Protein 4YZE (pdb70)

B-factor: mean 60.11, std 20.63, range [22.67, 157.81]

Secondary structure (DSSP, 8-state):
-HHHHHHHHHHHHHHHHH-TTT--HHHHHHHHT--HHHHHHH-SSHHHHHHHHHHHHHHHHHHHHHHHHHHSSS-HHHHHHHHHHHHHHTTEETTEE---HHHHHHTTGGGS-HHHHHHHHHHHHHHHHHHHHHHHHHHHTTS-B-SS-HHHHHHHHHHHHHHHHHHHHHHT-SHHHHHHHHHHHHHSBPP--/-HHHHHHHHHHHHHHHH-STT--HHHHHHHHT--HHHHHHH-SSHHHHHHHHHHHHHHHHHHHHHHHHHTSSS-HHHHHHHHHHHHHHT----HHHHHHTTTTTS-HHHHHHHHHHHHHHHHHHHHHHHHHHHTTS-B-SS-HHHHHHHHHHHHHHHHHHHHHHT-SHHHHHHHHHHHHHSBPP--/-HHHHHHHHHHHHHHHH-TTT--HHHHHHHHT--HHHHHHH-SSHHHHHHHHHHHHHHHHHHHHHHHHHSSSSSHHHHHHHHHHHHHHH---PPTTHHHHHHHTTGGGS-HHHHHHHHHHHHHHHHHHHHHHHHHHHTTS-B-SS-HHHHHHHHHHHHHHHHHHHHHHT-SHHHHHHHHHHHHHSB---/--SHHHHHHHHHHHHHHHTTTT--HHHHHHHTT--TTSHHHH-SSHHHHHHHHHHHHHHHHHHHHHHHHT--HHHHHHHHHHHHHHTTEETTEE---HHHHHHTTTTTS-HHHHHHHHHHHHHHHHHHHHHHHHHHHTTS-B-SS-HHHHHHHHHHHHHHHHHHHHHHT-SHHHHHHHHHHHHHTB--

Sequence (756 aa):
HDTREHLLATGEQLSLQRGFTGMGLSELLKTAEVPKGSFYHYFRSKEAFGVAMLERHYAAYHQRLTELLQSGEGNYRDRILAYYQQTLNQFSQHGTISGCLTVKLSAEVSDLSEDMRSAMDKGARGVIALLSQALENGRENHSLTFSGEPLQQAQVLYALWLGANLQAKISRSFEPLENALAHVKNIIATPAVDTREHLLATGEQLSLQRGFTGMGLSELLKTAEVPKGSFYHYFRSKEAFGVAMLERHYAAYHQRLTELLQSGEGNYRDRILAYYQQTLNQFSGCLTVKLSAEVSDLSEDMRSAMDKGARGVIALLSQALENGRENHSLTFSGEPLQQAQVLYALWLGANLQAKISRSFEPLENALAHVKNIIATPAVDTREHLLATGEQLSLQRGFTGMGLSELLKTAEVPKGSFYHYFRSKEAFGVAMLERHYAAYHQRLTELLQSGEGNYRDRILAYYQQTLNQFSGTISGCLTVKLSAEVSDLSEDMRSAMDKGARGVIALLSQALENGRENHSLTFSGEPLQQAQVLYALWLGANLQAKISRSFEPLENALAHVKNIIATPAHDTREHLLATGEQLSLQRGFTGMGLSELLKTAEVPKGSFYHYFRSKEAFGVAMLERHYAAYHQRLTELLQSNYRDRILAYYQQTLNQFSQHGTISGCLTVKLSAEVSDLSEDMRSAMDKGARGVIALLSQALENGRENHSLTFSGEPLQQAQVLYALWLGANLQAKISRSFEPLENALAHVKNIIATP

CATH classification: 1.10.357.10

Structure (mmCIF, N/CA/C/O backbone):
data_4YZE
#
_entry.id   4YZE
#
_cell.length_a   67.438
_cell.length_b   67.443
_cell.length_c   213.864
_cell.angle_alpha   90.00
_cell.angle_beta   90.00
_cell.angle_gamma   90.00
#
_symmetry.space_group_name_H-M   'P 21 21 21'
#
loop_
_entity.id
_entity.type
_entity.pdbx_description
1 polymer 'HTH-type transcriptional repressor NemR'
2 water water
#
loop_
_atom_site.group_PDB
_atom_site.id
_atom_site.type_symbol
_atom_site.label_atom_id
_atom_site.label_alt_id
_atom_site.label_comp_id
_atom_site.label_asym_id
_atom_site.label_entity_id
_atom_site.label_seq_id
_atom_site.pdbx_PDB_ins_code
_atom_site.Cartn_x
_atom_site.Cartn_y
_atom_site.Cartn_z
_atom_site.occupancy
_atom_site.B_iso_or_equiv
_atom_site.auth_seq_id
_atom_site.auth_comp_id
_atom_site.auth_asym_id
_atom_site.auth_atom_id
_atom_site.pdbx_PDB_model_num
ATOM 1 N N . HIS A 1 9 ? 31.661 90.684 66.264 1.00 93.66 7 HIS A N 1
ATOM 2 C CA . HIS A 1 9 ? 31.550 90.492 64.818 1.00 96.39 7 HIS A CA 1
ATOM 3 C C . HIS A 1 9 ? 31.112 89.062 64.519 1.00 95.11 7 HIS A C 1
ATOM 4 O O . HIS A 1 9 ? 30.063 88.839 63.912 1.00 88.64 7 HIS A O 1
ATOM 6 N N . ASP A 1 10 ? 31.925 88.100 64.953 1.00 100.30 8 ASP A N 1
ATOM 7 C CA . ASP A 1 10 ? 31.555 86.687 64.915 1.00 98.14 8 ASP A CA 1
ATOM 8 C C . ASP A 1 10 ? 30.540 86.412 66.028 1.00 85.74 8 ASP A C 1
ATOM 9 O O . ASP A 1 10 ? 29.661 85.558 65.894 1.00 79.21 8 ASP A O 1
ATOM 14 N N . THR A 1 11 ? 30.676 87.151 67.127 1.00 78.33 9 THR A N 1
ATOM 15 C CA . THR A 1 11 ? 29.738 87.087 68.244 1.00 74.30 9 THR A CA 1
ATOM 16 C C . THR A 1 11 ? 28.365 87.590 67.810 1.00 71.48 9 THR A C 1
ATOM 17 O O . THR A 1 11 ? 27.336 86.952 68.063 1.00 71.48 9 THR A O 1
ATOM 21 N N . ARG A 1 12 ? 28.366 88.747 67.159 1.00 68.41 10 ARG A N 1
ATOM 22 C CA . ARG A 1 12 ? 27.149 89.341 66.624 1.00 67.83 10 ARG A CA 1
ATOM 23 C C . ARG A 1 12 ? 26.361 88.363 65.746 1.00 58.56 10 ARG A C 1
ATOM 24 O O . ARG A 1 12 ? 25.160 88.182 65.953 1.00 49.44 10 ARG A O 1
ATOM 32 N N . GLU A 1 13 ? 27.029 87.732 64.782 1.00 61.57 11 GLU A N 1
ATOM 33 C CA . GLU A 1 13 ? 26.363 86.748 63.925 1.00 65.86 11 GLU A CA 1
ATOM 34 C C . GLU A 1 13 ? 25.873 85.558 64.747 1.00 61.89 11 GLU A C 1
ATOM 35 O O . GLU A 1 13 ? 24.801 85.006 64.487 1.00 58.17 11 GLU A O 1
ATOM 41 N N . HIS A 1 14 ? 26.660 85.170 65.744 1.00 60.38 12 HIS A N 1
ATOM 42 C CA . HIS A 1 14 ? 26.286 84.047 66.589 1.00 55.27 12 HIS A CA 1
ATOM 43 C C . HIS A 1 14 ? 24.962 84.300 67.302 1.00 53.67 12 HIS A C 1
ATOM 44 O O . HIS A 1 14 ? 24.093 83.430 67.301 1.00 55.83 12 HIS A O 1
ATOM 51 N N . LEU A 1 15 ? 24.811 85.481 67.903 1.00 52.20 13 LEU A N 1
ATOM 52 C CA . LEU A 1 15 ? 23.550 85.853 68.546 1.00 53.37 13 LEU A CA 1
ATOM 53 C C . LEU A 1 15 ? 22.384 85.845 67.541 1.00 51.85 13 LEU A C 1
ATOM 54 O O . LEU A 1 15 ? 21.313 85.292 67.809 1.00 47.30 13 LEU A O 1
ATOM 59 N N . LEU A 1 16 ? 22.597 86.456 66.382 1.00 47.93 14 LEU A N 1
ATOM 60 C CA . LEU A 1 16 ? 21.543 86.538 65.377 1.00 49.51 14 LEU A CA 1
ATOM 61 C C . LEU A 1 16 ? 21.109 85.142 64.935 1.00 50.06 14 LEU A C 1
ATOM 62 O O . LEU A 1 16 ? 19.914 84.849 64.874 1.00 43.56 14 LEU A O 1
ATOM 67 N N . ALA A 1 17 ? 22.089 84.274 64.687 1.00 55.25 15 ALA A N 1
ATOM 68 C CA . ALA A 1 17 ? 21.826 82.906 64.231 1.00 59.97 15 ALA A CA 1
ATOM 69 C C . ALA A 1 17 ? 21.038 82.118 65.266 1.00 59.79 15 ALA A C 1
ATOM 70 O O . ALA A 1 17 ? 20.050 81.452 64.940 1.00 56.85 15 ALA A O 1
ATOM 72 N N . THR A 1 18 ? 21.494 82.192 66.513 1.00 54.97 16 THR A N 1
ATOM 73 C CA . THR A 1 18 ? 20.813 81.528 67.619 1.00 52.30 16 THR A CA 1
ATOM 74 C C . THR A 1 18 ? 19.379 82.037 67.725 1.00 52.00 16 THR A C 1
ATOM 75 O O . THR A 1 18 ? 18.445 81.244 67.850 1.00 53.68 16 THR A O 1
ATOM 79 N N . GLY A 1 19 ? 19.212 83.360 67.662 1.00 45.38 17 GLY A N 1
ATOM 80 C CA . GLY A 1 19 ? 17.896 83.969 67.738 1.00 48.12 17 GLY A CA 1
ATOM 81 C C . GLY A 1 19 ? 16.966 83.476 66.647 1.00 51.04 17 GLY A C 1
ATOM 82 O O . GLY A 1 19 ? 15.776 83.262 66.889 1.00 50.61 17 GLY A O 1
ATOM 83 N N . GLU A 1 20 ? 17.505 83.293 65.445 1.00 51.24 18 GLU A N 1
ATOM 84 C CA . GLU A 1 20 ? 16.685 82.809 64.338 1.00 58.06 18 GLU A CA 1
ATOM 85 C C . GLU A 1 20 ? 16.202 81.384 64.610 1.00 56.53 18 GLU A C 1
ATOM 86 O O . GLU A 1 20 ? 15.005 81.111 64.508 1.00 52.27 18 GLU A O 1
ATOM 92 N N . GLN A 1 21 ? 17.121 80.495 64.989 1.00 60.25 19 GLN A N 1
ATOM 93 C CA . GLN A 1 21 ? 16.764 79.112 65.307 1.00 60.12 19 GLN A CA 1
ATOM 94 C C . GLN A 1 21 ? 15.665 79.041 66.372 1.00 66.40 19 GLN A C 1
ATOM 95 O O . GLN A 1 21 ? 14.688 78.304 66.216 1.00 69.09 19 GLN A O 1
ATOM 97 N N . LEU A 1 22 ? 15.819 79.823 67.440 1.00 63.51 20 LEU A N 1
ATOM 98 C CA . LEU A 1 22 ? 14.854 79.826 68.543 1.00 55.89 20 LEU A CA 1
ATOM 99 C C . LEU A 1 22 ? 13.496 80.432 68.167 1.00 56.01 20 LEU A C 1
ATOM 100 O O . LEU A 1 22 ? 12.453 79.890 68.548 1.00 61.77 20 LEU A O 1
ATOM 105 N N . SER A 1 23 ? 13.514 81.562 67.452 1.00 50.20 21 SER A N 1
ATOM 106 C CA . SER A 1 23 ? 12.295 82.187 66.940 1.00 53.95 21 SER A CA 1
ATOM 107 C C . SER A 1 23 ? 11.529 81.195 66.078 1.00 59.08 21 SER A C 1
ATOM 108 O O . SER A 1 23 ? 10.303 81.091 66.165 1.00 55.63 21 SER A O 1
ATOM 111 N N . LEU A 1 24 ? 12.269 80.468 65.244 1.00 60.42 22 LEU A N 1
ATOM 112 C CA . LEU A 1 24 ? 11.670 79.537 64.298 1.00 65.74 22 LEU A CA 1
ATOM 113 C C . LEU A 1 24 ? 11.006 78.396 65.056 1.00 69.58 22 LEU A C 1
ATOM 114 O O . LEU A 1 24 ? 9.978 77.868 64.625 1.00 63.14 22 LEU A O 1
ATOM 119 N N . GLN A 1 25 ? 11.592 78.042 66.200 1.00 69.88 23 GLN A N 1
ATOM 120 C CA . GLN A 1 25 ? 11.115 76.933 67.008 1.00 75.16 23 GLN A CA 1
ATOM 121 C C . GLN A 1 25 ? 9.906 77.299 67.860 1.00 79.92 23 GLN A C 1
ATOM 122 O O . GLN A 1 25 ? 8.987 76.492 68.014 1.00 88.73 23 GLN A O 1
ATOM 128 N N . ARG A 1 26 ? 9.904 78.499 68.433 1.00 73.59 24 ARG A N 1
ATOM 129 C CA . ARG A 1 26 ? 8.874 78.831 69.416 1.00 75.84 24 ARG A CA 1
ATOM 130 C C . ARG A 1 26 ? 8.258 80.216 69.260 1.00 69.67 24 ARG A C 1
ATOM 131 O O . ARG A 1 26 ? 7.590 80.707 70.171 1.00 71.74 24 ARG A O 1
ATOM 139 N N . GLY A 1 27 ? 8.459 80.833 68.101 1.00 54.73 25 GLY A N 1
ATOM 140 C CA . GLY A 1 27 ? 7.971 82.184 67.881 1.00 58.85 25 GLY A CA 1
ATOM 141 C C . GLY A 1 27 ? 8.935 83.222 68.432 1.00 61.85 25 GLY A C 1
ATOM 142 O O . GLY A 1 27 ? 9.775 82.908 69.278 1.00 61.32 25 GLY A O 1
ATOM 143 N N . PHE A 1 28 ? 8.825 84.462 67.966 1.00 62.10 26 PHE A N 1
ATOM 144 C CA . PHE A 1 28 ? 9.726 85.504 68.442 1.00 62.84 26 PHE A CA 1
ATOM 145 C C . PHE A 1 28 ? 9.349 86.038 69.829 1.00 67.04 26 PHE A C 1
ATOM 146 O O . PHE A 1 28 ? 10.210 86.200 70.693 1.00 70.48 26 PHE A O 1
ATOM 154 N N . THR A 1 29 ? 8.067 86.326 70.032 1.00 71.98 27 THR A N 1
ATOM 155 C CA . THR A 1 29 ? 7.591 86.811 71.325 1.00 81.65 27 THR A CA 1
ATOM 156 C C . THR A 1 29 ? 7.774 85.735 72.377 1.00 78.92 27 THR A C 1
ATOM 157 O O . THR A 1 29 ? 7.950 86.032 73.564 1.00 77.99 27 THR A O 1
ATOM 161 N N . GLY A 1 30 ? 7.728 84.483 71.926 1.00 75.29 28 GLY A N 1
ATOM 162 C CA . GLY A 1 30 ? 7.936 83.340 72.794 1.00 72.82 28 GLY A CA 1
ATOM 163 C C . GLY A 1 30 ? 9.366 83.251 73.294 1.00 69.08 28 GLY A C 1
ATOM 164 O O . GLY A 1 30 ? 9.597 82.853 74.418 1.00 67.22 28 GLY A O 1
ATOM 165 N N . MET A 1 31 ? 10.328 83.620 72.455 1.00 65.80 29 MET A N 1
ATOM 166 C CA . MET A 1 31 ? 11.733 83.539 72.832 1.00 64.45 29 MET A CA 1
ATOM 167 C C . MET A 1 31 ? 12.130 84.585 73.865 1.00 66.99 29 MET A C 1
ATOM 168 O O . MET A 1 31 ? 12.153 85.771 73.560 1.00 68.47 29 MET A O 1
ATOM 173 N N . GLY A 1 32 ? 12.469 84.147 75.075 1.00 62.25 30 GLY A N 1
ATOM 174 C CA . GLY A 1 32 ? 12.932 85.065 76.097 1.00 61.78 30 GLY A CA 1
ATOM 175 C C . GLY A 1 32 ? 14.425 85.308 75.967 1.00 65.10 30 GLY A C 1
ATOM 176 O O . GLY A 1 32 ? 15.169 84.430 75.521 1.00 63.80 30 GLY A O 1
ATOM 177 N N . LEU A 1 33 ? 14.860 86.504 76.355 1.00 64.81 31 LEU A N 1
ATOM 178 C CA . LEU A 1 33 ? 16.275 86.871 76.345 1.00 67.57 31 LEU A CA 1
ATOM 179 C C . LEU A 1 33 ? 17.204 85.855 77.028 1.00 64.95 31 LEU A C 1
ATOM 180 O O . LEU A 1 33 ? 18.181 85.402 76.424 1.00 58.34 31 LEU A O 1
ATOM 185 N N . SER A 1 34 ? 16.918 85.501 78.282 1.00 63.58 32 SER A N 1
ATOM 186 C CA . SER A 1 34 ? 17.798 84.585 78.998 1.00 64.90 32 SER A CA 1
ATOM 187 C C . SER A 1 34 ? 17.923 83.244 78.276 1.00 63.24 32 SER A C 1
ATOM 188 O O . SER A 1 34 ? 18.993 82.638 78.267 1.00 65.09 32 SER A O 1
ATOM 191 N N . GLU A 1 35 ? 16.841 82.790 77.654 1.00 66.15 33 GLU A N 1
ATOM 192 C CA . GLU A 1 35 ? 16.905 81.574 76.854 1.00 68.12 33 GLU A CA 1
ATOM 193 C C . GLU A 1 35 ? 17.879 81.780 75.692 1.00 64.32 33 GLU A C 1
ATOM 194 O O . GLU A 1 35 ? 18.715 80.921 75.391 1.00 63.16 33 GLU A O 1
ATOM 200 N N . LEU A 1 36 ? 17.773 82.938 75.054 1.00 61.17 34 LEU A N 1
ATOM 201 C CA . LEU A 1 36 ? 18.650 83.283 73.946 1.00 53.61 34 LEU A CA 1
ATOM 202 C C . LEU A 1 36 ? 20.114 83.308 74.389 1.00 59.77 34 LEU A C 1
ATOM 203 O O . LEU A 1 36 ? 20.969 82.699 73.742 1.00 62.35 34 LEU A O 1
ATOM 208 N N . LEU A 1 37 ? 20.402 83.998 75.494 1.00 52.76 35 LEU A N 1
ATOM 209 C CA . LEU A 1 37 ? 21.788 84.173 75.913 1.00 53.56 35 LEU A CA 1
ATOM 210 C C . LEU A 1 37 ? 22.409 82.865 76.392 1.00 54.98 35 LEU A C 1
ATOM 211 O O . LEU A 1 37 ? 23.588 82.607 76.152 1.00 63.20 35 LEU A O 1
ATOM 216 N N . LYS A 1 38 ? 21.621 82.044 77.076 1.00 63.22 36 LYS A N 1
ATOM 217 C CA . LYS A 1 38 ? 22.133 80.781 77.597 1.00 60.21 36 LYS A CA 1
ATOM 218 C C . LYS A 1 38 ? 22.411 79.818 76.449 1.00 63.18 36 LYS A C 1
ATOM 219 O O . LYS A 1 38 ? 23.386 79.073 76.473 1.00 73.82 36 LYS A O 1
ATOM 221 N N . THR A 1 39 ? 21.548 79.850 75.440 1.00 62.37 37 THR A N 1
ATOM 222 C CA . THR A 1 39 ? 21.717 79.024 74.251 1.00 66.53 37 THR A CA 1
ATOM 223 C C . THR A 1 39 ? 22.920 79.486 73.413 1.00 66.69 37 THR A C 1
ATOM 224 O O . THR A 1 39 ? 23.666 78.665 72.868 1.00 66.74 37 THR A O 1
ATOM 228 N N . ALA A 1 40 ? 23.110 80.801 73.315 1.00 59.42 38 ALA A N 1
ATOM 229 C CA . ALA A 1 40 ? 24.231 81.341 72.552 1.00 59.09 38 ALA A CA 1
ATOM 230 C C . ALA A 1 40 ? 25.528 81.345 73.356 1.00 65.06 38 ALA A C 1
ATOM 231 O O . ALA A 1 40 ? 26.607 81.578 72.800 1.00 67.62 38 ALA A O 1
ATOM 233 N N . GLU A 1 41 ? 25.411 81.099 74.662 1.00 60.90 39 GLU A N 1
ATOM 234 C CA . GLU A 1 41 ? 26.540 81.185 75.582 1.00 64.17 39 GLU A CA 1
ATOM 235 C C . GLU A 1 41 ? 27.226 82.539 75.479 1.00 61.51 39 GLU A C 1
ATOM 236 O O . GLU A 1 41 ? 28.439 82.640 75.281 1.00 59.69 39 GLU A O 1
ATOM 242 N N . VAL A 1 42 ? 26.424 83.584 75.622 1.00 61.36 40 VAL A N 1
ATOM 243 C CA . VAL A 1 42 ? 26.911 84.942 75.492 1.00 63.56 40 VAL A CA 1
ATOM 244 C C . VAL A 1 42 ? 26.418 85.761 76.677 1.00 61.70 40 VAL A C 1
ATOM 245 O O . VAL A 1 42 ? 25.216 85.815 76.938 1.00 58.76 40 VAL A O 1
ATOM 249 N N . PRO A 1 43 ? 27.347 86.413 77.393 1.00 56.77 41 PRO A N 1
ATOM 250 C CA . PRO A 1 43 ? 26.972 87.200 78.576 1.00 62.61 41 PRO A CA 1
ATOM 251 C C . PRO A 1 43 ? 26.002 88.334 78.247 1.00 57.61 41 PRO A C 1
ATOM 252 O O . PRO A 1 43 ? 25.942 88.830 77.108 1.00 55.22 41 PRO A O 1
ATOM 256 N N . LYS A 1 44 ? 25.226 88.719 79.252 1.00 57.63 42 LYS A N 1
ATOM 257 C CA . LYS A 1 44 ? 24.159 89.695 79.082 1.00 57.39 42 LYS A CA 1
ATOM 258 C C . LYS A 1 44 ? 24.707 91.058 78.675 1.00 60.08 42 LYS A C 1
ATOM 259 O O . LYS A 1 44 ? 24.101 91.764 77.855 1.00 55.58 42 LYS A O 1
ATOM 265 N N . GLY A 1 45 ? 25.862 91.417 79.232 1.00 57.27 43 GLY A N 1
ATOM 266 C CA . GLY A 1 45 ? 26.468 92.702 78.927 1.00 58.16 43 GLY A CA 1
ATOM 267 C C . GLY A 1 45 ? 26.937 92.790 77.485 1.00 56.51 43 GLY A C 1
ATOM 268 O O . GLY A 1 45 ? 26.895 93.862 76.874 1.00 61.31 43 GLY A O 1
ATOM 269 N N . SER A 1 46 ? 27.386 91.658 76.943 1.00 61.89 44 SER A N 1
ATOM 270 C CA . SER A 1 46 ? 27.800 91.589 75.551 1.00 59.66 44 SER A CA 1
ATOM 271 C C . SER A 1 46 ? 26.616 91.785 74.620 1.00 62.08 44 SER A C 1
ATOM 272 O O . SER A 1 46 ? 26.725 92.485 73.605 1.00 68.33 44 SER A O 1
ATOM 275 N N . PHE A 1 47 ? 25.488 91.167 74.958 1.00 58.17 45 PHE A N 1
ATOM 276 C CA . PHE A 1 47 ? 24.283 91.331 74.160 1.00 61.03 45 PHE A CA 1
ATOM 277 C C . PHE A 1 47 ? 23.923 92.806 74.080 1.00 61.45 45 PHE A C 1
ATOM 278 O O . PHE A 1 47 ? 23.679 93.350 72.997 1.00 64.21 45 PHE A O 1
ATOM 286 N N . TYR A 1 48 ? 23.903 93.450 75.239 1.00 59.28 46 TYR A N 1
ATOM 287 C CA . TYR A 1 48 ? 23.508 94.843 75.328 1.00 63.05 46 TYR A CA 1
ATOM 288 C C . TYR A 1 48 ? 24.553 95.785 74.723 1.00 64.35 46 TYR A C 1
ATOM 289 O O . TYR A 1 48 ? 24.266 96.953 74.465 1.00 70.38 46 TYR A O 1
ATOM 298 N N . HIS A 1 49 ? 25.757 95.263 74.487 1.00 64.52 47 HIS A N 1
ATOM 299 C CA . HIS A 1 49 ? 26.785 95.983 73.734 1.00 69.14 47 HIS A CA 1
ATOM 300 C C . HIS A 1 49 ? 26.463 96.013 72.227 1.00 69.26 47 HIS A C 1
ATOM 301 O O . HIS A 1 49 ? 26.785 96.974 71.525 1.00 67.77 47 HIS A O 1
ATOM 308 N N . TYR A 1 50 ? 25.827 94.956 71.732 1.00 69.94 48 TYR A N 1
ATOM 309 C CA . TYR A 1 50 ? 25.523 94.860 70.307 1.00 68.92 48 TYR A CA 1
ATOM 310 C C . TYR A 1 50 ? 24.133 95.377 69.979 1.00 65.33 48 TYR A C 1
ATOM 311 O O . TYR A 1 50 ? 23.914 95.984 68.933 1.00 69.21 48 TYR A O 1
ATOM 320 N N . PHE A 1 51 ? 23.193 95.129 70.878 1.00 62.87 49 PHE A N 1
ATOM 321 C CA . PHE A 1 51 ? 21.803 95.431 70.600 1.00 61.30 49 PHE A CA 1
ATOM 322 C C . PHE A 1 51 ? 21.193 96.171 71.771 1.00 65.10 49 PHE A C 1
ATOM 323 O O . PHE A 1 51 ? 21.346 95.756 72.920 1.00 69.17 49 PHE A O 1
ATOM 331 N N . ARG A 1 52 ? 20.515 97.272 71.462 1.00 69.06 50 ARG A N 1
ATOM 332 C CA . ARG A 1 52 ? 19.840 98.098 72.459 1.00 75.18 50 ARG A CA 1
ATOM 333 C C . ARG A 1 52 ? 18.822 97.292 73.254 1.00 72.62 50 ARG A C 1
ATOM 334 O O . ARG A 1 52 ? 18.667 97.488 74.464 1.00 81.02 50 ARG A O 1
ATOM 342 N N . SER A 1 53 ? 18.149 96.368 72.575 1.00 59.35 51 SER A N 1
ATOM 343 C CA . SER A 1 53 ? 17.070 95.611 73.196 1.00 59.50 51 SER A CA 1
ATOM 344 C C . SER A 1 53 ? 16.698 94.373 72.396 1.00 60.61 51 SER A C 1
ATOM 345 O O . SER A 1 53 ? 17.253 94.116 71.321 1.00 62.44 51 SER A O 1
ATOM 348 N N . LYS A 1 54 ? 15.741 93.614 72.923 1.00 58.46 52 LYS A N 1
ATOM 349 C CA . LYS A 1 54 ? 15.256 92.433 72.237 1.00 57.29 52 LYS A CA 1
ATOM 350 C C . LYS A 1 54 ? 14.635 92.842 70.914 1.00 55.39 52 LYS A C 1
ATOM 351 O O . LYS A 1 54 ? 14.804 92.158 69.894 1.00 51.03 52 LYS A O 1
ATOM 357 N N . GLU A 1 55 ? 13.927 93.967 70.930 1.00 49.10 53 GLU A N 1
ATOM 358 C CA . GLU A 1 55 ? 13.259 94.459 69.733 1.00 52.48 53 GLU A CA 1
ATOM 359 C C . GLU A 1 55 ? 14.280 94.791 68.657 1.00 51.23 53 GLU A C 1
ATOM 360 O O . GLU A 1 55 ? 14.105 94.428 67.495 1.00 53.55 53 GLU A O 1
ATOM 366 N N . ALA A 1 56 ? 15.346 95.483 69.056 1.00 51.63 54 ALA A N 1
ATOM 367 C CA . ALA A 1 56 ? 16.393 95.884 68.117 1.00 57.66 54 ALA A CA 1
ATOM 368 C C . ALA A 1 56 ? 17.024 94.643 67.477 1.00 53.81 54 ALA A C 1
ATOM 369 O O . ALA A 1 56 ? 17.253 94.577 66.258 1.00 51.63 54 ALA A O 1
ATOM 371 N N . PHE A 1 57 ? 17.281 93.656 68.325 1.00 50.34 55 PHE A N 1
ATOM 372 C CA . PHE A 1 57 ? 17.827 92.386 67.911 1.00 45.10 55 PHE A CA 1
ATOM 373 C C . PHE A 1 57 ? 16.966 91.681 66.850 1.00 45.17 55 PHE A C 1
ATOM 374 O O . PHE A 1 57 ? 17.488 91.139 65.859 1.00 43.51 55 PHE A O 1
ATOM 382 N N . GLY A 1 58 ? 15.652 91.670 67.072 1.00 45.16 56 GLY A N 1
ATOM 383 C CA . GLY A 1 58 ? 14.725 91.081 66.122 1.00 46.86 56 GLY A CA 1
ATOM 384 C C . GLY A 1 58 ? 14.800 91.715 64.738 1.00 42.85 56 GLY A C 1
ATOM 385 O O . GLY A 1 58 ? 14.750 91.008 63.738 1.00 42.00 56 GLY A O 1
ATOM 386 N N . VAL A 1 59 ? 14.911 93.042 64.683 1.00 41.96 57 VAL A N 1
ATOM 387 C CA . VAL A 1 59 ? 15.023 93.739 63.403 1.00 42.94 57 VAL A CA 1
ATOM 388 C C . VAL A 1 59 ? 16.293 93.297 62.676 1.00 47.89 57 VAL A C 1
ATOM 389 O O . VAL A 1 59 ? 16.246 92.938 61.494 1.00 45.47 57 VAL A O 1
ATOM 393 N N . ALA A 1 60 ? 17.418 93.327 63.392 1.00 48.64 58 ALA A N 1
ATOM 394 C CA . ALA A 1 60 ? 18.689 92.863 62.859 1.00 42.40 58 ALA A CA 1
ATOM 395 C C . ALA A 1 60 ? 18.602 91.397 62.423 1.00 44.02 58 ALA A C 1
ATOM 396 O O . ALA A 1 60 ? 19.118 91.028 61.351 1.00 41.44 58 ALA A O 1
ATOM 398 N N . MET A 1 61 ? 17.951 90.572 63.245 1.00 41.12 59 MET A N 1
ATOM 399 C CA . MET A 1 61 ? 17.745 89.164 62.917 1.00 40.44 59 MET A CA 1
ATOM 400 C C . MET A 1 61 ? 16.997 89.016 61.596 1.00 43.28 59 MET A C 1
ATOM 401 O O . MET A 1 61 ? 17.437 88.292 60.698 1.00 42.91 59 MET A O 1
ATOM 406 N N . LEU A 1 62 ? 15.872 89.713 61.473 1.00 39.77 60 LEU A N 1
ATOM 407 C CA . LEU A 1 62 ? 15.055 89.586 60.273 1.00 37.53 60 LEU A CA 1
ATOM 408 C C . LEU A 1 62 ? 15.829 90.090 59.069 1.00 45.00 60 LEU A C 1
ATOM 409 O O . LEU A 1 62 ? 15.818 89.448 58.016 1.00 49.19 60 LEU A O 1
ATOM 414 N N . GLU A 1 63 ? 16.499 91.232 59.225 1.00 41.51 61 GLU A N 1
ATOM 415 C CA . GLU A 1 63 ? 17.229 91.838 58.110 1.00 47.56 61 GLU A CA 1
ATOM 416 C C . GLU A 1 63 ? 18.304 90.880 57.641 1.00 44.90 61 GLU A C 1
ATOM 417 O O . GLU A 1 63 ? 18.508 90.717 56.446 1.00 48.53 61 GLU A O 1
ATOM 423 N N . ARG A 1 64 ? 18.965 90.221 58.589 1.00 39.95 62 ARG A N 1
ATOM 424 C CA . ARG A 1 64 ? 19.957 89.218 58.254 1.00 43.44 62 ARG A CA 1
ATOM 425 C C . ARG A 1 64 ? 19.285 88.092 57.479 1.00 50.56 62 ARG A C 1
ATOM 426 O O . ARG A 1 64 ? 19.721 87.735 56.389 1.00 55.10 62 ARG A O 1
ATOM 434 N N . HIS A 1 65 ? 18.209 87.553 58.038 1.00 51.12 63 HIS A N 1
ATOM 435 C CA . HIS A 1 65 ? 17.488 86.457 57.411 1.00 46.77 63 HIS A CA 1
ATOM 436 C C . HIS A 1 65 ? 17.012 86.783 55.987 1.00 45.15 63 HIS A C 1
ATOM 437 O O . HIS A 1 65 ? 17.148 85.963 55.085 1.00 40.80 63 HIS A O 1
ATOM 444 N N . TYR A 1 66 ? 16.438 87.960 55.782 1.00 36.21 64 TYR A N 1
ATOM 445 C CA . TYR A 1 66 ? 15.908 88.268 54.461 1.00 43.81 64 TYR A CA 1
ATOM 446 C C . TYR A 1 66 ? 17.034 88.598 53.484 1.00 54.96 64 TYR A C 1
ATOM 447 O O . TYR A 1 66 ? 16.900 88.365 52.283 1.00 52.73 64 TYR A O 1
ATOM 456 N N . ALA A 1 67 ? 18.137 89.146 53.990 1.00 55.32 65 ALA A N 1
ATOM 457 C CA . ALA A 1 67 ? 19.272 89.488 53.126 1.00 52.89 65 ALA A CA 1
ATOM 458 C C . ALA A 1 67 ? 19.816 88.229 52.474 1.00 52.97 65 ALA A C 1
ATOM 459 O O . ALA A 1 67 ? 20.086 88.192 51.270 1.00 61.86 65 ALA A O 1
ATOM 461 N N . ALA A 1 68 ? 19.969 87.196 53.286 1.00 44.56 66 ALA A N 1
ATOM 462 C CA . ALA A 1 68 ? 20.499 85.925 52.821 1.00 49.71 66 ALA A CA 1
ATOM 463 C C . ALA A 1 68 ? 19.525 85.227 51.880 1.00 51.65 66 ALA A C 1
ATOM 464 O O . ALA A 1 68 ? 19.942 84.690 50.860 1.00 60.55 66 ALA A O 1
ATOM 466 N N . TYR A 1 69 ? 18.236 85.230 52.227 1.00 51.53 67 TYR A N 1
ATOM 467 C CA . TYR A 1 69 ? 17.198 84.594 51.409 1.00 50.79 67 TYR A CA 1
ATOM 468 C C . TYR A 1 69 ? 17.043 85.304 50.067 1.00 46.62 67 TYR A C 1
ATOM 469 O O . TYR A 1 69 ? 16.802 84.672 49.039 1.00 44.55 67 TYR A O 1
ATOM 478 N N . HIS A 1 70 ? 17.159 86.625 50.094 1.00 44.72 68 HIS A N 1
ATOM 479 C CA . HIS A 1 70 ? 17.046 87.420 48.878 1.00 51.88 68 HIS A CA 1
ATOM 480 C C . HIS A 1 70 ? 18.173 87.039 47.912 1.00 53.20 68 HIS A C 1
ATOM 481 O O . HIS A 1 70 ? 17.957 86.960 46.702 1.00 46.03 68 HIS A O 1
ATOM 488 N N . GLN A 1 71 ? 19.358 86.781 48.463 1.00 50.83 69 GLN A N 1
ATOM 489 C CA . GLN A 1 71 ? 20.531 86.448 47.661 1.00 57.10 69 GLN A CA 1
ATOM 490 C C . GLN A 1 71 ? 20.371 85.052 47.060 1.00 54.51 69 GLN A C 1
ATOM 491 O O . GLN A 1 71 ? 20.538 84.877 45.849 1.00 50.71 69 GLN A O 1
ATOM 497 N N . ARG A 1 72 ? 20.033 84.068 47.898 1.00 46.71 70 ARG A N 1
ATOM 498 C CA . ARG A 1 72 ? 19.750 82.724 47.390 1.00 51.89 70 ARG A CA 1
ATOM 499 C C . ARG A 1 72 ? 18.742 82.765 46.237 1.00 47.39 70 ARG A C 1
ATOM 500 O O . ARG A 1 72 ? 18.981 82.198 45.170 1.00 51.79 70 ARG A O 1
ATOM 508 N N . LEU A 1 73 ? 17.623 83.448 46.461 1.00 39.04 71 LEU A N 1
ATOM 509 C CA . LEU A 1 73 ? 16.565 83.572 45.465 1.00 41.55 71 LEU A CA 1
ATOM 510 C C . LEU A 1 73 ? 17.074 84.271 44.194 1.00 47.22 71 LEU A C 1
ATOM 511 O O . LEU A 1 73 ? 16.695 83.891 43.092 1.00 47.49 71 LEU A O 1
ATOM 516 N N . THR A 1 74 ? 17.925 85.286 44.355 1.00 44.28 72 THR A N 1
ATOM 517 C CA . THR A 1 74 ? 18.502 85.990 43.213 1.00 51.44 72 THR A CA 1
ATOM 518 C C . THR A 1 74 ? 19.329 85.036 42.354 1.00 54.93 72 THR A C 1
ATOM 519 O O . THR A 1 74 ? 19.188 85.013 41.133 1.00 51.03 72 THR A O 1
ATOM 523 N N . GLU A 1 75 ? 20.187 84.251 42.998 1.00 57.43 73 GLU A N 1
ATOM 524 C CA . GLU A 1 75 ? 21.015 83.289 42.287 1.00 65.37 73 GLU A CA 1
ATOM 525 C C . GLU A 1 75 ? 20.150 82.264 41.566 1.00 66.20 73 GLU A C 1
ATOM 526 O O . GLU A 1 75 ? 20.465 81.853 40.448 1.00 49.54 73 GLU A O 1
ATOM 532 N N . LEU A 1 76 ? 19.055 81.860 42.204 1.00 58.41 74 LEU A N 1
ATOM 533 C CA . LEU A 1 76 ? 18.152 80.877 41.612 1.00 59.06 74 LEU A CA 1
ATOM 534 C C . LEU A 1 76 ? 17.502 81.438 40.347 1.00 56.80 74 LEU A C 1
ATOM 535 O O . LEU A 1 76 ? 17.458 80.769 39.318 1.00 59.66 74 LEU A O 1
ATOM 540 N N . LEU A 1 77 ? 17.010 82.671 40.425 1.00 53.89 75 LEU A N 1
ATOM 541 C CA . LEU A 1 77 ? 16.228 83.244 39.334 1.00 55.52 75 LEU A CA 1
ATOM 542 C C . LEU A 1 77 ? 17.056 83.915 38.239 1.00 60.06 75 LEU A C 1
ATOM 543 O O . LEU A 1 77 ? 16.647 83.927 37.076 1.00 56.31 75 LEU A O 1
ATOM 548 N N . GLN A 1 78 ? 18.201 84.482 38.608 1.00 67.89 76 GLN A N 1
ATOM 549 C CA . GLN A 1 78 ? 18.990 85.276 37.667 1.00 75.17 76 GLN A CA 1
ATOM 550 C C . GLN A 1 78 ? 20.019 84.451 36.918 1.00 82.27 76 GLN A C 1
ATOM 551 O O . GLN A 1 78 ? 20.444 84.831 35.824 1.00 87.75 76 GLN A O 1
ATOM 557 N N . SER A 1 79 ? 20.427 83.326 37.498 1.00 78.44 77 SER A N 1
ATOM 558 C CA . SER A 1 79 ? 21.490 82.532 36.892 1.00 82.44 77 SER A CA 1
ATOM 559 C C . SER A 1 79 ? 21.390 81.038 37.184 1.00 83.06 77 SER A C 1
ATOM 560 O O . SER A 1 79 ? 22.388 80.320 37.100 1.00 85.81 77 SER A O 1
ATOM 563 N N . GLY A 1 80 ? 20.186 80.572 37.511 1.00 80.98 78 GLY A N 1
ATOM 564 C CA . GLY A 1 80 ? 19.955 79.154 37.736 1.00 81.98 78 GLY A CA 1
ATOM 565 C C . GLY A 1 80 ? 20.014 78.342 36.452 1.00 91.02 78 GLY A C 1
ATOM 566 O O . GLY A 1 80 ? 20.271 78.885 35.374 1.00 96.93 78 GLY A O 1
ATOM 567 N N . GLU A 1 81 ? 19.777 77.039 36.561 1.00 90.87 79 GLU A N 1
ATOM 568 C CA . GLU A 1 81 ? 19.817 76.159 35.392 1.00 91.79 79 GLU A CA 1
ATOM 569 C C . GLU A 1 81 ? 18.527 76.218 34.552 1.00 89.19 79 GLU A C 1
ATOM 570 O O . GLU A 1 81 ? 17.423 76.034 35.078 1.00 84.29 79 GLU A O 1
ATOM 572 N N . GLY A 1 82 ? 18.676 76.470 33.250 1.00 85.91 80 GLY A N 1
ATOM 573 C CA . GLY A 1 82 ? 17.545 76.510 32.335 1.00 79.73 80 GLY A CA 1
ATOM 574 C C . GLY A 1 82 ? 17.012 77.909 32.080 1.00 74.48 80 GLY A C 1
ATOM 575 O O . GLY A 1 82 ? 17.690 78.901 32.367 1.00 78.39 80 GLY A O 1
ATOM 576 N N . ASN A 1 83 ? 15.793 77.996 31.550 1.00 61.92 81 ASN A N 1
ATOM 577 C CA . ASN A 1 83 ? 15.193 79.297 31.260 1.00 53.21 81 ASN A CA 1
ATOM 578 C C . ASN A 1 83 ? 14.404 79.871 32.433 1.00 53.18 81 ASN A C 1
ATOM 579 O O . ASN A 1 83 ? 14.303 79.242 33.503 1.00 53.87 81 ASN A O 1
ATOM 584 N N . TYR A 1 84 ? 13.843 81.062 32.246 1.00 47.37 82 TYR A N 1
ATOM 585 C CA . TYR A 1 84 ? 13.127 81.706 33.346 1.00 51.61 82 TYR A CA 1
ATOM 586 C C . TYR A 1 84 ? 11.921 80.911 33.819 1.00 51.65 82 TYR A C 1
ATOM 587 O O . TYR A 1 84 ? 11.543 81.015 34.971 1.00 47.90 82 TYR A O 1
ATOM 596 N N . ARG A 1 85 ? 11.307 80.128 32.938 1.00 52.47 83 ARG A N 1
ATOM 597 C CA . ARG A 1 85 ? 10.189 79.322 33.387 1.00 45.21 83 ARG A CA 1
ATOM 598 C C . ARG A 1 85 ? 10.716 78.212 34.305 1.00 53.65 83 ARG A C 1
ATOM 599 O O . ARG A 1 85 ? 10.152 77.987 35.386 1.00 42.11 83 ARG A O 1
ATOM 607 N N . ASP A 1 86 ? 11.797 77.543 33.887 1.00 45.44 84 ASP A N 1
ATOM 608 C CA . ASP A 1 86 ? 12.415 76.495 34.699 1.00 47.91 84 ASP A CA 1
ATOM 609 C C . ASP A 1 86 ? 12.806 77.019 36.079 1.00 44.27 84 ASP A C 1
ATOM 610 O O . ASP A 1 86 ? 12.656 76.329 37.096 1.00 44.75 84 ASP A O 1
ATOM 615 N N . ARG A 1 87 ? 13.325 78.239 36.112 1.00 45.35 85 ARG A N 1
ATOM 616 C CA . ARG A 1 87 ? 13.799 78.809 37.365 1.00 52.23 85 ARG A CA 1
ATOM 617 C C . ARG A 1 87 ? 12.643 79.126 38.306 1.00 46.30 85 ARG A C 1
ATOM 618 O O . ARG A 1 87 ? 12.713 78.863 39.497 1.00 46.92 85 ARG A O 1
ATOM 626 N N . ILE A 1 88 ? 11.566 79.666 37.759 1.00 44.35 86 ILE A N 1
ATOM 627 C CA . ILE A 1 88 ? 10.379 79.899 38.561 1.00 48.29 86 ILE A CA 1
ATOM 628 C C . ILE A 1 88 ? 9.818 78.596 39.137 1.00 52.07 86 ILE A C 1
ATOM 629 O O . ILE A 1 88 ? 9.488 78.544 40.332 1.00 48.75 86 ILE A O 1
ATOM 634 N N . LEU A 1 89 ? 9.737 77.542 38.321 1.00 41.61 87 LEU A N 1
ATOM 635 C CA . LEU A 1 89 ? 9.248 76.269 38.821 1.00 45.22 87 LEU A CA 1
ATOM 636 C C . LEU A 1 89 ? 10.159 75.753 39.935 1.00 46.16 87 LEU A C 1
ATOM 637 O O . LEU A 1 89 ? 9.696 75.107 40.877 1.00 45.52 87 LEU A O 1
ATOM 642 N N . ALA A 1 90 ? 11.453 76.049 39.830 1.00 44.95 88 ALA A N 1
ATOM 643 C CA . ALA A 1 90 ? 12.419 75.553 40.800 1.00 50.78 88 ALA A CA 1
ATOM 644 C C . ALA A 1 90 ? 12.175 76.177 42.188 1.00 53.16 88 ALA A C 1
ATOM 645 O O . ALA A 1 90 ? 12.433 75.551 43.220 1.00 48.56 88 ALA A O 1
ATOM 647 N N . TYR A 1 91 ? 11.677 77.410 42.189 1.00 50.93 89 TYR A N 1
ATOM 648 C CA . TYR A 1 91 ? 11.296 78.107 43.407 1.00 53.68 89 TYR A CA 1
ATOM 649 C C . TYR A 1 91 ? 10.277 77.274 44.151 1.00 51.05 89 TYR A C 1
ATOM 650 O O . TYR A 1 91 ? 10.416 77.053 45.354 1.00 47.79 89 TYR A O 1
ATOM 659 N N . TYR A 1 92 ? 9.261 76.781 43.452 1.00 37.60 90 TYR A N 1
ATOM 660 C CA . TYR A 1 92 ? 8.318 75.908 44.132 1.00 38.19 90 TYR A CA 1
ATOM 661 C C . TYR A 1 92 ? 8.891 74.526 44.427 1.00 44.20 90 TYR A C 1
ATOM 662 O O . TYR A 1 92 ? 8.532 73.910 45.437 1.00 42.47 90 TYR A O 1
ATOM 671 N N . GLN A 1 93 ? 9.753 74.016 43.545 1.00 42.98 91 GLN A N 1
ATOM 672 C CA . GLN A 1 93 ? 10.301 72.671 43.750 1.00 48.24 91 GLN A CA 1
ATOM 673 C C . GLN A 1 93 ? 11.243 72.656 44.958 1.00 44.13 91 GLN A C 1
ATOM 674 O O . GLN A 1 93 ? 11.240 71.711 45.746 1.00 45.07 91 GLN A O 1
ATOM 680 N N . GLN A 1 94 ? 12.034 73.716 45.107 1.00 45.70 92 GLN A N 1
ATOM 681 C CA . GLN A 1 94 ? 12.904 73.869 46.279 1.00 56.07 92 GLN A CA 1
ATOM 682 C C . GLN A 1 94 ? 12.093 73.956 47.580 1.00 47.75 92 GLN A C 1
ATOM 683 O O . GLN A 1 94 ? 12.472 73.389 48.599 1.00 45.93 92 GLN A O 1
ATOM 689 N N . THR A 1 95 ? 10.982 74.683 47.528 1.00 45.76 93 THR A N 1
ATOM 690 C CA . THR A 1 95 ? 10.088 74.793 48.666 1.00 54.54 93 THR A CA 1
ATOM 691 C C . THR A 1 95 ? 9.619 73.405 49.054 1.00 52.60 93 THR A C 1
ATOM 692 O O . THR A 1 95 ? 9.618 73.053 50.244 1.00 48.19 93 THR A O 1
ATOM 696 N N . LEU A 1 96 ? 9.239 72.609 48.052 1.00 43.22 94 LEU A N 1
ATOM 697 C CA . LEU A 1 96 ? 8.873 71.203 48.285 1.00 45.59 94 LEU A CA 1
ATOM 698 C C . LEU A 1 96 ? 9.983 70.415 48.969 1.00 57.38 94 LEU A C 1
ATOM 699 O O . LEU A 1 96 ? 9.720 69.614 49.876 1.00 49.32 94 LEU A O 1
ATOM 704 N N . ASN A 1 97 ? 11.223 70.623 48.539 1.00 58.95 95 ASN A N 1
ATOM 705 C CA . ASN A 1 97 ? 12.332 69.849 49.096 1.00 65.21 95 ASN A CA 1
ATOM 706 C C . ASN A 1 97 ? 12.657 70.276 50.522 1.00 69.44 95 ASN A C 1
ATOM 707 O O . ASN A 1 97 ? 12.871 69.449 51.402 1.00 73.97 95 ASN A O 1
ATOM 712 N N . GLN A 1 98 ? 12.691 71.589 50.727 1.00 69.15 96 GLN A N 1
ATOM 713 C CA . GLN A 1 98 ? 13.062 72.189 52.002 1.00 75.79 96 GLN A CA 1
ATOM 714 C C . GLN A 1 98 ? 11.880 72.273 52.962 1.00 79.18 96 GLN A C 1
ATOM 715 O O . GLN A 1 98 ? 11.900 73.057 53.912 1.00 81.04 96 GLN A O 1
ATOM 721 N N . PHE A 1 99 ? 10.855 71.464 52.712 1.00 74.14 97 PHE A N 1
ATOM 722 C CA . PHE A 1 99 ? 9.667 71.460 53.555 1.00 71.24 97 PHE A CA 1
ATOM 723 C C . PHE A 1 99 ? 9.984 70.821 54.905 1.00 77.23 97 PHE A C 1
ATOM 724 O O . PHE A 1 99 ? 9.727 71.407 55.963 1.00 78.66 97 PHE A O 1
ATOM 732 N N . SER A 1 100 ? 10.536 69.616 54.864 1.00 75.91 98 SER A N 1
ATOM 733 C CA . SER A 1 100 ? 11.065 69.000 56.068 1.00 81.66 98 SER A CA 1
ATOM 734 C C . SER A 1 100 ? 12.423 68.386 55.790 1.00 82.23 98 SER A C 1
ATOM 735 O O . SER A 1 100 ? 12.767 68.102 54.641 1.00 84.28 98 SER A O 1
ATOM 737 N N . GLN A 1 101 ? 13.199 68.197 56.847 1.00 81.32 99 GLN A N 1
ATOM 738 C CA . GLN A 1 101 ? 14.467 67.494 56.736 1.00 82.04 99 GLN A CA 1
ATOM 739 C C . GLN A 1 101 ? 14.518 66.382 57.779 1.00 80.56 99 GLN A C 1
ATOM 740 O O . GLN A 1 101 ? 14.155 66.596 58.935 1.00 79.70 99 GLN A O 1
ATOM 742 N N . HIS A 1 102 ? 14.944 65.193 57.360 1.00 85.17 100 HIS A N 1
ATOM 743 C CA . HIS A 1 102 ? 15.096 64.048 58.262 1.00 93.13 100 HIS A CA 1
ATOM 744 C C . HIS A 1 102 ? 13.839 63.734 59.089 1.00 97.77 100 HIS A C 1
ATOM 745 O O . HIS A 1 102 ? 13.933 63.275 60.233 1.00 94.26 100 HIS A O 1
ATOM 747 N N . GLY A 1 103 ? 12.668 63.985 58.505 1.00 99.75 101 GLY A N 1
ATOM 748 C CA . GLY A 1 103 ? 11.409 63.713 59.175 1.00 99.58 101 GLY A CA 1
ATOM 749 C C . GLY A 1 103 ? 10.799 64.934 59.839 1.00 98.31 101 GLY A C 1
ATOM 750 O O . GLY A 1 103 ? 9.586 65.123 59.809 1.00 103.64 101 GLY A O 1
ATOM 751 N N . THR A 1 104 ? 11.635 65.772 60.440 1.00 93.25 102 THR A N 1
ATOM 752 C CA . THR A 1 104 ? 11.141 66.961 61.126 1.00 90.19 102 THR A CA 1
ATOM 753 C C . THR A 1 104 ? 10.782 68.088 60.148 1.00 90.84 102 THR A C 1
ATOM 754 O O . THR A 1 104 ? 11.589 68.465 59.296 1.00 88.65 102 THR A O 1
ATOM 756 N N . ILE A 1 105 ? 9.569 68.622 60.268 1.00 91.44 103 ILE A N 1
ATOM 757 C CA . ILE A 1 105 ? 9.182 69.777 59.464 1.00 94.23 103 ILE A CA 1
ATOM 758 C C . ILE A 1 105 ? 10.069 70.969 59.813 1.00 102.48 103 ILE A C 1
ATOM 759 O O . ILE A 1 105 ? 10.087 71.430 60.957 1.00 108.46 103 ILE A O 1
ATOM 764 N N . SER A 1 106 ? 10.824 71.442 58.828 1.00 102.23 104 SER A N 1
ATOM 765 C CA . SER A 1 106 ? 11.670 72.611 59.005 1.00 103.57 104 SER A CA 1
ATOM 766 C C . SER A 1 106 ? 10.840 73.841 58.674 1.00 104.05 104 SER A C 1
ATOM 767 O O . SER A 1 106 ? 10.580 74.122 57.499 1.00 108.26 104 SER A O 1
ATOM 770 N N . GLY A 1 107 ? 10.416 74.567 59.706 1.00 95.05 105 GLY A N 1
ATOM 771 C CA . GLY A 1 107 ? 9.518 75.696 59.527 1.00 89.98 105 GLY A CA 1
ATOM 772 C C . GLY A 1 107 ? 10.047 76.802 58.630 1.00 82.31 105 GLY A C 1
ATOM 773 O O . GLY A 1 107 ? 11.180 76.753 58.150 1.00 86.83 105 GLY A O 1
ATOM 774 N N . CYS A 1 108 ? 9.213 77.805 58.395 1.00 72.93 106 CYS A N 1
ATOM 775 C CA . CYS A 1 108 ? 9.629 78.980 57.641 1.00 68.09 106 CYS A CA 1
ATOM 776 C C . CYS A 1 108 ? 9.412 80.227 58.498 1.00 67.98 106 CYS A C 1
ATOM 777 O O . CYS A 1 108 ? 8.350 80.389 59.104 1.00 68.39 106 CYS A O 1
ATOM 780 N N . LEU A 1 109 ? 10.418 81.100 58.560 1.00 67.64 107 LEU A N 1
ATOM 781 C CA . LEU A 1 109 ? 10.374 82.241 59.479 1.00 56.52 107 LEU A CA 1
ATOM 782 C C . LEU A 1 109 ? 9.223 83.189 59.178 1.00 51.75 107 LEU A C 1
ATOM 783 O O . LEU A 1 109 ? 8.501 83.592 60.091 1.00 48.88 107 LEU A O 1
ATOM 788 N N . THR A 1 110 ? 9.046 83.544 57.907 1.00 50.22 108 THR A N 1
ATOM 789 C CA . THR A 1 110 ? 7.959 84.450 57.550 1.00 54.40 108 THR A CA 1
ATOM 790 C C . THR A 1 110 ? 6.628 83.842 57.968 1.00 53.52 108 THR A C 1
ATOM 791 O O . THR A 1 110 ? 5.820 84.489 58.652 1.00 58.26 108 THR A O 1
ATOM 795 N N . VAL A 1 111 ? 6.442 82.573 57.613 1.00 53.52 109 VAL A N 1
ATOM 796 C CA . VAL A 1 111 ? 5.214 81.858 57.934 1.00 54.77 109 VAL A CA 1
ATOM 797 C C . VAL A 1 111 ? 4.944 81.814 59.434 1.00 57.99 109 VAL A C 1
ATOM 798 O O . VAL A 1 111 ? 3.834 82.114 59.877 1.00 60.90 109 VAL A O 1
ATOM 802 N N . LYS A 1 112 ? 5.959 81.445 60.214 1.00 55.14 110 LYS A N 1
ATOM 803 C CA . LYS A 1 112 ? 5.816 81.396 61.657 1.00 54.46 110 LYS A CA 1
ATOM 804 C C . LYS A 1 112 ? 5.547 82.770 62.249 1.00 52.23 110 LYS A C 1
ATOM 805 O O . LYS A 1 112 ? 4.731 82.915 63.163 1.00 58.78 110 LYS A O 1
ATOM 811 N N . LEU A 1 113 ? 6.252 83.780 61.756 1.00 51.54 111 LEU A N 1
ATOM 812 C CA . LEU A 1 113 ? 6.143 85.108 62.365 1.00 57.33 111 LEU A CA 1
ATOM 813 C C . LEU A 1 113 ? 4.904 85.894 61.876 1.00 51.30 111 LEU A C 1
ATOM 814 O O . LEU A 1 113 ? 4.485 86.871 62.501 1.00 54.72 111 LEU A O 1
ATOM 819 N N . SER A 1 114 ? 4.309 85.441 60.777 1.00 45.89 112 SER A N 1
ATOM 820 C CA . SER A 1 114 ? 2.971 85.888 60.380 1.00 51.90 112 SER A CA 1
ATOM 821 C C . SER A 1 114 ? 2.026 86.026 61.581 1.00 69.94 112 SER A C 1
ATOM 822 O O . SER A 1 114 ? 1.460 87.093 61.822 1.00 77.94 112 SER A O 1
ATOM 825 N N . ALA A 1 115 ? 1.869 84.953 62.355 1.00 65.78 113 ALA A N 1
ATOM 826 C CA . ALA A 1 115 ? 0.851 84.952 63.399 1.00 68.60 113 ALA A CA 1
ATOM 827 C C . ALA A 1 115 ? 1.213 85.810 64.613 1.00 73.40 113 ALA A C 1
ATOM 828 O O . ALA A 1 115 ? 0.506 85.791 65.628 1.00 83.13 113 ALA A O 1
ATOM 830 N N . GLU A 1 116 ? 2.308 86.560 64.509 1.00 67.74 114 GLU A N 1
ATOM 831 C CA . GLU A 1 116 ? 2.736 87.438 65.593 1.00 71.18 114 GLU A CA 1
ATOM 832 C C . GLU A 1 116 ? 2.735 88.902 65.187 1.00 68.30 114 GLU A C 1
ATOM 833 O O . GLU A 1 116 ? 2.927 89.768 66.049 1.00 63.15 114 GLU A O 1
ATOM 839 N N . VAL A 1 117 ? 2.540 89.181 63.891 1.00 72.25 115 VAL A N 1
ATOM 840 C CA . VAL A 1 117 ? 2.646 90.556 63.399 1.00 74.79 115 VAL A CA 1
ATOM 841 C C . VAL A 1 117 ? 1.691 91.453 64.166 1.00 83.09 115 VAL A C 1
ATOM 842 O O . VAL A 1 117 ? 1.992 92.621 64.428 1.00 86.51 115 VAL A O 1
ATOM 846 N N . SER A 1 118 ? 0.563 90.867 64.556 1.00 94.03 116 SER A N 1
ATOM 847 C CA . SER A 1 118 ? -0.332 91.437 65.559 1.00 99.87 116 SER A CA 1
ATOM 848 C C . SER A 1 118 ? 0.440 92.033 66.737 1.00 105.96 116 SER A C 1
ATOM 849 O O . SER A 1 118 ? 0.224 93.187 67.109 1.00 109.94 116 SER A O 1
ATOM 852 N N . ASP A 1 119 ? 1.352 91.246 67.308 1.00 109.02 117 ASP A N 1
ATOM 853 C CA . ASP A 1 119 ? 2.104 91.669 68.490 1.00 112.39 117 ASP A CA 1
ATOM 854 C C . ASP A 1 119 ? 3.609 91.863 68.242 1.00 106.52 117 ASP A C 1
ATOM 855 O O . ASP A 1 119 ? 4.435 91.254 68.930 1.00 111.99 117 ASP A O 1
ATOM 857 N N . LEU A 1 120 ? 3.960 92.717 67.278 1.00 88.86 118 LEU A N 1
ATOM 858 C CA . LEU A 1 120 ? 5.362 93.025 66.975 1.00 73.53 118 LEU A CA 1
ATOM 859 C C . LEU A 1 120 ? 5.591 94.524 66.781 1.00 69.86 118 LEU A C 1
ATOM 860 O O . LEU A 1 120 ? 4.673 95.244 66.394 1.00 63.64 118 LEU A O 1
ATOM 865 N N . SER A 1 121 ? 6.810 94.999 67.032 1.00 60.07 119 SER A N 1
ATOM 866 C CA . SER A 1 121 ? 7.128 96.395 66.732 1.00 65.24 119 SER A CA 1
ATOM 867 C C . SER A 1 121 ? 6.891 96.737 65.255 1.00 61.88 119 SER A C 1
ATOM 868 O O . SER A 1 121 ? 6.982 95.868 64.378 1.00 55.70 119 SER A O 1
ATOM 871 N N . GLU A 1 122 ? 6.570 98.000 64.982 1.00 60.90 120 GLU A N 1
ATOM 872 C CA . GLU A 1 122 ? 6.449 98.428 63.599 1.00 63.50 120 GLU A CA 1
ATOM 873 C C . GLU A 1 122 ? 7.768 98.141 62.895 1.00 57.21 120 GLU A C 1
ATOM 874 O O . GLU A 1 122 ? 7.765 97.715 61.738 1.00 53.49 120 GLU A O 1
ATOM 880 N N . ASP A 1 123 ? 8.885 98.321 63.608 1.00 57.41 121 ASP A N 1
ATOM 881 C CA . ASP A 1 123 ? 10.189 98.069 63.004 1.00 60.13 121 ASP A CA 1
ATOM 882 C C . ASP A 1 123 ? 10.297 96.625 62.493 1.00 60.65 121 ASP A C 1
ATOM 883 O O . ASP A 1 123 ? 10.801 96.399 61.386 1.00 57.32 121 ASP A O 1
ATOM 888 N N . MET A 1 124 ? 9.772 95.666 63.260 1.00 53.32 122 MET A N 1
ATOM 889 C CA . MET A 1 124 ? 9.817 94.263 62.834 1.00 62.00 122 MET A CA 1
ATOM 890 C C . MET A 1 124 ? 8.790 93.906 61.750 1.00 57.92 122 MET A C 1
ATOM 891 O O . MET A 1 124 ? 9.126 93.218 60.784 1.00 51.65 122 MET A O 1
ATOM 896 N N . ARG A 1 125 ? 7.546 94.356 61.909 1.00 53.86 123 ARG A N 1
ATOM 897 C CA . ARG A 1 125 ? 6.538 94.147 60.871 1.00 52.80 123 ARG A CA 1
ATOM 898 C C . ARG A 1 125 ? 7.039 94.726 59.547 1.00 47.99 123 ARG A C 1
ATOM 899 O O . ARG A 1 125 ? 6.865 94.123 58.487 1.00 44.64 123 ARG A O 1
ATOM 907 N N . SER A 1 126 ? 7.690 95.881 59.629 1.00 48.01 124 SER A N 1
ATOM 908 C CA . SER A 1 126 ? 8.205 96.559 58.449 1.00 50.34 124 SER A CA 1
ATOM 909 C C . SER A 1 126 ? 9.373 95.793 57.829 1.00 45.77 124 SER A C 1
ATOM 910 O O . SER A 1 126 ? 9.495 95.719 56.604 1.00 44.39 124 SER A O 1
ATOM 913 N N . ALA A 1 127 ? 10.217 95.208 58.670 1.00 46.24 125 ALA A N 1
ATOM 914 C CA . ALA A 1 127 ? 11.278 94.333 58.179 1.00 49.49 125 ALA A CA 1
ATOM 915 C C . ALA A 1 127 ? 10.697 93.152 57.392 1.00 44.50 125 ALA A C 1
ATOM 916 O O . ALA A 1 127 ? 11.276 92.729 56.391 1.00 41.62 125 ALA A O 1
ATOM 918 N N . MET A 1 128 ? 9.575 92.611 57.862 1.00 42.59 126 MET A N 1
ATOM 919 C CA . MET A 1 128 ? 8.934 91.487 57.179 1.00 44.43 126 MET A CA 1
ATOM 920 C C . MET A 1 128 ? 8.286 91.944 55.883 1.00 40.80 126 MET A C 1
ATOM 921 O O . MET A 1 128 ? 8.320 91.239 54.889 1.00 38.36 126 MET A O 1
ATOM 926 N N . ASP A 1 129 ? 7.672 93.119 55.915 1.00 45.14 127 ASP A N 1
ATOM 927 C CA . ASP A 1 129 ? 6.971 93.627 54.752 1.00 40.13 127 ASP A CA 1
ATOM 928 C C . ASP A 1 129 ? 8.038 93.791 53.671 1.00 45.06 127 ASP A C 1
ATOM 929 O O . ASP A 1 129 ? 7.891 93.298 52.565 1.00 44.06 127 ASP A O 1
ATOM 934 N N . LYS A 1 130 ? 9.141 94.430 54.042 1.00 48.01 128 LYS A N 1
ATOM 935 C CA . LYS A 1 130 ? 10.298 94.590 53.174 1.00 45.92 128 LYS A CA 1
ATOM 936 C C . LYS A 1 130 ? 10.833 93.249 52.671 1.00 40.97 128 LYS A C 1
ATOM 937 O O . LYS A 1 130 ? 11.183 93.119 51.497 1.00 48.32 128 LYS A O 1
ATOM 943 N N . GLY A 1 131 ? 10.901 92.255 53.553 1.00 39.55 129 GLY A N 1
ATOM 944 C CA . GLY A 1 131 ? 11.339 90.922 53.152 1.00 37.67 129 GLY A CA 1
ATOM 945 C C . GLY A 1 131 ? 10.483 90.374 52.018 1.00 47.26 129 GLY A C 1
ATOM 946 O O . GLY A 1 131 ? 10.996 89.952 50.976 1.00 43.52 129 GLY A O 1
ATOM 947 N N . ALA A 1 132 ? 9.171 90.399 52.231 1.00 36.01 130 ALA A N 1
ATOM 948 C CA . ALA A 1 132 ? 8.205 89.962 51.248 1.00 41.59 130 ALA A CA 1
ATOM 949 C C . ALA A 1 132 ? 8.306 90.760 49.926 1.00 47.07 130 ALA A C 1
ATOM 950 O O . ALA A 1 132 ? 8.281 90.162 48.838 1.00 35.72 130 ALA A O 1
ATOM 952 N N . ARG A 1 133 ? 8.404 92.090 50.020 1.00 37.72 131 ARG A N 1
ATOM 953 C CA . ARG A 1 133 ? 8.504 92.927 48.817 1.00 40.87 131 ARG A CA 1
ATOM 954 C C . ARG A 1 133 ? 9.700 92.534 47.951 1.00 39.39 131 ARG A C 1
ATOM 955 O O . ARG A 1 133 ? 9.584 92.474 46.719 1.00 48.08 131 ARG A O 1
ATOM 963 N N . GLY A 1 134 ? 10.830 92.239 48.599 1.00 36.53 132 GLY A N 1
ATOM 964 C CA . GLY A 1 134 ? 12.020 91.758 47.916 1.00 36.74 132 GLY A CA 1
ATOM 965 C C . GLY A 1 134 ? 11.781 90.466 47.137 1.00 43.94 132 GLY A C 1
ATOM 966 O O . GLY A 1 134 ? 12.240 90.328 45.998 1.00 42.81 132 GLY A O 1
ATOM 967 N N . VAL A 1 135 ? 11.072 89.508 47.731 1.00 37.09 133 VAL A N 1
ATOM 968 C CA . VAL A 1 135 ? 10.851 88.236 47.034 1.00 33.97 133 VAL A CA 1
ATOM 969 C C . VAL A 1 135 ? 9.964 88.470 45.815 1.00 45.15 133 VAL A C 1
ATOM 970 O O . VAL A 1 135 ? 10.227 87.973 44.725 1.00 41.82 133 VAL A O 1
ATOM 974 N N . ILE A 1 136 ? 8.905 89.235 46.028 1.00 33.53 134 ILE A N 1
ATOM 975 C CA . ILE A 1 136 ? 7.931 89.508 45.004 1.00 40.71 134 ILE A CA 1
ATOM 976 C C . ILE A 1 136 ? 8.599 90.212 43.826 1.00 44.50 134 ILE A C 1
ATOM 977 O O . ILE A 1 136 ? 8.358 89.867 42.673 1.00 34.89 134 ILE A O 1
ATOM 982 N N . ALA A 1 137 ? 9.465 91.174 44.118 1.00 35.16 135 ALA A N 1
ATOM 983 C CA . ALA A 1 137 ? 10.126 91.925 43.053 1.00 50.49 135 ALA A CA 1
ATOM 984 C C . ALA A 1 137 ? 11.074 91.021 42.256 1.00 45.03 135 ALA A C 1
ATOM 985 O O . ALA A 1 137 ? 11.196 91.182 41.055 1.00 37.44 135 ALA A O 1
ATOM 987 N N . LEU A 1 138 ? 11.712 90.049 42.904 1.00 37.55 136 LEU A N 1
ATOM 988 C CA . LEU A 1 138 ? 12.555 89.113 42.163 1.00 42.27 136 LEU A CA 1
ATOM 989 C C . LEU A 1 138 ? 11.733 88.218 41.217 1.00 44.96 136 LEU A C 1
ATOM 990 O O . LEU A 1 138 ? 12.123 87.999 40.054 1.00 41.98 136 LEU A O 1
ATOM 995 N N . LEU A 1 139 ? 10.608 87.710 41.720 1.00 38.21 137 LEU A N 1
ATOM 996 C CA . LEU A 1 139 ? 9.708 86.871 40.931 1.00 36.86 137 LEU A CA 1
ATOM 997 C C . LEU A 1 139 ? 9.139 87.659 39.750 1.00 35.14 137 LEU A C 1
ATOM 998 O O . LEU A 1 139 ? 9.001 87.130 38.643 1.00 36.75 137 LEU A O 1
ATOM 1003 N N . SER A 1 140 ? 8.819 88.922 40.001 1.00 35.31 138 SER A N 1
ATOM 1004 C CA . SER A 1 140 ? 8.283 89.823 38.988 1.00 36.23 138 SER A CA 1
ATOM 1005 C C . SER A 1 140 ? 9.281 90.050 37.864 1.00 49.13 138 SER A C 1
ATOM 1006 O O . SER A 1 140 ? 8.908 90.019 36.687 1.00 38.61 138 SER A O 1
ATOM 1009 N N . GLN A 1 141 ? 10.543 90.278 38.224 1.00 42.87 139 GLN A N 1
ATOM 1010 C CA . GLN A 1 141 ? 11.571 90.506 37.217 1.00 46.86 139 GLN A CA 1
ATOM 1011 C C . GLN A 1 141 ? 11.765 89.242 36.364 1.00 48.59 139 GLN A C 1
ATOM 1012 O O . GLN A 1 141 ? 11.924 89.328 35.134 1.00 46.39 139 GLN A O 1
ATOM 1018 N N . ALA A 1 142 ? 11.718 88.074 37.016 1.00 45.59 140 ALA A N 1
ATOM 1019 C CA . ALA A 1 142 ? 11.852 86.791 36.312 1.00 41.20 140 ALA A CA 1
ATOM 1020 C C . ALA A 1 142 ? 10.731 86.609 35.303 1.00 41.94 140 ALA A C 1
ATOM 1021 O O . ALA A 1 142 ? 10.966 86.147 34.179 1.00 41.29 140 ALA A O 1
ATOM 1023 N N . LEU A 1 143 ? 9.509 86.951 35.708 1.00 38.64 141 LEU A N 1
ATOM 1024 C CA . LEU A 1 143 ? 8.364 86.820 34.817 1.00 45.64 141 LEU A CA 1
ATOM 1025 C C . LEU A 1 143 ? 8.528 87.724 33.588 1.00 51.16 141 LEU A C 1
ATOM 1026 O O . LEU A 1 143 ? 8.264 87.295 32.464 1.00 47.77 141 LEU A O 1
ATOM 1031 N N . GLU A 1 144 ? 8.965 88.962 33.813 1.00 41.27 142 GLU A N 1
ATOM 1032 C CA . GLU A 1 144 ? 9.122 89.939 32.736 1.00 47.79 142 GLU A CA 1
ATOM 1033 C C . GLU A 1 144 ? 10.222 89.481 31.775 1.00 45.26 142 GLU A C 1
ATOM 1034 O O . GLU A 1 144 ? 10.019 89.462 30.560 1.00 46.98 142 GLU A O 1
ATOM 1040 N N . ASN A 1 145 ? 11.360 89.069 32.337 1.00 45.16 143 ASN A N 1
ATOM 1041 C CA . ASN A 1 145 ? 12.443 88.492 31.552 1.00 47.11 143 ASN A CA 1
ATOM 1042 C C . ASN A 1 145 ? 11.961 87.334 30.685 1.00 47.54 143 ASN A C 1
ATOM 1043 O O . ASN A 1 145 ? 12.345 87.224 29.521 1.00 49.88 143 ASN A O 1
ATOM 1048 N N . GLY A 1 146 ? 11.141 86.467 31.277 1.00 45.58 144 GLY A N 1
ATOM 1049 C CA . GLY A 1 146 ? 10.612 85.296 30.607 1.00 46.00 144 GLY A CA 1
ATOM 1050 C C . GLY A 1 146 ? 9.738 85.684 29.429 1.00 47.30 144 GLY A C 1
ATOM 1051 O O . GLY A 1 146 ? 9.760 85.010 28.389 1.00 49.09 144 GLY A O 1
ATOM 1052 N N . ARG A 1 147 ? 8.972 86.766 29.579 1.00 46.69 145 ARG A N 1
ATOM 1053 C CA . ARG A 1 147 ? 8.189 87.267 28.452 1.00 50.99 145 ARG A CA 1
ATOM 1054 C C . ARG A 1 147 ? 9.112 87.835 27.388 1.00 51.08 145 ARG A C 1
ATOM 1055 O O . ARG A 1 147 ? 8.889 87.627 26.192 1.00 58.87 145 ARG A O 1
ATOM 1063 N N . GLU A 1 148 ? 10.162 88.528 27.823 1.00 51.42 146 GLU A N 1
ATOM 1064 C CA . GLU A 1 148 ? 11.030 89.252 26.892 1.00 55.17 146 GLU A CA 1
ATOM 1065 C C . GLU A 1 148 ? 11.931 88.338 26.066 1.00 56.59 146 GLU A C 1
ATOM 1066 O O . GLU A 1 148 ? 12.292 88.680 24.947 1.00 59.61 146 GLU A O 1
ATOM 1072 N N . ASN A 1 149 ? 12.297 87.180 26.608 1.00 55.38 147 ASN A N 1
ATOM 1073 C CA . ASN A 1 149 ? 12.997 86.196 25.785 1.00 67.08 147 ASN A CA 1
ATOM 1074 C C . ASN A 1 149 ? 12.124 85.024 25.327 1.00 57.44 147 ASN A C 1
ATOM 1075 O O . ASN A 1 149 ? 12.646 84.042 24.808 1.00 59.16 147 ASN A O 1
ATOM 1080 N N . HIS A 1 150 ? 10.811 85.124 25.553 1.00 55.60 148 HIS A N 1
ATOM 1081 C CA . HIS A 1 150 ? 9.830 84.160 25.026 1.00 58.70 148 HIS A CA 1
ATOM 1082 C C . HIS A 1 150 ? 9.933 82.754 25.670 1.00 67.63 148 HIS A C 1
ATOM 1083 O O . HIS A 1 150 ? 9.623 81.757 25.012 1.00 61.89 148 HIS A O 1
ATOM 1090 N N . SER A 1 151 ? 10.361 82.695 26.942 1.00 52.52 149 SER A N 1
ATOM 1091 C CA . SER A 1 151 ? 10.418 81.457 27.744 1.00 56.03 149 SER A CA 1
ATOM 1092 C C . SER A 1 151 ? 9.072 81.030 28.323 1.00 49.49 149 SER A C 1
ATOM 1093 O O . SER A 1 151 ? 8.898 79.873 28.713 1.00 52.74 149 SER A O 1
ATOM 1096 N N . LEU A 1 152 ? 8.155 81.977 28.478 1.00 48.26 150 LEU A N 1
ATOM 1097 C CA . LEU A 1 152 ? 6.955 81.715 29.265 1.00 46.40 150 LEU A CA 1
ATOM 1098 C C . LEU A 1 152 ? 5.876 82.718 28.962 1.00 46.61 150 LEU A C 1
ATOM 1099 O O . LEU A 1 152 ? 6.163 83.834 28.551 1.00 46.73 150 LEU A O 1
ATOM 1104 N N . THR A 1 153 ? 4.638 82.325 29.222 1.00 45.51 151 THR A N 1
ATOM 1105 C CA . THR A 1 153 ? 3.503 83.198 28.985 1.00 45.49 151 THR A CA 1
ATOM 1106 C C . THR A 1 153 ? 2.561 83.081 30.178 1.00 45.92 151 THR A C 1
ATOM 1107 O O . THR A 1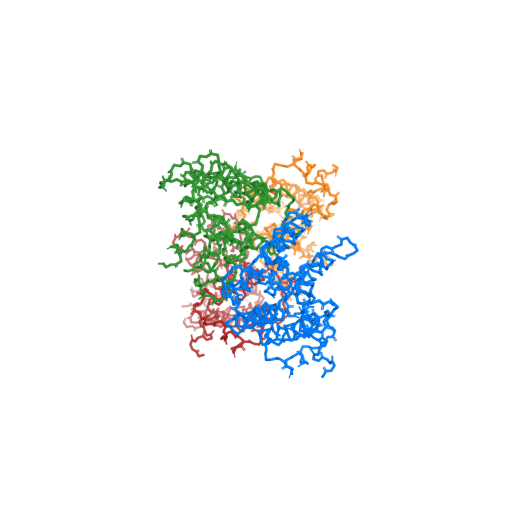 153 ? 2.544 82.044 30.853 1.00 43.03 151 THR A O 1
ATOM 1111 N N . PHE A 1 154 ? 1.819 84.154 30.452 1.00 43.13 152 PHE A N 1
ATOM 1112 C CA . PHE A 1 154 ? 0.809 84.172 31.506 1.00 47.55 152 PHE A CA 1
ATOM 1113 C C . PHE A 1 154 ? -0.119 85.366 31.315 1.00 48.12 152 PHE A C 1
ATOM 1114 O O . PHE A 1 154 ? 0.159 86.250 30.519 1.00 44.85 152 PHE A O 1
ATOM 1122 N N . SER A 1 155 ? -1.199 85.415 32.091 1.00 52.59 153 SER A N 1
ATOM 1123 C CA . SER A 1 155 ? -2.151 86.518 32.020 1.00 55.90 153 SER A CA 1
ATOM 1124 C C . SER A 1 155 ? -1.761 87.692 32.921 1.00 55.77 153 SER A C 1
ATOM 1125 O O . SER A 1 155 ? -1.450 87.499 34.095 1.00 53.86 153 SER A O 1
ATOM 1128 N N . GLY A 1 156 ? -1.764 88.908 32.371 1.00 53.28 154 GLY A N 1
ATOM 1129 C CA . GLY A 1 156 ? -1.611 90.108 33.187 1.00 47.99 154 GLY A CA 1
ATOM 1130 C C . GLY A 1 156 ? -0.217 90.665 33.442 1.00 41.53 154 GLY A C 1
ATOM 1131 O O . GLY A 1 156 ? 0.773 90.203 32.883 1.00 59.92 154 GLY A O 1
ATOM 1132 N N . GLU A 1 157 ? -0.158 91.679 34.303 1.00 42.44 155 GLU A N 1
ATOM 1133 C CA . GLU A 1 157 ? 1.097 92.329 34.700 1.00 47.45 155 GLU A CA 1
ATOM 1134 C C . GLU A 1 157 ? 1.984 91.438 35.582 1.00 42.63 155 GLU A C 1
ATOM 1135 O O . GLU A 1 157 ? 1.482 90.659 36.387 1.00 44.81 155 GLU A O 1
ATOM 1141 N N . PRO A 1 158 ? 3.313 91.551 35.401 1.00 41.42 156 PRO A N 1
ATOM 1142 C CA . PRO A 1 158 ? 4.321 90.762 36.124 1.00 39.48 156 PRO A CA 1
ATOM 1143 C C . PRO A 1 158 ? 4.189 90.905 37.641 1.00 41.49 156 PRO A C 1
ATOM 1144 O O . PRO A 1 158 ? 4.217 89.897 38.374 1.00 35.38 156 PRO A O 1
ATOM 1148 N N . LEU A 1 159 ? 4.044 92.143 38.111 1.00 35.79 157 LEU A N 1
ATOM 1149 C CA . LEU A 1 159 ? 3.944 92.381 39.559 1.00 42.05 157 LEU A CA 1
ATOM 1150 C C . LEU A 1 159 ? 2.705 91.716 40.129 1.00 37.60 157 LEU A C 1
ATOM 1151 O O . LEU A 1 159 ? 2.781 90.997 41.131 1.00 34.98 157 LEU A O 1
ATOM 1156 N N . GLN A 1 160 ? 1.565 91.952 39.487 1.00 34.42 158 GLN A N 1
ATOM 1157 C CA . GLN A 1 160 ? 0.325 91.288 39.873 1.00 40.17 158 GLN A CA 1
ATOM 1158 C C . GLN A 1 160 ? 0.532 89.773 39.932 1.00 41.98 158 GLN A C 1
ATOM 1159 O O . GLN A 1 160 ? 0.196 89.122 40.927 1.00 45.47 158 GLN A O 1
ATOM 1161 N N . GLN A 1 161 ? 1.126 89.214 38.886 1.00 39.64 159 GLN A N 1
ATOM 1162 C CA . GLN A 1 161 ? 1.282 87.767 38.847 1.00 36.35 159 GLN A CA 1
ATOM 1163 C C . GLN A 1 161 ? 2.301 87.339 39.885 1.00 37.04 159 GLN A C 1
ATOM 1164 O O . GLN A 1 161 ? 2.132 86.300 40.512 1.00 28.74 159 GLN A O 1
ATOM 1170 N N . ALA A 1 162 ? 3.348 88.137 40.085 1.00 35.75 160 ALA A N 1
ATOM 1171 C CA . ALA A 1 162 ? 4.338 87.800 41.118 1.00 40.03 160 ALA A CA 1
ATOM 1172 C C . ALA A 1 162 ? 3.729 87.755 42.522 1.00 38.38 160 ALA A C 1
ATOM 1173 O O . ALA A 1 162 ? 4.125 86.936 43.343 1.00 31.41 160 ALA A O 1
ATOM 1175 N N . GLN A 1 163 ? 2.770 88.631 42.791 1.00 34.95 161 GLN A N 1
ATOM 1176 C CA . GLN A 1 163 ? 2.195 88.735 44.126 1.00 37.05 161 GLN A CA 1
ATOM 1177 C C . GLN A 1 163 ? 1.310 87.537 44.418 1.00 35.67 161 GLN A C 1
ATOM 1178 O O . GLN A 1 163 ? 1.270 87.015 45.539 1.00 32.66 161 GLN A O 1
ATOM 1184 N N . VAL A 1 164 ? 0.594 87.105 43.393 1.00 27.99 162 VAL A N 1
ATOM 1185 C CA . VAL A 1 164 ? -0.220 85.900 43.476 1.00 27.30 162 VAL A CA 1
ATOM 1186 C C . VAL A 1 164 ? 0.657 84.697 43.747 1.00 26.33 162 VAL A C 1
ATOM 1187 O O . VAL A 1 164 ? 0.298 83.858 44.554 1.00 31.07 162 VAL A O 1
ATOM 1191 N N . LEU A 1 165 ? 1.790 84.603 43.054 1.00 27.16 163 LEU A N 1
ATOM 1192 C CA . LEU A 1 165 ? 2.706 83.473 43.241 1.00 28.70 163 LEU A CA 1
ATOM 1193 C C . LEU A 1 165 ? 3.216 83.436 44.680 1.00 28.45 163 LEU A C 1
ATOM 1194 O O . LEU A 1 165 ? 3.351 82.363 45.294 1.00 26.17 163 LEU A O 1
ATOM 1199 N N . TYR A 1 166 ? 3.506 84.611 45.221 1.00 26.16 164 TYR A N 1
ATOM 1200 C CA . TYR A 1 166 ? 3.994 84.693 46.598 1.00 26.32 164 TYR A CA 1
ATOM 1201 C C . TYR A 1 166 ? 2.865 84.350 47.556 1.00 25.87 164 TYR A C 1
ATOM 1202 O O . TYR A 1 166 ? 3.052 83.567 48.483 1.00 25.66 164 TYR A O 1
ATOM 1211 N N . ALA A 1 167 ? 1.682 84.916 47.327 1.00 28.25 165 ALA A N 1
ATOM 1212 C CA . ALA A 1 167 ? 0.548 84.613 48.204 1.00 28.52 165 ALA A CA 1
ATOM 1213 C C . ALA A 1 167 ? 0.280 83.113 48.161 1.00 30.64 165 ALA A C 1
ATOM 1214 O O . ALA A 1 167 ? 0.015 82.483 49.185 1.00 31.34 165 ALA A O 1
ATOM 1216 N N . LEU A 1 168 ? 0.381 82.531 46.969 1.00 30.85 166 LEU A N 1
ATOM 1217 C CA . LEU A 1 168 ? 0.117 81.093 46.815 1.00 30.84 166 LEU A CA 1
ATOM 1218 C C . LEU A 1 168 ? 1.116 80.245 47.603 1.00 25.55 166 LEU A C 1
ATOM 1219 O O . LEU A 1 168 ? 0.742 79.278 48.292 1.00 26.03 166 LEU A O 1
ATOM 1224 N N . TRP A 1 169 ? 2.390 80.588 47.459 1.00 26.96 167 TRP A N 1
ATOM 1225 C CA . TRP A 1 169 ? 3.479 79.922 48.171 1.00 31.33 167 TRP A CA 1
ATOM 1226 C C . TRP A 1 169 ? 3.288 79.996 49.691 1.00 34.37 167 TRP A C 1
ATOM 1227 O O . TRP A 1 169 ? 3.499 79.016 50.406 1.00 29.07 167 TRP A O 1
ATOM 1238 N N . LEU A 1 170 ? 2.878 81.169 50.165 1.00 32.55 168 LEU A N 1
ATOM 1239 C CA . LEU A 1 170 ? 2.658 81.431 51.587 1.00 28.22 168 LEU A CA 1
ATOM 1240 C C . LEU A 1 170 ? 1.498 80.581 52.091 1.00 32.02 168 LEU A C 1
ATOM 1241 O O . LEU A 1 170 ? 1.613 79.870 53.106 1.00 28.22 168 LEU A O 1
ATOM 1246 N N . GLY A 1 171 ? 0.385 80.603 51.363 1.00 29.61 169 GLY A N 1
ATOM 1247 C CA . GLY A 1 171 ? -0.804 79.891 51.823 1.00 27.82 169 GLY A CA 1
ATOM 1248 C C . GLY A 1 171 ? -0.607 78.383 51.757 1.00 34.53 169 GLY A C 1
ATOM 1249 O O . GLY A 1 171 ? -1.104 77.614 52.599 1.00 29.15 169 GLY A O 1
ATOM 1250 N N . ALA A 1 172 ? 0.152 77.940 50.769 1.00 24.60 170 ALA A N 1
ATOM 1251 C CA . ALA A 1 172 ? 0.321 76.502 50.600 1.00 24.68 170 ALA A CA 1
ATOM 1252 C C . ALA A 1 172 ? 1.199 75.970 51.711 1.00 26.86 170 ALA A C 1
ATOM 1253 O O . ALA A 1 172 ? 0.970 74.867 52.209 1.00 26.45 170 ALA A O 1
ATOM 1255 N N . ASN A 1 173 ? 2.228 76.743 52.056 1.00 29.84 171 ASN A N 1
ATOM 1256 C CA . ASN A 1 173 ? 3.100 76.409 53.184 1.00 26.79 171 ASN A CA 1
ATOM 1257 C C . ASN A 1 173 ? 2.340 76.332 54.501 1.00 33.42 171 ASN A C 1
ATOM 1258 O O . ASN A 1 173 ? 2.537 75.410 55.298 1.00 32.77 171 ASN A O 1
ATOM 1263 N N . LEU A 1 174 ? 1.469 77.308 54.712 1.00 32.19 172 LEU A N 1
ATOM 1264 C CA . LEU A 1 174 ? 0.672 77.381 55.921 1.00 34.64 172 LEU A CA 1
ATOM 1265 C C . LEU A 1 174 ? -0.139 76.116 56.015 1.00 35.76 172 LEU A C 1
ATOM 1266 O O . LEU A 1 174 ? -0.127 75.404 57.024 1.00 39.89 172 LEU A O 1
ATOM 1271 N N . GLN A 1 175 ? -0.829 75.831 54.925 1.00 33.71 173 GLN A N 1
ATOM 1272 C CA . GLN A 1 175 ? -1.677 74.666 54.840 1.00 40.84 173 GLN A CA 1
ATOM 1273 C C . GLN A 1 175 ? -0.902 73.361 54.927 1.00 40.02 173 GLN A C 1
ATOM 1274 O O . GLN A 1 175 ? -1.409 72.383 55.471 1.00 37.00 173 GLN A O 1
ATOM 1280 N N . ALA A 1 176 ? 0.301 73.314 54.351 1.00 32.94 174 ALA A N 1
ATOM 1281 C CA . ALA A 1 176 ? 1.100 72.080 54.428 1.00 27.94 174 ALA A CA 1
ATOM 1282 C C . ALA A 1 176 ? 1.441 71.845 55.900 1.00 36.61 174 ALA A C 1
ATOM 1283 O O . ALA A 1 176 ? 1.395 70.729 56.401 1.00 31.45 174 ALA A O 1
ATOM 1285 N N . LYS A 1 177 ? 1.779 72.928 56.589 1.00 35.54 175 LYS A N 1
ATOM 1286 C CA . LYS A 1 177 ? 2.242 72.847 57.964 1.00 37.84 175 LYS A CA 1
ATOM 1287 C C . LYS A 1 177 ? 1.116 72.328 58.853 1.00 44.83 175 LYS A C 1
ATOM 1288 O O . LYS A 1 177 ? 1.294 71.360 59.608 1.00 40.06 175 LYS A O 1
ATOM 1294 N N . ILE A 1 178 ? -0.051 72.951 58.725 1.00 38.90 176 ILE A N 1
ATOM 1295 C CA . ILE A 1 178 ? -1.221 72.556 59.492 1.00 42.44 176 ILE A CA 1
ATOM 1296 C C . ILE A 1 178 ? -1.605 71.108 59.268 1.00 49.14 176 ILE A C 1
ATOM 1297 O O . ILE A 1 178 ? -1.799 70.375 60.230 1.00 54.66 176 ILE A O 1
ATOM 1302 N N . SER A 1 179 ? -1.719 70.698 58.010 1.00 42.57 177 SER A N 1
ATOM 1303 C CA . SER A 1 179 ? -2.166 69.348 57.707 1.00 39.33 177 SER A CA 1
ATOM 1304 C C . SER A 1 179 ? -1.043 68.327 57.750 1.00 37.13 177 SER A C 1
ATOM 1305 O O . SER A 1 179 ? -1.301 67.140 57.594 1.00 37.89 177 SER A O 1
ATOM 1308 N N . ARG A 1 180 ? 0.201 68.774 57.919 1.00 33.62 178 ARG A N 1
ATOM 1309 C CA . ARG A 1 180 ? 1.342 67.847 57.810 1.00 34.58 178 ARG A CA 1
ATOM 1310 C C . ARG A 1 180 ? 1.288 67.020 56.520 1.00 36.10 178 ARG A C 1
ATOM 1311 O O . ARG A 1 180 ? 1.494 65.810 56.525 1.00 38.43 178 ARG A O 1
ATOM 1319 N N . SER A 1 181 ? 0.998 67.668 55.407 1.00 36.32 179 SER A N 1
ATOM 1320 C CA . SER A 1 181 ? 1.016 66.966 54.128 1.00 31.99 179 SER A CA 1
ATOM 1321 C C . SER A 1 181 ? 1.734 67.918 53.216 1.00 30.72 179 SER A C 1
ATOM 1322 O O . SER A 1 181 ? 1.595 69.150 53.372 1.00 31.81 179 SER A O 1
ATOM 1325 N N . PHE A 1 182 ? 2.516 67.396 52.277 1.00 31.18 180 PHE A N 1
ATOM 1326 C CA . PHE A 1 182 ? 3.093 68.291 51.272 1.00 38.62 180 PHE A CA 1
ATOM 1327 C C . PHE A 1 182 ? 2.186 68.412 50.039 1.00 32.50 180 PHE A C 1
ATOM 1328 O O . PHE A 1 182 ? 2.536 69.062 49.048 1.00 32.73 180 PHE A O 1
ATOM 1336 N N . GLU A 1 183 ? 0.996 67.819 50.123 1.00 31.84 181 GLU A N 1
ATOM 1337 C CA . GLU A 1 183 ? 0.021 67.939 49.028 1.00 33.98 181 GLU A CA 1
ATOM 1338 C C . GLU A 1 183 ? -0.280 69.399 48.626 1.00 31.18 181 GLU A C 1
ATOM 1339 O O . GLU A 1 183 ? -0.343 69.699 47.446 1.00 32.50 181 GLU A O 1
ATOM 1345 N N . PRO A 1 184 ? -0.447 70.311 49.599 1.00 27.90 182 PRO A N 1
ATOM 1346 C CA . PRO A 1 184 ? -0.677 71.693 49.170 1.00 26.87 182 PRO A CA 1
ATOM 1347 C C . PRO A 1 184 ? 0.481 72.265 48.362 1.00 35.00 182 PRO A C 1
ATOM 1348 O O . PRO A 1 184 ? 0.233 73.067 47.447 1.00 36.95 182 PRO A O 1
ATOM 1352 N N . LEU A 1 185 ? 1.715 71.879 48.688 1.00 31.39 183 LEU A N 1
ATOM 1353 C CA . LEU A 1 185 ? 2.888 72.355 47.929 1.00 27.19 183 LEU A CA 1
ATOM 1354 C C . LEU A 1 185 ? 2.940 71.706 46.530 1.00 27.89 183 LEU A C 1
ATOM 1355 O O . LEU A 1 185 ? 3.174 72.399 45.550 1.00 30.42 183 LEU A O 1
ATOM 1360 N N . GLU A 1 186 ? 2.715 70.389 46.439 1.00 29.03 184 GLU A N 1
ATOM 1361 C CA . GLU A 1 186 ? 2.739 69.718 45.134 1.00 36.13 184 GLU A CA 1
ATOM 1362 C C . GLU A 1 186 ? 1.605 70.294 44.320 1.00 33.96 184 GLU A C 1
ATOM 1363 O O . GLU A 1 186 ? 1.740 70.515 43.129 1.00 30.57 184 GLU A O 1
ATOM 1369 N N . ASN A 1 187 ? 0.482 70.569 44.965 1.00 31.52 185 ASN A N 1
ATOM 1370 C CA . ASN A 1 187 ? -0.640 71.077 44.201 1.00 30.89 185 ASN A CA 1
ATOM 1371 C C . ASN A 1 187 ? -0.355 72.494 43.707 1.00 37.96 185 ASN A C 1
ATOM 1372 O O . ASN A 1 187 ? -0.717 72.840 42.580 1.00 30.02 185 ASN A O 1
ATOM 1377 N N . ALA A 1 188 ? 0.317 73.303 44.529 1.00 32.82 186 ALA A N 1
ATOM 1378 C CA . ALA A 1 188 ? 0.699 74.647 44.091 1.00 31.02 186 ALA A CA 1
ATOM 1379 C C . ALA A 1 188 ? 1.657 74.584 42.902 1.00 32.44 186 ALA A C 1
ATOM 1380 O O . ALA A 1 188 ? 1.490 75.328 41.943 1.00 31.63 186 ALA A O 1
ATOM 1382 N N . LEU A 1 189 ? 2.651 73.699 42.976 1.00 29.08 187 LEU A N 1
ATOM 1383 C CA . LEU A 1 189 ? 3.630 73.524 41.906 1.00 34.68 187 LEU A CA 1
ATOM 1384 C C . LEU A 1 189 ? 2.914 73.149 40.618 1.00 36.82 187 LEU A C 1
ATOM 1385 O O . LEU A 1 189 ? 3.213 73.710 39.566 1.00 34.30 187 LEU A O 1
ATOM 1390 N N . ALA A 1 190 ? 1.979 72.204 40.693 1.00 36.21 188 ALA A N 1
ATOM 1391 C CA . ALA A 1 190 ? 1.298 71.750 39.480 1.00 40.42 188 ALA A CA 1
ATOM 1392 C C . ALA A 1 190 ? 0.465 72.886 38.884 1.00 41.40 188 ALA A C 1
ATOM 1393 O O . ALA A 1 190 ? 0.360 73.009 37.665 1.00 43.42 188 ALA A O 1
ATOM 1395 N N . HIS A 1 191 ? -0.105 73.735 39.740 1.00 39.17 189 HIS A N 1
ATOM 1396 C CA . HIS A 1 191 ? -0.926 74.835 39.234 1.00 41.15 189 HIS A CA 1
ATOM 1397 C C . HIS A 1 191 ? -0.068 75.943 38.590 1.00 40.00 189 HIS A C 1
ATOM 1398 O O . HIS A 1 191 ? -0.446 76.511 37.544 1.00 40.48 189 HIS A O 1
ATOM 1405 N N . VAL A 1 192 ? 1.093 76.219 39.181 1.00 34.34 190 VAL A N 1
ATOM 1406 C CA . VAL A 1 192 ? 2.037 77.161 38.581 1.00 40.28 190 VAL A CA 1
ATOM 1407 C C . VAL A 1 192 ? 2.493 76.697 37.188 1.00 42.34 190 VAL A C 1
ATOM 1408 O O . VAL A 1 192 ? 2.595 77.512 36.250 1.00 42.81 190 VAL A O 1
ATOM 1412 N N . LYS A 1 193 ? 2.765 75.396 37.057 1.00 38.96 191 LYS A N 1
ATOM 1413 C CA . LYS A 1 193 ? 3.152 74.810 35.767 1.00 45.12 191 LYS A CA 1
ATOM 1414 C C . LYS A 1 193 ? 2.134 75.106 34.686 1.00 43.22 191 LYS A C 1
ATOM 1415 O O . LYS A 1 193 ? 2.487 75.267 33.520 1.00 42.68 191 LYS A O 1
ATOM 1421 N N . ASN A 1 194 ? 0.866 75.171 35.070 1.00 45.52 192 ASN A N 1
ATOM 1422 C CA . ASN A 1 194 ? -0.195 75.408 34.099 1.00 53.25 192 ASN A CA 1
ATOM 1423 C C . ASN A 1 194 ? -0.423 76.909 33.855 1.00 51.81 192 ASN A C 1
ATOM 1424 O O . ASN A 1 194 ? -0.777 77.323 32.760 1.00 51.52 192 ASN A O 1
ATOM 1429 N N . ILE A 1 195 ? -0.201 77.721 34.883 1.00 48.50 193 ILE A N 1
ATOM 1430 C CA . ILE A 1 195 ? -0.451 79.159 34.801 1.00 43.60 193 ILE A CA 1
ATOM 1431 C C . ILE A 1 195 ? 0.693 79.887 34.093 1.00 40.29 193 ILE A C 1
ATOM 1432 O O . ILE A 1 195 ? 0.459 80.778 33.274 1.00 43.21 193 ILE A O 1
ATOM 1437 N N . ILE A 1 196 ? 1.927 79.525 34.448 1.00 41.38 194 ILE A N 1
ATOM 1438 C CA . ILE A 1 196 ? 3.122 80.069 33.812 1.00 40.45 194 ILE A CA 1
ATOM 1439 C C . ILE A 1 196 ? 3.535 79.038 32.774 1.00 48.48 194 ILE A C 1
ATOM 1440 O O . ILE A 1 196 ? 4.286 78.106 33.086 1.00 46.04 194 ILE A O 1
ATOM 1445 N N . ALA A 1 197 ? 3.022 79.191 31.550 1.00 49.24 195 ALA A N 1
ATOM 1446 C CA . ALA A 1 197 ? 3.142 78.148 30.528 1.00 46.71 195 ALA A CA 1
ATOM 1447 C C . ALA A 1 197 ? 4.287 78.384 29.569 1.00 52.37 195 ALA A C 1
ATOM 1448 O O . ALA A 1 197 ? 4.801 79.493 29.438 1.00 52.63 195 ALA A O 1
ATOM 1450 N N . THR A 1 198 ? 4.655 77.329 28.859 1.00 55.54 196 THR A N 1
ATOM 1451 C CA . THR A 1 198 ? 5.559 77.474 27.740 1.00 57.41 196 THR A CA 1
ATOM 1452 C C . THR A 1 198 ? 4.741 78.054 26.594 1.00 57.40 196 THR A C 1
ATOM 1453 O O . THR A 1 198 ? 3.576 77.694 26.415 1.00 57.06 196 THR A O 1
ATOM 1457 N N . PRO A 1 199 ? 5.330 78.993 25.848 1.00 61.77 197 PRO A N 1
ATOM 1458 C CA . PRO A 1 199 ? 4.665 79.586 24.678 1.00 69.47 197 PRO A CA 1
ATOM 1459 C C . PRO A 1 199 ? 4.251 78.503 23.690 1.00 73.75 197 PRO A C 1
ATOM 1460 O O . PRO A 1 199 ? 4.955 77.500 23.595 1.00 74.98 197 PRO A O 1
ATOM 1464 N N . ALA A 1 200 ? 3.139 78.705 22.980 1.00 79.99 198 ALA A N 1
ATOM 1465 C CA . ALA A 1 200 ? 2.644 77.759 21.969 1.00 85.35 198 ALA A CA 1
ATOM 1466 C C . ALA A 1 200 ? 3.723 77.303 20.990 1.00 89.29 198 ALA A C 1
ATOM 1467 O O . ALA A 1 200 ? 3.711 76.159 20.530 1.00 101.48 198 ALA A O 1
ATOM 1469 N N . VAL A 1 201 ? 4.631 78.213 20.655 1.00 82.82 199 VAL A N 1
ATOM 1470 C CA . VAL A 1 201 ? 5.822 77.875 19.881 1.00 94.00 199 VAL A CA 1
ATOM 1471 C C . VAL A 1 201 ? 6.828 79.011 19.998 1.00 97.91 199 VAL A C 1
ATOM 1472 O O . VAL A 1 201 ? 6.448 80.162 20.218 1.00 98.39 199 VAL A O 1
ATOM 1474 N N . ASP B 1 10 ? -3.072 52.629 93.974 1.00 76.56 8 ASP B N 1
ATOM 1475 C CA . ASP B 1 10 ? -1.806 52.307 93.319 1.00 75.52 8 ASP B CA 1
ATOM 1476 C C . ASP B 1 10 ? -1.455 53.329 92.229 1.00 78.24 8 ASP B C 1
ATOM 1477 O O . ASP B 1 10 ? -0.607 54.201 92.438 1.00 82.35 8 ASP B O 1
ATOM 1479 N N . THR B 1 11 ? -2.105 53.235 91.073 1.00 68.32 9 THR B N 1
ATOM 1480 C CA . THR B 1 11 ? -1.882 54.224 90.014 1.00 67.17 9 THR B CA 1
ATOM 1481 C C . THR B 1 11 ? -2.628 55.538 90.314 1.00 63.50 9 THR B C 1
ATOM 1482 O O . THR B 1 11 ? -2.104 56.630 90.078 1.00 61.87 9 THR B O 1
ATOM 1486 N N . ARG B 1 12 ? -3.830 55.421 90.869 1.00 58.01 10 ARG B N 1
ATOM 1487 C CA . ARG B 1 12 ? -4.588 56.576 91.331 1.00 57.73 10 ARG B CA 1
ATOM 1488 C C . ARG B 1 12 ? -3.832 57.329 92.431 1.00 61.87 10 ARG B C 1
ATOM 1489 O O . ARG B 1 12 ? -3.799 58.568 92.450 1.00 53.25 10 ARG B O 1
ATOM 1497 N N . GLU B 1 13 ? -3.233 56.567 93.347 1.00 67.44 11 GLU B N 1
ATOM 1498 C CA . GLU B 1 13 ? -2.419 57.132 94.419 1.00 63.62 11 GLU B CA 1
ATOM 1499 C C . GLU B 1 13 ? -1.147 57.775 93.864 1.00 57.95 11 GLU B C 1
ATOM 1500 O O . GLU B 1 13 ? -0.710 58.813 94.357 1.00 58.07 11 GLU B O 1
ATOM 1503 N N . HIS B 1 14 ? -0.564 57.168 92.830 1.00 56.87 12 HIS B N 1
ATOM 1504 C CA . HIS B 1 14 ? 0.608 57.754 92.179 1.00 58.30 12 HIS B CA 1
ATOM 1505 C C . HIS B 1 14 ? 0.263 59.095 91.523 1.00 57.83 12 HIS B C 1
ATOM 1506 O O . HIS B 1 14 ? 1.071 60.030 91.569 1.00 56.50 12 HIS B O 1
ATOM 1513 N N . LEU B 1 15 ? -0.930 59.189 90.928 1.00 58.47 13 LEU B N 1
ATOM 1514 C CA . LEU B 1 15 ? -1.425 60.459 90.372 1.00 58.17 13 LEU B CA 1
ATOM 1515 C C . LEU B 1 15 ? -1.539 61.525 91.483 1.00 54.89 13 LEU B C 1
ATOM 1516 O O . LEU B 1 15 ? -1.002 62.637 91.361 1.00 49.81 13 LEU B O 1
ATOM 1521 N N . LEU B 1 16 ? -2.253 61.183 92.553 1.00 49.85 14 LEU B N 1
ATOM 1522 C CA . LEU B 1 16 ? -2.451 62.096 93.676 1.00 51.74 14 LEU B CA 1
ATOM 1523 C C . LEU B 1 16 ? -1.123 62.597 94.249 1.00 55.11 14 LEU B C 1
ATOM 1524 O O . LEU B 1 16 ? -0.915 63.806 94.379 1.00 53.81 14 LEU B O 1
ATOM 1529 N N . ALA B 1 17 ? -0.222 61.664 94.556 1.00 60.12 15 ALA B N 1
ATOM 1530 C CA . ALA B 1 17 ? 1.104 61.993 95.094 1.00 61.83 15 ALA B CA 1
ATOM 1531 C C . ALA B 1 17 ? 1.888 62.918 94.163 1.00 61.52 15 ALA B C 1
ATOM 1532 O O . ALA B 1 17 ? 2.467 63.911 94.602 1.00 63.99 15 ALA B O 1
ATOM 1534 N N . THR B 1 18 ? 1.916 62.574 92.880 1.00 55.52 16 THR B N 1
ATOM 1535 C CA . THR B 1 18 ? 2.578 63.403 91.889 1.00 51.21 16 THR B CA 1
ATOM 1536 C C . THR B 1 18 ? 1.964 64.805 91.868 1.00 50.00 16 THR B C 1
ATOM 1537 O O . THR B 1 18 ? 2.681 65.800 91.770 1.00 56.84 16 THR B O 1
ATOM 1541 N N . GLY B 1 19 ? 0.639 64.877 91.971 1.00 46.11 17 GLY B N 1
ATOM 1542 C CA . GLY B 1 19 ? -0.060 66.150 91.968 1.00 48.71 17 GLY B CA 1
ATOM 1543 C C . GLY B 1 19 ? 0.265 67.025 93.167 1.00 48.04 17 GLY B C 1
ATOM 1544 O O . GLY B 1 19 ? 0.406 68.244 93.031 1.00 42.75 17 GLY B O 1
ATOM 1545 N N . GLU B 1 20 ? 0.381 66.410 94.341 1.00 51.70 18 GLU B N 1
ATOM 1546 C CA . GLU B 1 20 ? 0.672 67.166 95.556 1.00 51.47 18 GLU B CA 1
ATOM 1547 C C . GLU B 1 20 ? 2.060 67.802 95.479 1.00 49.78 18 GLU B C 1
ATOM 1548 O O . GLU B 1 20 ? 2.221 68.983 95.784 1.00 47.61 18 GLU B O 1
ATOM 1554 N N . GLN B 1 21 ? 3.044 67.017 95.037 1.00 51.19 19 GLN B N 1
ATOM 1555 C CA . GLN B 1 21 ? 4.426 67.466 94.904 1.00 53.22 19 GLN B CA 1
ATOM 1556 C C . GLN B 1 21 ? 4.562 68.585 93.885 1.00 59.82 19 GLN B C 1
ATOM 1557 O O . GLN B 1 21 ? 5.295 69.546 94.108 1.00 66.12 19 GLN B O 1
ATOM 1559 N N . LEU B 1 22 ? 3.878 68.442 92.751 1.00 55.37 20 LEU B N 1
ATOM 1560 C CA . LEU B 1 22 ? 3.906 69.474 91.717 1.00 51.73 20 LEU B CA 1
ATOM 1561 C C . LEU B 1 22 ? 3.210 70.753 92.192 1.00 47.64 20 LEU B C 1
ATOM 1562 O O . LEU B 1 22 ? 3.675 71.855 91.923 1.00 57.92 20 LEU B O 1
ATOM 1567 N N . SER B 1 23 ? 2.100 70.602 92.902 1.00 43.28 21 SER B N 1
ATOM 1568 C CA . SER B 1 23 ? 1.386 71.754 93.432 1.00 51.27 21 SER B CA 1
ATOM 1569 C C . SER B 1 23 ? 2.262 72.536 94.421 1.00 54.86 21 SER B C 1
ATOM 1570 O O . SER B 1 23 ? 2.285 73.769 94.401 1.00 48.83 21 SER B O 1
ATOM 1573 N N . LEU B 1 24 ? 2.988 71.808 95.268 1.00 57.69 22 LEU B N 1
ATOM 1574 C CA . LEU B 1 24 ? 3.912 72.423 96.222 1.00 61.46 22 LEU B CA 1
ATOM 1575 C C . LEU B 1 24 ? 4.957 73.280 95.528 1.00 64.70 22 LEU B C 1
ATOM 1576 O O . LEU B 1 24 ? 5.328 74.338 96.032 1.00 67.79 22 LEU B O 1
ATOM 1581 N N . GLN B 1 25 ? 5.414 72.831 94.364 1.00 66.87 23 GLN B N 1
ATOM 1582 C CA . GLN B 1 25 ? 6.492 73.507 93.662 1.00 69.29 23 GLN B CA 1
ATOM 1583 C C . GLN B 1 25 ? 6.013 74.735 92.895 1.00 74.01 23 GLN B C 1
ATOM 1584 O O . GLN B 1 25 ? 6.694 75.758 92.866 1.00 80.60 23 GLN B O 1
ATOM 1587 N N . ARG B 1 26 ? 4.840 74.638 92.280 1.00 75.32 24 ARG B N 1
ATOM 1588 C CA . ARG B 1 26 ? 4.419 75.654 91.321 1.00 72.50 24 ARG B CA 1
ATOM 1589 C C . ARG B 1 26 ? 2.950 76.056 91.439 1.00 64.94 24 ARG B C 1
ATOM 1590 O O . ARG B 1 26 ? 2.436 76.787 90.590 1.00 68.90 24 ARG B O 1
ATOM 1592 N N . GLY B 1 27 ? 2.278 75.592 92.487 1.00 57.65 25 GLY B N 1
ATOM 1593 C CA . GLY B 1 27 ? 0.858 75.854 92.644 1.00 54.64 25 GLY B CA 1
ATOM 1594 C C . GLY B 1 27 ? -0.001 74.868 91.870 1.00 53.34 25 GLY B C 1
ATOM 1595 O O . GLY B 1 27 ? 0.487 74.168 90.984 1.00 53.26 25 GLY B O 1
ATOM 1596 N N . PHE B 1 28 ? -1.286 74.821 92.197 1.00 37.19 26 PHE B N 1
ATOM 1597 C CA . PHE B 1 28 ? -2.209 73.921 91.527 1.00 44.56 26 PHE B CA 1
ATOM 1598 C C . PHE B 1 28 ? -2.711 74.493 90.202 1.00 44.07 26 PHE B C 1
ATOM 1599 O O . PHE B 1 28 ? -2.831 73.774 89.211 1.00 41.02 26 PHE B O 1
ATOM 1607 N N . THR B 1 29 ? -3.019 75.785 90.193 1.00 48.79 27 THR B N 1
ATOM 1608 C CA . THR B 1 29 ? -3.548 76.432 88.989 1.00 51.86 27 THR B CA 1
ATOM 1609 C C . THR B 1 29 ? -2.529 76.442 87.852 1.00 47.60 27 THR B C 1
ATOM 1610 O O . THR B 1 29 ? -2.884 76.257 86.681 1.00 53.68 27 THR B O 1
ATOM 1614 N N . GLY B 1 30 ? -1.263 76.655 88.201 1.00 48.03 28 GLY B N 1
ATOM 1615 C CA . GLY B 1 30 ? -0.192 76.678 87.218 1.00 53.49 28 GLY B CA 1
ATOM 1616 C C . GLY B 1 30 ? 0.244 75.294 86.762 1.00 54.25 28 GLY B C 1
ATOM 1617 O O . GLY B 1 30 ? 1.087 75.178 85.882 1.00 56.99 28 GLY B O 1
ATOM 1618 N N . MET B 1 31 ? -0.316 74.242 87.362 1.00 53.12 29 MET B N 1
ATOM 1619 C CA . MET B 1 31 ? 0.050 72.883 86.987 1.00 52.09 29 MET B CA 1
ATOM 1620 C C . MET B 1 31 ? -0.792 72.429 85.807 1.00 48.92 29 MET B C 1
ATOM 1621 O O . MET B 1 31 ? -1.956 72.077 85.973 1.00 49.88 29 MET B O 1
ATOM 1626 N N . GLY B 1 32 ? -0.216 72.455 84.613 1.00 46.64 30 GLY B N 1
ATOM 1627 C CA . GLY B 1 32 ? -0.899 71.925 83.435 1.00 52.75 30 GLY B CA 1
ATOM 1628 C C . GLY B 1 32 ? -1.224 70.441 83.588 1.00 55.45 30 GLY B C 1
ATOM 1629 O O . GLY B 1 32 ? -0.487 69.709 84.256 1.00 50.66 30 GLY B O 1
ATOM 1630 N N . LEU B 1 33 ? -2.331 69.996 83.002 1.00 44.16 31 LEU B N 1
ATOM 1631 C CA . LEU B 1 33 ? -2.647 68.573 83.000 1.00 55.21 31 LEU B CA 1
ATOM 1632 C C . LEU B 1 33 ? -1.483 67.790 82.378 1.00 51.81 31 LEU B C 1
ATOM 1633 O O . LEU B 1 33 ? -1.018 66.791 82.949 1.00 48.37 31 LEU B O 1
ATOM 1638 N N . SER B 1 34 ? -1.011 68.262 81.224 1.00 51.77 32 SER B N 1
ATOM 1639 C CA . SER B 1 34 ? 0.092 67.617 80.515 1.00 53.92 32 SER B CA 1
ATOM 1640 C C . SER B 1 34 ? 1.273 67.347 81.429 1.00 55.88 32 SER B C 1
ATOM 1641 O O . SER B 1 34 ? 1.782 66.232 81.478 1.00 56.25 32 SER B O 1
ATOM 1644 N N . GLU B 1 35 ? 1.674 68.371 82.173 1.00 60.94 33 GLU B N 1
ATOM 1645 C CA . GLU B 1 35 ? 2.800 68.274 83.096 1.00 63.79 33 GLU B CA 1
ATOM 1646 C C . GLU B 1 35 ? 2.595 67.212 84.181 1.00 59.20 33 GLU B C 1
ATOM 1647 O O . GLU B 1 35 ? 3.525 66.485 84.527 1.00 60.62 33 GLU B O 1
ATOM 1653 N N . LEU B 1 36 ? 1.381 67.133 84.716 1.00 52.80 34 LEU B N 1
ATOM 1654 C CA . LEU B 1 36 ? 1.019 66.096 85.679 1.00 49.51 34 LEU B CA 1
ATOM 1655 C C . LEU B 1 36 ? 1.215 64.732 85.031 1.00 55.73 34 LEU B C 1
ATOM 1656 O O . LEU B 1 36 ? 1.807 63.824 85.628 1.00 55.98 34 LEU B O 1
ATOM 1661 N N . LEU B 1 37 ? 0.688 64.596 83.816 1.00 46.06 35 LEU B N 1
ATOM 1662 C CA . LEU B 1 37 ? 0.687 63.321 83.117 1.00 58.77 35 LEU B CA 1
ATOM 1663 C C . LEU B 1 37 ? 2.094 62.892 82.723 1.00 54.94 35 LEU B C 1
ATOM 1664 O O . LEU B 1 37 ? 2.445 61.720 82.869 1.00 53.36 35 LEU B O 1
ATOM 1669 N N . LYS B 1 38 ? 2.894 63.841 82.239 1.00 58.43 36 LYS B N 1
ATOM 1670 C CA . LYS B 1 38 ? 4.299 63.585 81.913 1.00 59.32 36 LYS B CA 1
ATOM 1671 C C . LYS B 1 38 ? 5.080 63.136 83.153 1.00 60.46 36 LYS B C 1
ATOM 1672 O O . LYS B 1 38 ? 5.879 62.202 83.093 1.00 61.58 36 LYS B O 1
ATOM 1675 N N . THR B 1 39 ? 4.833 63.797 84.278 1.00 60.90 37 THR B N 1
ATOM 1676 C CA . THR B 1 39 ? 5.582 63.519 85.502 1.00 60.72 37 THR B CA 1
ATOM 1677 C C . THR B 1 39 ? 5.181 62.178 86.125 1.00 64.14 37 THR B C 1
ATOM 1678 O O . THR B 1 39 ? 6.038 61.376 86.491 1.00 72.89 37 THR B O 1
ATOM 1682 N N . ALA B 1 40 ? 3.876 61.942 86.242 1.00 57.37 38 ALA B N 1
ATOM 1683 C CA . ALA B 1 40 ? 3.365 60.683 86.773 1.00 52.43 38 ALA B CA 1
ATOM 1684 C C . ALA B 1 40 ? 3.582 59.516 85.808 1.00 58.44 38 ALA B C 1
ATOM 1685 O O . ALA B 1 40 ? 3.364 58.363 86.181 1.00 65.89 38 ALA B O 1
ATOM 1687 N N . GLU B 1 41 ? 4.004 59.825 84.579 1.00 59.32 39 GLU B N 1
ATOM 1688 C CA . GLU B 1 41 ? 4.136 58.829 83.514 1.00 62.81 39 GLU B CA 1
ATOM 1689 C C . GLU B 1 41 ? 2.824 58.075 83.302 1.00 56.96 39 GLU B C 1
ATOM 1690 O O . GLU B 1 41 ? 2.813 56.851 83.234 1.00 56.04 39 GLU B O 1
ATOM 1693 N N . VAL B 1 42 ? 1.723 58.814 83.206 1.00 59.89 40 VAL B N 1
ATOM 1694 C CA . VAL B 1 42 ? 0.394 58.224 83.049 1.00 56.97 40 VAL B CA 1
ATOM 1695 C C . VAL B 1 42 ? -0.325 58.853 81.858 1.00 51.52 40 VAL B C 1
ATOM 1696 O O . VAL B 1 42 ? -0.366 60.078 81.741 1.00 53.72 40 VAL B O 1
ATOM 1700 N N . PRO B 1 43 ? -0.906 58.029 80.968 1.00 58.93 41 PRO B N 1
ATOM 1701 C CA . PRO B 1 43 ? -1.602 58.659 79.836 1.00 56.41 41 PRO B CA 1
ATOM 1702 C C . PRO B 1 43 ? -2.934 59.314 80.234 1.00 52.96 41 PRO B C 1
ATOM 1703 O O . PRO B 1 43 ? -3.549 58.945 81.240 1.00 55.17 41 PRO B O 1
ATOM 1707 N N . LYS B 1 44 ? -3.337 60.298 79.437 1.00 53.93 42 LYS B N 1
ATOM 1708 C CA . LYS B 1 44 ? -4.559 61.085 79.603 1.00 59.23 42 LYS B CA 1
ATOM 1709 C C . LYS B 1 44 ? -5.787 60.213 79.838 1.00 49.92 42 LYS B C 1
ATOM 1710 O O . LYS B 1 44 ? -6.564 60.451 80.771 1.00 49.22 42 LYS B O 1
ATOM 1716 N N . GLY B 1 45 ? -5.961 59.214 78.973 1.00 51.43 43 GLY B N 1
ATOM 1717 C CA . GLY B 1 45 ? -7.124 58.342 79.019 1.00 55.96 43 GLY B CA 1
ATOM 1718 C C . GLY B 1 45 ? -7.311 57.658 80.363 1.00 57.39 43 GLY B C 1
ATOM 1719 O O . GLY B 1 45 ? -8.437 57.536 80.860 1.00 52.85 43 GLY B O 1
ATOM 1720 N N . SER B 1 46 ? -6.210 57.211 80.956 1.00 52.47 44 SER B N 1
ATOM 1721 C CA . SER B 1 46 ? -6.291 56.525 82.229 1.00 61.73 44 SER B CA 1
ATOM 1722 C C . SER B 1 46 ? -6.483 57.505 83.391 1.00 62.11 44 SER B C 1
ATOM 1723 O O . SER B 1 46 ? -7.158 57.169 84.356 1.00 61.55 44 SER B O 1
ATOM 1726 N N . PHE B 1 47 ? -5.906 58.704 83.295 1.00 49.43 45 PHE B N 1
ATOM 1727 C CA . PHE B 1 47 ? -6.238 59.785 84.231 1.00 47.79 45 PHE B CA 1
ATOM 1728 C C . PHE B 1 47 ? -7.764 59.927 84.312 1.00 64.60 45 PHE B C 1
ATOM 1729 O O . PHE B 1 47 ? -8.343 59.964 85.411 1.00 47.67 45 PHE B O 1
ATOM 1737 N N . TYR B 1 48 ? -8.410 59.959 83.145 1.00 48.87 46 TYR B N 1
ATOM 1738 C CA . TYR B 1 48 ? -9.848 60.142 83.076 1.00 49.51 46 TYR B CA 1
ATOM 1739 C C . TYR B 1 48 ? -10.630 58.913 83.533 1.00 57.74 46 TYR B C 1
ATOM 1740 O O . TYR B 1 48 ? -11.844 58.996 83.781 1.00 51.93 46 TYR B O 1
ATOM 1749 N N . HIS B 1 49 ? -9.951 57.777 83.658 1.00 53.86 47 HIS B N 1
ATOM 1750 C CA . HIS B 1 49 ? -10.592 56.630 84.296 1.00 61.07 47 HIS B CA 1
ATOM 1751 C C . HIS B 1 49 ? -10.771 56.881 85.796 1.00 53.07 47 HIS B C 1
ATOM 1752 O O . HIS B 1 49 ? -11.748 56.436 86.392 1.00 60.03 47 HIS B O 1
ATOM 1759 N N . TYR B 1 50 ? -9.837 57.606 86.396 1.00 51.14 48 TYR B N 1
ATOM 1760 C CA . TYR B 1 50 ? -9.902 57.855 87.836 1.00 58.58 48 TYR B CA 1
ATOM 1761 C C . TYR B 1 50 ? -10.534 59.187 88.179 1.00 57.54 48 TYR B C 1
ATOM 1762 O O . TYR B 1 50 ? -11.217 59.302 89.186 1.00 56.13 48 TYR B O 1
ATOM 1771 N N . PHE B 1 51 ? -10.309 60.191 87.341 1.00 47.68 49 PHE B N 1
ATOM 1772 C CA . PHE B 1 51 ? -10.796 61.530 87.638 1.00 46.39 49 PHE B CA 1
ATOM 1773 C C . PHE B 1 51 ? -11.568 62.143 86.482 1.00 51.27 49 PHE B C 1
ATOM 1774 O O . PHE B 1 51 ? -11.215 61.951 85.306 1.00 56.04 49 PHE B O 1
ATOM 1782 N N . ARG B 1 52 ? -12.635 62.863 86.807 1.00 47.12 50 ARG B N 1
ATOM 1783 C CA . ARG B 1 52 ? -13.485 63.438 85.766 1.00 55.79 50 ARG B CA 1
ATOM 1784 C C . ARG B 1 52 ? -12.790 64.623 85.076 1.00 53.20 50 ARG B C 1
ATOM 1785 O O . ARG B 1 52 ? -13.056 64.922 83.909 1.00 52.35 50 ARG B O 1
ATOM 1790 N N . SER B 1 53 ? -11.884 65.276 85.802 1.00 46.16 51 SER B N 1
ATOM 1791 C CA . SER B 1 53 ? -11.303 66.536 85.359 1.00 46.15 51 SER B CA 1
ATOM 1792 C C . SER B 1 53 ? -10.201 66.931 86.335 1.00 51.93 51 SER B C 1
ATOM 1793 O O . SER B 1 53 ? -10.114 66.374 87.438 1.00 49.19 51 SER B O 1
ATOM 1796 N N . LYS B 1 54 ? -9.385 67.908 85.950 1.00 42.37 52 LYS B N 1
ATOM 1797 C CA . LYS B 1 54 ? -8.337 68.419 86.825 1.00 41.21 52 LYS B CA 1
ATOM 1798 C C . LYS B 1 54 ? -8.924 68.926 88.143 1.00 40.17 52 LYS B C 1
ATOM 1799 O O . LYS B 1 54 ? -8.311 68.781 89.197 1.00 39.16 52 LYS B O 1
ATOM 1805 N N . GLU B 1 55 ? -10.106 69.528 88.058 1.00 41.25 53 GLU B N 1
ATOM 1806 C CA . GLU B 1 55 ? -10.764 70.106 89.216 1.00 40.24 53 GLU B CA 1
ATOM 1807 C C . GLU B 1 55 ? -11.141 68.994 90.199 1.00 40.06 53 GLU B C 1
ATOM 1808 O O . GLU B 1 55 ? -10.902 69.111 91.400 1.00 40.05 53 GLU B O 1
ATOM 1814 N N . ALA B 1 56 ? -11.717 67.912 89.678 1.00 45.99 54 ALA B N 1
ATOM 1815 C CA . ALA B 1 56 ? -12.104 66.780 90.518 1.00 43.47 54 ALA B CA 1
ATOM 1816 C C . ALA B 1 56 ? -10.855 66.155 91.125 1.00 48.84 54 ALA B C 1
ATOM 1817 O O . ALA B 1 56 ? -10.827 65.796 92.318 1.00 46.22 54 ALA B O 1
ATOM 1819 N N . PHE B 1 57 ? -9.818 66.040 90.300 1.00 40.52 55 PHE B N 1
ATOM 1820 C CA . PHE B 1 57 ? -8.523 65.616 90.784 1.00 49.73 55 PHE B CA 1
ATOM 1821 C C . PHE B 1 57 ? -8.028 66.513 91.936 1.00 41.31 55 PHE B C 1
ATOM 1822 O O . PHE B 1 57 ? -7.503 66.016 92.935 1.00 41.21 55 PHE B O 1
ATOM 1830 N N . GLY B 1 58 ? -8.174 67.827 91.784 1.00 41.70 56 GLY B N 1
ATOM 1831 C CA . GLY B 1 58 ? -7.715 68.762 92.807 1.00 37.62 56 GLY B CA 1
ATOM 1832 C C . GLY B 1 58 ? -8.383 68.538 94.159 1.00 42.07 56 GLY B C 1
ATOM 1833 O O . GLY B 1 58 ? -7.718 68.542 95.207 1.00 38.96 56 GLY B O 1
ATOM 1834 N N . VAL B 1 59 ? -9.695 68.333 94.145 1.00 43.91 57 VAL B N 1
ATOM 1835 C CA . VAL B 1 59 ? -10.420 68.080 95.391 1.00 47.66 57 VAL B CA 1
ATOM 1836 C C . VAL B 1 59 ? -9.878 66.819 96.063 1.00 47.09 57 VAL B C 1
ATOM 1837 O O . VAL B 1 59 ? -9.549 66.837 97.254 1.00 41.33 57 VAL B O 1
ATOM 1841 N N . ALA B 1 60 ? -9.769 65.739 95.289 1.00 43.34 58 ALA B N 1
ATOM 1842 C CA . ALA B 1 60 ? -9.294 64.459 95.805 1.00 43.23 58 ALA B CA 1
ATOM 1843 C C . ALA B 1 60 ? -7.888 64.588 96.388 1.00 41.69 58 ALA B C 1
ATOM 1844 O O . ALA B 1 60 ? -7.564 63.973 97.403 1.00 46.47 58 ALA B O 1
ATOM 1846 N N . MET B 1 61 ? -7.062 65.396 95.738 1.00 41.88 59 MET B N 1
ATOM 1847 C CA . MET B 1 61 ? -5.685 65.600 96.159 1.00 42.49 59 MET B CA 1
ATOM 1848 C C . MET B 1 61 ? -5.663 66.291 97.522 1.00 46.11 59 MET B C 1
ATOM 1849 O O . MET B 1 61 ? -4.859 65.953 98.387 1.00 46.17 59 MET B O 1
ATOM 1854 N N . LEU B 1 62 ? -6.556 67.259 97.695 1.00 42.71 60 LEU B N 1
ATOM 1855 C CA . LEU B 1 62 ? -6.619 68.033 98.926 1.00 44.95 60 LEU B CA 1
ATOM 1856 C C . LEU B 1 62 ? -7.118 67.159 100.081 1.00 50.92 60 LEU B C 1
ATOM 1857 O O . LEU B 1 62 ? -6.555 67.198 101.188 1.00 46.39 60 LEU B O 1
ATOM 1862 N N . GLU B 1 63 ? -8.161 66.370 99.821 1.00 46.58 61 GLU B N 1
ATOM 1863 C CA . GLU B 1 63 ? -8.769 65.553 100.874 1.00 49.29 61 GLU B CA 1
ATOM 1864 C C . GLU B 1 63 ? -7.784 64.516 101.399 1.00 53.55 61 GLU B C 1
ATOM 1865 O O . GLU B 1 63 ? -7.687 64.294 102.600 1.00 61.31 61 GLU B O 1
ATOM 1871 N N . ARG B 1 64 ? -7.055 63.888 100.485 1.00 53.10 62 ARG B N 1
ATOM 1872 C CA . ARG B 1 64 ? -6.028 62.922 100.849 1.00 52.53 62 ARG B CA 1
ATOM 1873 C C . ARG B 1 64 ? -4.951 63.618 101.670 1.00 48.86 62 ARG B C 1
ATOM 1874 O O . ARG B 1 64 ? -4.483 63.095 102.687 1.00 44.66 62 ARG B O 1
ATOM 1882 N N . HIS B 1 65 ? -4.552 64.799 101.215 1.00 37.10 63 HIS B N 1
ATOM 1883 C CA . HIS B 1 65 ? -3.539 65.558 101.920 1.00 50.15 63 HIS B CA 1
ATOM 1884 C C . HIS B 1 65 ? -3.972 65.869 103.366 1.00 51.06 63 HIS B C 1
ATOM 1885 O O . HIS B 1 65 ? -3.226 65.620 104.311 1.00 50.57 63 HIS B O 1
ATOM 1892 N N . TYR B 1 66 ? -5.179 66.401 103.531 1.00 44.92 64 TYR B N 1
ATOM 1893 C CA . TYR B 1 66 ? -5.633 66.805 104.857 1.00 47.82 64 TYR B CA 1
ATOM 1894 C C . TYR B 1 66 ? -5.947 65.612 105.740 1.00 50.86 64 TYR B C 1
ATOM 1895 O O . TYR B 1 66 ? -5.752 65.676 106.952 1.00 45.76 64 TYR B O 1
ATOM 1904 N N . ALA B 1 67 ? -6.439 64.527 105.144 1.00 46.62 65 ALA B N 1
ATOM 1905 C CA . ALA B 1 67 ? -6.678 63.312 105.915 1.00 46.65 65 ALA B CA 1
ATOM 1906 C C . ALA B 1 67 ? -5.360 62.789 106.490 1.00 50.11 65 ALA B C 1
ATOM 1907 O O . ALA B 1 67 ? -5.308 62.363 107.649 1.00 58.67 65 ALA B O 1
ATOM 1909 N N . ALA B 1 68 ? -4.292 62.835 105.694 1.00 44.00 66 ALA B N 1
ATOM 1910 C CA . ALA B 1 68 ? -2.995 62.359 106.169 1.00 47.54 66 ALA B CA 1
ATOM 1911 C C . ALA B 1 68 ? -2.439 63.277 107.267 1.00 57.38 66 ALA B C 1
ATOM 1912 O O . ALA B 1 68 ? -1.980 62.808 108.310 1.00 60.04 66 ALA B O 1
ATOM 1914 N N . TYR B 1 69 ? -2.483 64.583 107.029 1.00 56.73 67 TYR B N 1
ATOM 1915 C CA . TYR B 1 69 ? -1.952 65.551 107.981 1.00 52.67 67 TYR B CA 1
ATOM 1916 C C . TYR B 1 69 ? -2.733 65.530 109.290 1.00 47.91 67 TYR B C 1
ATOM 1917 O O . TYR B 1 69 ? -2.145 65.560 110.380 1.00 45.12 67 TYR B O 1
ATOM 1926 N N . HIS B 1 70 ? -4.058 65.501 109.174 1.00 42.56 68 HIS B N 1
ATOM 1927 C CA . HIS B 1 70 ? -4.934 65.407 110.340 1.00 47.00 68 HIS B CA 1
ATOM 1928 C C . HIS B 1 70 ? -4.565 64.198 111.222 1.00 48.37 68 HIS B C 1
ATOM 1929 O O . HIS B 1 70 ? -4.517 64.312 112.453 1.00 46.87 68 HIS B O 1
ATOM 1936 N N . GLN B 1 71 ? -4.274 63.054 110.602 1.00 43.77 69 GLN B N 1
ATOM 1937 C CA . GLN B 1 71 ? -3.903 61.862 111.370 1.00 55.53 69 GLN B CA 1
ATOM 1938 C C . GLN B 1 71 ? -2.533 62.023 112.035 1.00 58.94 69 GLN B C 1
ATOM 1939 O O . GLN B 1 71 ? -2.331 61.613 113.188 1.00 50.78 69 GLN B O 1
ATOM 1945 N N . ARG B 1 72 ? -1.600 62.616 111.294 1.00 54.04 70 ARG B N 1
ATOM 1946 C CA . ARG B 1 72 ? -0.266 62.909 111.800 1.00 56.53 70 ARG B CA 1
ATOM 1947 C C . ARG B 1 72 ? -0.354 63.808 113.031 1.00 59.04 70 ARG B C 1
ATOM 1948 O O . ARG B 1 72 ? 0.268 63.538 114.066 1.00 69.74 70 ARG B O 1
ATOM 1953 N N . LEU B 1 73 ? -1.147 64.870 112.909 1.00 53.65 71 LEU B N 1
ATOM 1954 C CA . LEU B 1 73 ? -1.322 65.859 113.971 1.00 51.14 71 LEU B CA 1
ATOM 1955 C C . LEU B 1 73 ? -2.013 65.255 115.200 1.00 47.66 71 LEU B C 1
ATOM 1956 O O . LEU B 1 73 ? -1.637 65.553 116.337 1.00 46.10 71 LEU B O 1
ATOM 1961 N N . THR B 1 74 ? -3.027 64.424 114.957 1.00 48.40 72 THR B N 1
ATOM 1962 C CA . THR B 1 74 ? -3.699 63.671 116.016 1.00 53.28 72 THR B CA 1
ATOM 1963 C C . THR B 1 74 ? -2.689 62.898 116.860 1.00 59.89 72 THR B C 1
ATOM 1964 O O . THR B 1 74 ? -2.702 62.989 118.083 1.00 56.53 72 THR B O 1
ATOM 1968 N N . GLU B 1 75 ? -1.813 62.147 116.197 1.00 62.60 73 GLU B N 1
ATOM 1969 C CA . GLU B 1 75 ? -0.799 61.356 116.889 1.00 59.21 73 GLU B CA 1
ATOM 1970 C C . GLU B 1 75 ? 0.160 62.260 117.659 1.00 58.10 73 GLU B C 1
ATOM 1971 O O . GLU B 1 75 ? 0.539 61.954 118.796 1.00 70.35 73 GLU B O 1
ATOM 1974 N N . LEU B 1 76 ? 0.541 63.381 117.050 1.00 50.73 74 LEU B N 1
ATOM 1975 C CA . LEU B 1 76 ? 1.464 64.319 117.696 1.00 57.40 74 LEU B CA 1
ATOM 1976 C C . LEU B 1 76 ? 0.820 64.962 118.931 1.00 62.53 74 LEU B C 1
ATOM 1977 O O . LEU B 1 76 ? 1.499 65.268 119.910 1.00 63.83 74 LEU B O 1
ATOM 1982 N N . LEU B 1 77 ? -0.496 65.144 118.886 1.00 59.12 75 LEU B N 1
ATOM 1983 C CA . LEU B 1 77 ? -1.196 65.854 119.950 1.00 56.16 75 LEU B CA 1
ATOM 1984 C C . LEU B 1 77 ? -1.816 64.925 120.987 1.00 59.46 75 LEU B C 1
ATOM 1985 O O . LEU B 1 77 ? -2.059 65.346 122.115 1.00 51.98 75 LEU B O 1
ATOM 1990 N N . GLN B 1 78 ? -2.057 63.669 120.609 1.00 70.19 76 GLN B N 1
ATOM 1991 C CA . GLN B 1 78 ? -2.777 62.731 121.476 1.00 77.62 76 GLN B CA 1
ATOM 1992 C C . GLN B 1 78 ? -1.907 61.590 122.002 1.00 88.67 76 GLN B C 1
ATOM 1993 O O . GLN B 1 78 ? -2.209 61.004 123.043 1.00 90.55 76 GLN B O 1
ATOM 1996 N N . SER B 1 79 ? -0.831 61.272 121.290 1.00 96.51 77 SER B N 1
ATOM 1997 C CA . SER B 1 79 ? 0.011 60.138 121.665 1.00 101.37 77 SER B CA 1
ATOM 1998 C C . SER B 1 79 ? 1.472 60.540 121.829 1.00 106.60 77 SER B C 1
ATOM 1999 O O . SER B 1 79 ? 2.324 59.700 122.130 1.00 112.20 77 SER B O 1
ATOM 2001 N N . GLY B 1 80 ? 1.751 61.828 121.645 1.00 105.23 78 GLY B N 1
ATOM 2002 C CA . GLY B 1 80 ? 3.115 62.331 121.634 1.00 110.15 78 GLY B CA 1
ATOM 2003 C C . GLY B 1 80 ? 3.872 62.260 122.947 1.00 118.14 78 GLY B C 1
ATOM 2004 O O . GLY B 1 80 ? 3.487 61.536 123.869 1.00 121.28 78 GLY B O 1
ATOM 2005 N N . GLU B 1 81 ? 4.959 63.022 123.033 1.00 122.08 79 GLU B N 1
ATOM 2006 C CA . GLU B 1 81 ? 5.829 62.997 124.207 1.00 125.39 79 GLU B CA 1
ATOM 2007 C C . GLU B 1 81 ? 5.164 63.537 125.481 1.00 123.36 79 GLU B C 1
ATOM 2008 O O . GLU B 1 81 ? 5.549 64.587 125.999 1.00 122.58 79 GLU B O 1
ATOM 2010 N N . GLY B 1 82 ? 4.163 62.812 125.975 1.00 120.36 80 GLY B N 1
ATOM 2011 C CA . GLY B 1 82 ? 3.617 63.051 127.301 1.00 115.01 80 GLY B CA 1
ATOM 2012 C C . GLY B 1 82 ? 2.635 64.194 127.508 1.00 105.23 80 GLY B C 1
ATOM 2013 O O . GLY B 1 82 ? 1.423 64.010 127.409 1.00 110.36 80 GLY B O 1
ATOM 2014 N N . ASN B 1 83 ? 3.169 65.374 127.807 1.00 87.71 81 ASN B N 1
ATOM 2015 C CA . ASN B 1 83 ? 2.400 66.516 128.310 1.00 68.58 81 ASN B CA 1
ATOM 2016 C C . ASN B 1 83 ? 1.689 67.333 127.204 1.00 53.91 81 ASN B C 1
ATOM 2017 O O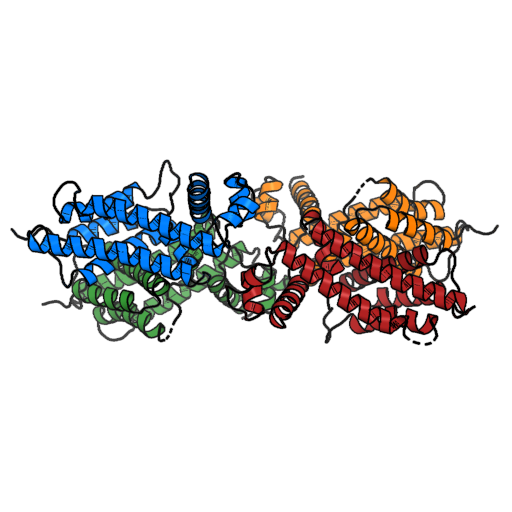 . ASN B 1 83 ? 2.268 67.554 126.152 1.00 48.31 81 ASN B O 1
ATOM 2022 N N . TYR B 1 84 ? 0.451 67.780 127.437 1.00 57.28 82 TYR B N 1
ATOM 2023 C CA . TYR B 1 84 ? -0.302 68.502 126.396 1.00 60.08 82 TYR B CA 1
ATOM 2024 C C . TYR B 1 84 ? 0.330 69.837 126.016 1.00 49.95 82 TYR B C 1
ATOM 2025 O O . TYR B 1 84 ? 0.304 70.217 124.859 1.00 52.84 82 TYR B O 1
ATOM 2034 N N . ARG B 1 85 ? 0.884 70.558 126.988 1.00 45.20 83 ARG B N 1
ATOM 2035 C CA . ARG B 1 85 ? 1.632 71.768 126.666 1.00 40.80 83 ARG B CA 1
ATOM 2036 C C . ARG B 1 85 ? 2.840 71.416 125.798 1.00 39.84 83 ARG B C 1
ATOM 2037 O O . ARG B 1 85 ? 3.063 72.038 124.761 1.00 45.86 83 ARG B O 1
ATOM 2045 N N . ASP B 1 86 ? 3.612 70.411 126.211 1.00 43.28 84 ASP B N 1
ATOM 2046 C CA . ASP B 1 86 ? 4.738 69.951 125.400 1.00 49.41 84 ASP B CA 1
ATOM 2047 C C . ASP B 1 86 ? 4.328 69.559 123.976 1.00 49.58 84 ASP B C 1
ATOM 2048 O O . ASP B 1 86 ? 5.031 69.873 123.020 1.00 45.60 84 ASP B O 1
ATOM 2053 N N . ARG B 1 87 ? 3.211 68.852 123.835 1.00 47.00 85 ARG B N 1
ATOM 2054 C CA . ARG B 1 87 ? 2.781 68.407 122.514 1.00 55.93 85 ARG B CA 1
ATOM 2055 C C . ARG B 1 87 ? 2.358 69.611 121.662 1.00 49.47 85 ARG B C 1
ATOM 2056 O O . ARG B 1 87 ? 2.563 69.633 120.442 1.00 48.31 85 ARG B O 1
ATOM 2064 N N . ILE B 1 88 ? 1.797 70.626 122.310 1.00 43.14 86 ILE B N 1
ATOM 2065 C CA . ILE B 1 88 ? 1.452 71.852 121.602 1.00 41.88 86 ILE B CA 1
ATOM 2066 C C . ILE B 1 88 ? 2.710 72.616 121.182 1.00 49.93 86 ILE B C 1
ATOM 2067 O O . ILE B 1 88 ? 2.780 73.139 120.059 1.00 45.63 86 ILE B O 1
ATOM 2072 N N . LEU B 1 89 ? 3.714 72.678 122.059 1.00 44.02 87 LEU B N 1
ATOM 2073 C CA . LEU B 1 89 ? 4.962 73.329 121.670 1.00 40.80 87 LEU B CA 1
ATOM 2074 C C . LEU B 1 89 ? 5.624 72.555 120.547 1.00 47.09 87 LEU B C 1
ATOM 2075 O O . LEU B 1 89 ? 6.246 73.135 119.661 1.00 49.24 87 LEU B O 1
ATOM 2080 N N . ALA B 1 90 ? 5.489 71.237 120.588 1.00 46.11 88 ALA B N 1
ATOM 2081 C CA . ALA B 1 90 ? 6.040 70.390 119.545 1.00 44.10 88 ALA B CA 1
ATOM 2082 C C . ALA B 1 90 ? 5.450 70.731 118.159 1.00 48.81 88 ALA B C 1
ATOM 2083 O O . ALA B 1 90 ? 6.120 70.570 117.141 1.00 49.29 88 ALA B O 1
ATOM 2085 N N . TYR B 1 91 ? 4.207 71.207 118.119 1.00 48.08 89 TYR B N 1
ATOM 2086 C CA . TYR B 1 91 ? 3.581 71.588 116.848 1.00 48.39 89 TYR B CA 1
ATOM 2087 C C . TYR B 1 91 ? 4.401 72.677 116.165 1.00 47.49 89 TYR B C 1
ATOM 2088 O O . TYR B 1 91 ? 4.640 72.611 114.970 1.00 53.08 89 TYR B O 1
ATOM 2097 N N . TYR B 1 92 ? 4.862 73.666 116.923 1.00 45.59 90 TYR B N 1
ATOM 2098 C CA . TYR B 1 92 ? 5.812 74.625 116.356 1.00 46.70 90 TYR B CA 1
ATOM 2099 C C . TYR B 1 92 ? 7.197 73.996 116.198 1.00 54.97 90 TYR B C 1
ATOM 2100 O O . TYR B 1 92 ? 7.855 74.168 115.174 1.00 48.71 90 TYR B O 1
ATOM 2109 N N . GLN B 1 93 ? 7.636 73.257 117.211 1.00 58.99 91 GLN B N 1
ATOM 2110 C CA . GLN B 1 93 ? 9.005 72.736 117.231 1.00 61.45 91 GLN B CA 1
ATOM 2111 C C . GLN B 1 93 ? 9.279 71.661 116.171 1.00 61.72 91 GLN B C 1
ATOM 2112 O O . GLN B 1 93 ? 10.362 71.626 115.593 1.00 60.72 91 GLN B O 1
ATOM 2118 N N . GLN B 1 94 ? 8.309 70.787 115.921 1.00 61.51 92 GLN B N 1
ATOM 2119 C CA . GLN B 1 94 ? 8.475 69.754 114.901 1.00 70.98 92 GLN B CA 1
ATOM 2120 C C . GLN B 1 94 ? 8.706 70.378 113.519 1.00 71.40 92 GLN B C 1
ATOM 2121 O O . GLN B 1 94 ? 9.479 69.860 112.711 1.00 68.57 92 GLN B O 1
ATOM 2124 N N . THR B 1 95 ? 8.042 71.501 113.261 1.00 68.48 93 THR B N 1
ATOM 2125 C CA . THR B 1 95 ? 8.241 72.223 112.012 1.00 74.76 93 THR B CA 1
ATOM 2126 C C . THR B 1 95 ? 9.606 72.889 112.055 1.00 76.65 93 THR B C 1
ATOM 2127 O O . THR B 1 95 ? 10.315 72.949 111.054 1.00 73.86 93 THR B O 1
ATOM 2131 N N . LEU B 1 96 ? 9.978 73.377 113.232 1.00 77.60 94 LEU B N 1
ATOM 2132 C CA . LEU B 1 96 ? 11.301 73.951 113.418 1.00 82.81 94 LEU B CA 1
ATOM 2133 C C . LEU B 1 96 ? 12.381 72.894 113.169 1.00 87.94 94 LEU B C 1
ATOM 2134 O O . LEU B 1 96 ? 13.400 73.174 112.536 1.00 89.77 94 LEU B O 1
ATOM 2139 N N . ASN B 1 97 ? 12.141 71.676 113.657 1.00 87.10 95 ASN B N 1
ATOM 2140 C CA . ASN B 1 97 ? 13.106 70.586 113.532 1.00 86.79 95 ASN B CA 1
ATOM 2141 C C . ASN B 1 97 ? 13.249 70.096 112.092 1.00 89.21 95 ASN B C 1
ATOM 2142 O O . ASN B 1 97 ? 14.221 69.413 111.758 1.00 97.78 95 ASN B O 1
ATOM 2147 N N . GLN B 1 98 ? 12.287 70.452 111.245 1.00 82.23 96 GLN B N 1
ATOM 2148 C CA . GLN B 1 98 ? 12.159 69.840 109.920 1.00 84.12 96 GLN B CA 1
ATOM 2149 C C . GLN B 1 98 ? 13.297 70.124 108.937 1.00 93.44 96 GLN B C 1
ATOM 2150 O O . GLN B 1 98 ? 13.401 69.435 107.917 1.00 104.33 96 GLN B O 1
ATOM 2153 N N . PHE B 1 99 ? 14.144 71.112 109.234 1.00 91.31 97 PHE B N 1
ATOM 2154 C CA . PHE B 1 99 ? 15.187 71.554 108.287 1.00 93.20 97 PHE B CA 1
ATOM 2155 C C . PHE B 1 99 ? 15.966 70.440 107.569 1.00 96.42 97 PHE B C 1
ATOM 2156 O O . PHE B 1 99 ? 15.631 70.058 106.445 1.00 98.77 97 PHE B O 1
ATOM 2164 N N . SER B 1 106 ? 10.495 72.523 103.094 1.00 88.67 104 SER B N 1
ATOM 2165 C CA . SER B 1 106 ? 10.047 73.592 103.980 1.00 88.05 104 SER B CA 1
ATOM 2166 C C . SER B 1 106 ? 8.816 74.301 103.414 1.00 92.17 104 SER B C 1
ATOM 2167 O O . SER B 1 106 ? 8.543 75.457 103.748 1.00 89.86 104 SER B O 1
ATOM 2169 N N . GLY B 1 107 ? 8.076 73.601 102.556 1.00 94.77 105 GLY B N 1
ATOM 2170 C CA . GLY B 1 107 ? 6.870 74.148 101.960 1.00 87.76 105 GLY B CA 1
ATOM 2171 C C . GLY B 1 107 ? 5.608 73.578 102.578 1.00 82.55 105 GLY B C 1
ATOM 2172 O O . GLY B 1 107 ? 5.522 72.384 102.866 1.00 86.71 105 GLY B O 1
ATOM 2173 N N . CYS B 1 108 ? 4.623 74.439 102.791 1.00 73.94 106 CYS B N 1
ATOM 2174 C CA . CYS B 1 108 ? 3.334 74.005 103.315 1.00 67.92 106 CYS B CA 1
ATOM 2175 C C . CYS B 1 108 ? 2.263 74.203 102.244 1.00 65.27 106 CYS B C 1
ATOM 2176 O O . CYS B 1 108 ? 2.136 75.294 101.684 1.00 66.73 106 CYS B O 1
ATOM 2179 N N . LEU B 1 109 ? 1.496 73.154 101.955 1.00 60.62 107 LEU B N 1
ATOM 2180 C CA . LEU B 1 109 ? 0.533 73.208 100.851 1.00 55.26 107 LEU B CA 1
ATOM 2181 C C . LEU B 1 109 ? -0.564 74.235 101.114 1.00 52.55 107 LEU B C 1
ATOM 2182 O O . LEU B 1 109 ? -0.979 74.941 100.190 1.00 48.25 107 LEU B O 1
ATOM 2187 N N . THR B 1 110 ? -1.017 74.329 102.369 1.00 48.56 108 THR B N 1
ATOM 2188 C CA . THR B 1 110 ? -2.021 75.329 102.724 1.00 46.86 108 THR B CA 1
ATOM 2189 C C . THR B 1 110 ? -1.457 76.733 102.464 1.00 47.82 108 THR B C 1
ATOM 2190 O O . THR B 1 110 ? -2.136 77.600 101.894 1.00 48.02 108 THR B O 1
ATOM 2194 N N . VAL B 1 111 ? -0.200 76.941 102.849 1.00 46.82 109 VAL B N 1
ATOM 2195 C CA . VAL B 1 111 ? 0.452 78.223 102.603 1.00 48.07 109 VAL B CA 1
ATOM 2196 C C . VAL B 1 111 ? 0.576 78.505 101.106 1.00 49.27 109 VAL B C 1
ATOM 2197 O O . VAL B 1 111 ? 0.197 79.574 100.635 1.00 50.10 109 VAL B O 1
ATOM 2201 N N . LYS B 1 112 ? 1.116 77.538 100.371 1.00 50.39 110 LYS B N 1
ATOM 2202 C CA . LYS B 1 112 ? 1.265 77.650 98.928 1.00 53.01 110 LYS B CA 1
ATOM 2203 C C . LYS B 1 112 ? -0.063 77.960 98.229 1.00 49.22 110 LYS B C 1
ATOM 2204 O O . LYS B 1 112 ? -0.135 78.906 97.453 1.00 49.35 110 LYS B O 1
ATOM 2210 N N . LEU B 1 113 ? -1.112 77.189 98.520 1.00 48.23 111 LEU B N 1
ATOM 2211 C CA . LEU B 1 113 ? -2.402 77.377 97.841 1.00 49.29 111 LEU B CA 1
ATOM 2212 C C . LEU B 1 113 ? -3.151 78.656 98.251 1.00 48.80 111 LEU B C 1
ATOM 2213 O O . LEU B 1 113 ? -3.915 79.227 97.461 1.00 44.85 111 LEU B O 1
ATOM 2218 N N . SER B 1 114 ? -2.914 79.116 99.473 1.00 48.92 112 SER B N 1
ATOM 2219 C CA . SER B 1 114 ? -3.564 80.329 99.974 1.00 51.90 112 SER B CA 1
ATOM 2220 C C . SER B 1 114 ? -3.380 81.525 99.035 1.00 60.64 112 SER B C 1
ATOM 2221 O O . SER B 1 114 ? -4.193 82.446 99.034 1.00 63.62 112 SER B O 1
ATOM 2224 N N . ALA B 1 115 ? -2.328 81.493 98.218 1.00 62.43 113 ALA B N 1
ATOM 2225 C CA . ALA B 1 115 ? -2.009 82.600 97.325 1.00 65.78 113 ALA B CA 1
ATOM 2226 C C . ALA B 1 115 ? -2.801 82.567 96.020 1.00 72.04 113 ALA B C 1
ATOM 2227 O O . ALA B 1 115 ? -2.728 83.509 95.222 1.00 71.28 113 ALA B O 1
ATOM 2229 N N . GLU B 1 116 ? -3.543 81.486 95.794 1.00 69.73 114 GLU B N 1
ATOM 2230 C CA . GLU B 1 116 ? -4.341 81.362 94.579 1.00 68.08 114 GLU B CA 1
ATOM 2231 C C . GLU B 1 116 ? -5.793 80.986 94.873 1.00 60.13 114 GLU B C 1
ATOM 2232 O O . GLU B 1 116 ? -6.499 80.474 93.981 1.00 49.56 114 GLU B O 1
ATOM 2238 N N . VAL B 1 117 ? -6.234 81.241 96.110 1.00 54.21 115 VAL B N 1
ATOM 2239 C CA . VAL B 1 117 ? -7.582 80.862 96.535 1.00 50.73 115 VAL B CA 1
ATOM 2240 C C . VAL B 1 117 ? -8.649 81.472 95.636 1.00 50.88 115 VAL B C 1
ATOM 2241 O O . VAL B 1 117 ? -9.635 80.812 95.301 1.00 51.71 115 VAL B O 1
ATOM 2245 N N . SER B 1 118 ? -8.438 82.723 95.234 1.00 52.60 116 SER B N 1
ATOM 2246 C CA . SER B 1 118 ? -9.350 83.396 94.321 1.00 69.96 116 SER B CA 1
ATOM 2247 C C . SER B 1 118 ? -9.440 82.647 92.990 1.00 64.37 116 SER B C 1
ATOM 2248 O O . SER B 1 118 ? -10.460 82.714 92.296 1.00 67.13 116 SER B O 1
ATOM 2251 N N . ASP B 1 119 ? -8.384 81.918 92.639 1.00 61.10 117 ASP B N 1
ATOM 2252 C CA . ASP B 1 119 ? -8.374 81.187 91.363 1.00 73.17 117 ASP B CA 1
ATOM 2253 C C . ASP B 1 119 ? -8.929 79.756 91.470 1.00 68.06 117 ASP B C 1
ATOM 2254 O O . ASP B 1 119 ? -9.330 79.161 90.465 1.00 64.52 117 ASP B O 1
ATOM 2259 N N . LEU B 1 120 ? -8.951 79.211 92.686 1.00 55.93 118 LEU B N 1
ATOM 2260 C CA . LEU B 1 120 ? -9.392 77.833 92.910 1.00 51.12 118 LEU B CA 1
ATOM 2261 C C . LEU B 1 120 ? -10.906 77.712 92.791 1.00 46.26 118 LEU B C 1
ATOM 2262 O O . LEU B 1 120 ? -11.625 78.660 93.090 1.00 54.03 118 LEU B O 1
ATOM 2267 N N . SER B 1 121 ? -11.390 76.563 92.330 1.00 43.87 119 SER B N 1
ATOM 2268 C CA . SER B 1 121 ? -12.819 76.296 92.354 1.00 46.04 119 SER B CA 1
ATOM 2269 C C . SER B 1 121 ? -13.345 76.379 93.797 1.00 47.22 119 SER B C 1
ATOM 2270 O O . SER B 1 121 ? -12.598 76.237 94.784 1.00 39.77 119 SER B O 1
ATOM 2273 N N . GLU B 1 122 ? -14.638 76.641 93.900 1.00 48.89 120 GLU B N 1
ATOM 2274 C CA . GLU B 1 122 ? -15.315 76.661 95.168 1.00 48.04 120 GLU B CA 1
ATOM 2275 C C . GLU B 1 122 ? -15.136 75.321 95.885 1.00 49.25 120 GLU B C 1
ATOM 2276 O O . GLU B 1 122 ? -14.850 75.304 97.083 1.00 49.50 120 GLU B O 1
ATOM 2282 N N . ASP B 1 123 ? -15.247 74.206 95.158 1.00 48.09 121 ASP B N 1
ATOM 2283 C CA . ASP B 1 123 ? -15.071 72.893 95.791 1.00 48.35 121 ASP B CA 1
ATOM 2284 C C . ASP B 1 123 ? -13.682 72.698 96.400 1.00 49.00 121 ASP B C 1
ATOM 2285 O O . ASP B 1 123 ? -13.558 72.143 97.490 1.00 41.03 121 ASP B O 1
ATOM 2290 N N . MET B 1 124 ? -12.636 73.152 95.713 1.00 42.78 122 MET B N 1
ATOM 2291 C CA . MET B 1 124 ? -11.300 73.014 96.273 1.00 35.31 122 MET B CA 1
ATOM 2292 C C . MET B 1 124 ? -11.059 73.971 97.433 1.00 40.92 122 MET B C 1
ATOM 2293 O O . MET B 1 124 ? -10.318 73.653 98.353 1.00 38.42 122 MET B O 1
ATOM 2298 N N . ARG B 1 125 ? -11.673 75.148 97.375 1.00 41.93 123 ARG B N 1
ATOM 2299 C CA . ARG B 1 125 ? -11.505 76.105 98.442 1.00 41.57 123 ARG B CA 1
ATOM 2300 C C . ARG B 1 125 ? -12.150 75.544 99.712 1.00 41.11 123 ARG B C 1
ATOM 2301 O O . ARG B 1 125 ? -11.577 75.649 100.789 1.00 35.36 123 ARG B O 1
ATOM 2309 N N . SER B 1 126 ? -13.313 74.914 99.572 1.00 45.26 124 SER B N 1
ATOM 2310 C CA . SER B 1 126 ? -13.989 74.323 100.726 1.00 51.15 124 SER B CA 1
ATOM 2311 C C . SER B 1 126 ? -13.167 73.182 101.298 1.00 43.56 124 SER B C 1
ATOM 2312 O O . SER B 1 126 ? -13.122 72.989 102.510 1.00 40.91 124 SER B O 1
ATOM 2315 N N . ALA B 1 127 ? -12.512 72.424 100.425 1.00 38.40 125 ALA B N 1
ATOM 2316 C CA . ALA B 1 127 ? -11.611 71.399 100.922 1.00 46.90 125 ALA B CA 1
ATOM 2317 C C . ALA B 1 127 ? -10.445 72.007 101.726 1.00 46.05 125 ALA B C 1
ATOM 2318 O O . ALA B 1 127 ? -10.034 71.431 102.728 1.00 43.57 125 ALA B O 1
ATOM 2320 N N . MET B 1 128 ? -9.895 73.146 101.293 1.00 44.61 126 MET B N 1
ATOM 2321 C CA . MET B 1 128 ? -8.840 73.780 102.096 1.00 41.19 126 MET B CA 1
ATOM 2322 C C . MET B 1 128 ? -9.426 74.270 103.416 1.00 32.46 126 MET B C 1
ATOM 2323 O O . MET B 1 128 ? -8.837 74.075 104.470 1.00 38.25 126 MET B O 1
ATOM 2328 N N . ASP B 1 129 ? -10.585 74.911 103.335 1.00 33.75 127 ASP B N 1
ATOM 2329 C CA . ASP B 1 129 ? -11.257 75.446 104.507 1.00 37.50 127 ASP B CA 1
ATOM 2330 C C . ASP B 1 129 ? -11.511 74.330 105.508 1.00 43.22 127 ASP B C 1
ATOM 2331 O O . ASP B 1 129 ? -11.172 74.461 106.701 1.00 39.69 127 ASP B O 1
ATOM 2336 N N . LYS B 1 130 ? -12.072 73.218 105.024 1.00 38.19 128 LYS B N 1
ATOM 2337 C CA . LYS B 1 130 ? -12.328 72.074 105.904 1.00 46.44 128 LYS B CA 1
ATOM 2338 C C . LYS B 1 130 ? -11.017 71.511 106.482 1.00 46.32 128 LYS B C 1
ATOM 2339 O O . LYS B 1 130 ? -10.940 71.197 107.669 1.00 41.61 128 LYS B O 1
ATOM 2345 N N . GLY B 1 131 ? -9.974 71.428 105.659 1.00 47.27 129 GLY B N 1
ATOM 2346 C CA . GLY B 1 131 ? -8.665 71.040 106.166 1.00 45.17 129 GLY B CA 1
ATOM 2347 C C . GLY B 1 131 ? -8.144 71.926 107.297 1.00 41.68 129 GLY B C 1
ATOM 2348 O O . GLY B 1 131 ? -7.729 71.435 108.355 1.00 39.26 129 GLY B O 1
ATOM 2349 N N . ALA B 1 132 ? -8.154 73.237 107.078 1.00 37.80 130 ALA B N 1
ATOM 2350 C CA . ALA B 1 132 ? -7.680 74.167 108.098 1.00 40.02 130 ALA B CA 1
ATOM 2351 C C . ALA B 1 132 ? -8.486 74.034 109.393 1.00 41.25 130 ALA B C 1
ATOM 2352 O O . ALA B 1 132 ? -7.925 74.064 110.496 1.00 43.83 130 ALA B O 1
ATOM 2354 N N . ARG B 1 133 ? -9.800 73.890 109.263 1.00 39.62 131 ARG B N 1
ATOM 2355 C CA . ARG B 1 133 ? -10.665 73.832 110.439 1.00 38.93 131 ARG B CA 1
ATOM 2356 C C . ARG B 1 133 ? -10.390 72.577 111.262 1.00 40.18 131 ARG B C 1
ATOM 2357 O O . ARG B 1 133 ? -10.476 72.606 112.494 1.00 46.70 131 ARG B O 1
ATOM 2365 N N . GLY B 1 134 ? -10.046 71.488 110.578 1.00 37.57 132 GLY B N 1
ATOM 2366 C CA . GLY B 1 134 ? -9.685 70.248 111.245 1.00 37.03 132 GLY B CA 1
ATOM 2367 C C . GLY B 1 134 ? -8.412 70.412 112.058 1.00 37.58 132 GLY B C 1
ATOM 2368 O O . GLY B 1 134 ? -8.307 69.863 113.163 1.00 50.02 132 GLY B O 1
ATOM 2369 N N . VAL B 1 135 ? -7.450 71.172 111.534 1.00 30.14 133 VAL B N 1
ATOM 2370 C CA . VAL B 1 135 ? -6.217 71.402 112.281 1.00 36.73 133 VAL B CA 1
ATOM 2371 C C . VAL B 1 135 ? -6.546 72.201 113.539 1.00 37.87 133 VAL B C 1
ATOM 2372 O O . VAL B 1 135 ? -6.102 71.870 114.640 1.00 35.83 133 VAL B O 1
ATOM 2376 N N . ILE B 1 136 ? -7.346 73.248 113.364 1.00 30.29 134 ILE B N 1
ATOM 2377 C CA . ILE B 1 136 ? -7.704 74.102 114.471 1.00 36.28 134 ILE B CA 1
ATOM 2378 C C . ILE B 1 136 ? -8.451 73.286 115.530 1.00 42.61 134 ILE B C 1
ATOM 2379 O O . ILE B 1 136 ? -8.184 73.444 116.720 1.00 39.01 134 ILE B O 1
ATOM 2384 N N . ALA B 1 137 ? -9.365 72.409 115.101 1.00 38.82 135 ALA B N 1
ATOM 2385 C CA . ALA B 1 137 ? -10.116 71.556 116.042 1.00 43.46 135 ALA B CA 1
ATOM 2386 C C . ALA B 1 137 ? -9.182 70.682 116.865 1.00 40.42 135 ALA B C 1
ATOM 2387 O O . ALA B 1 137 ? -9.413 70.466 118.049 1.00 39.65 135 ALA B O 1
ATOM 2389 N N . LEU B 1 138 ? -8.138 70.155 116.237 1.00 41.60 136 LEU B N 1
ATOM 2390 C CA . LEU B 1 138 ? -7.183 69.335 116.975 1.00 40.99 136 LEU B CA 1
ATOM 2391 C C . LEU B 1 138 ? -6.437 70.170 118.011 1.00 35.37 136 LEU B C 1
ATOM 2392 O O . LEU B 1 138 ? -6.262 69.733 119.139 1.00 41.19 136 LEU B O 1
ATOM 2397 N N . LEU B 1 139 ? -5.999 71.368 117.625 1.00 32.73 137 LEU B N 1
ATOM 2398 C CA . LEU B 1 139 ? -5.287 72.245 118.549 1.00 36.08 137 LEU B CA 1
ATOM 2399 C C . LEU B 1 139 ? -6.208 72.598 119.716 1.00 36.20 137 LEU B C 1
ATOM 2400 O O . LEU B 1 139 ? -5.773 72.659 120.868 1.00 31.63 137 LEU B O 1
ATOM 2405 N N . SER B 1 140 ? -7.490 72.789 119.412 1.00 31.51 138 SER B N 1
ATOM 2406 C CA . SER B 1 140 ? -8.475 73.177 120.426 1.00 30.87 138 SER B CA 1
ATOM 2407 C C . SER B 1 140 ? -8.696 72.054 121.424 1.00 36.47 138 SER B C 1
ATOM 2408 O O . SER B 1 140 ? -8.848 72.293 122.614 1.00 33.33 138 SER B O 1
ATOM 2411 N N . GLN B 1 141 ? -8.747 70.830 120.923 1.00 41.37 139 GLN B N 1
ATOM 2412 C CA . GLN B 1 141 ? -8.938 69.684 121.786 1.00 44.10 139 GLN B CA 1
ATOM 2413 C C . GLN B 1 141 ? -7.724 69.542 122.712 1.00 45.18 139 GLN B C 1
ATOM 2414 O O . GLN B 1 141 ? -7.866 69.229 123.883 1.00 43.40 139 GLN B O 1
ATOM 2420 N N . ALA B 1 142 ? -6.533 69.800 122.185 1.00 42.77 140 ALA B N 1
ATOM 2421 C CA . ALA B 1 142 ? -5.315 69.707 122.979 1.00 42.95 140 ALA B CA 1
ATOM 2422 C C . ALA B 1 142 ? -5.265 70.782 124.074 1.00 45.58 140 ALA B C 1
ATOM 2423 O O . ALA B 1 142 ? -4.852 70.513 125.221 1.00 41.97 140 ALA B O 1
ATOM 2425 N N . LEU B 1 143 ? -5.680 71.998 123.725 1.00 34.93 141 LEU B N 1
ATOM 2426 C CA . LEU B 1 143 ? -5.718 73.088 124.703 1.00 40.04 141 LEU B CA 1
ATOM 2427 C C . LEU B 1 143 ? -6.656 72.771 125.874 1.00 42.81 141 LEU B C 1
ATOM 2428 O O . LEU B 1 143 ? -6.288 72.940 127.046 1.00 40.66 141 LEU B O 1
ATOM 2433 N N . GLU B 1 144 ? -7.863 72.319 125.549 1.00 39.77 142 GLU B N 1
ATOM 2434 C CA . GLU B 1 144 ? -8.849 72.009 126.576 1.00 41.54 142 GLU B CA 1
ATOM 2435 C C . GLU B 1 144 ? -8.357 70.854 127.465 1.00 45.49 142 GLU B C 1
ATOM 2436 O O . GLU B 1 144 ? -8.486 70.915 128.691 1.00 46.79 142 GLU B O 1
ATOM 2442 N N . ASN B 1 145 ? -7.768 69.828 126.852 1.00 47.07 143 ASN B N 1
ATOM 2443 C CA . ASN B 1 145 ? -7.217 68.708 127.612 1.00 49.18 143 ASN B CA 1
ATOM 2444 C C . ASN B 1 145 ? -6.133 69.151 128.589 1.00 43.90 143 ASN B C 1
ATOM 2445 O O . ASN B 1 145 ? -6.135 68.753 129.752 1.00 54.91 143 ASN B O 1
ATOM 2450 N N . GLY B 1 146 ? -5.212 69.985 128.115 1.00 40.81 144 GLY B N 1
ATOM 2451 C CA . GLY B 1 146 ? -4.163 70.518 128.970 1.00 42.57 144 GLY B CA 1
ATOM 2452 C C . GLY B 1 146 ? -4.696 71.409 130.077 1.00 45.38 144 GLY B C 1
ATOM 2453 O O . GLY B 1 146 ? -4.162 71.419 131.194 1.00 46.06 144 GLY B O 1
ATOM 2454 N N . ARG B 1 147 ? -5.740 72.172 129.770 1.00 47.09 145 ARG B N 1
ATOM 2455 C CA . ARG B 1 147 ? -6.336 73.046 130.767 1.00 41.96 145 ARG B CA 1
ATOM 2456 C C . ARG B 1 147 ? -6.930 72.170 131.861 1.00 45.83 145 ARG B C 1
ATOM 2457 O O . ARG B 1 147 ? -6.738 72.437 133.047 1.00 43.52 145 ARG B O 1
ATOM 2465 N N . GLU B 1 148 ? -7.601 71.101 131.446 1.00 41.88 146 GLU B N 1
ATOM 2466 C CA . GLU B 1 148 ? -8.297 70.228 132.371 1.00 49.46 146 GLU B CA 1
ATOM 2467 C C . GLU B 1 148 ? -7.357 69.398 133.241 1.00 50.10 146 GLU B C 1
ATOM 2468 O O . GLU B 1 148 ? -7.606 69.238 134.430 1.00 46.20 146 GLU B O 1
ATOM 2474 N N . ASN B 1 149 ? -6.282 68.862 132.670 1.00 53.57 147 ASN B N 1
ATOM 2475 C CA . ASN B 1 149 ? -5.371 68.071 133.499 1.00 59.73 147 ASN B CA 1
ATOM 2476 C C . ASN B 1 149 ? -4.277 68.929 134.151 1.00 59.60 147 ASN B C 1
ATOM 2477 O O . ASN B 1 149 ? -3.335 68.403 134.755 1.00 60.51 147 ASN B O 1
ATOM 2482 N N . HIS B 1 150 ? -4.422 70.248 134.001 1.00 58.64 148 HIS B N 1
ATOM 2483 C CA . HIS B 1 150 ? -3.556 71.244 134.632 1.00 53.15 148 HIS B CA 1
ATOM 2484 C C . HIS B 1 150 ? -2.120 71.231 134.102 1.00 52.82 148 HIS B C 1
ATOM 2485 O O . HIS B 1 150 ? -1.194 71.580 134.814 1.00 55.09 148 HIS B O 1
ATOM 2492 N N . SER B 1 151 ? -1.935 70.854 132.844 1.00 50.44 149 SER B N 1
ATOM 2493 C CA . SER B 1 151 ? -0.612 70.914 132.240 1.00 50.10 149 SER B CA 1
ATOM 2494 C C . SER B 1 151 ? -0.333 72.276 131.575 1.00 48.17 149 SER B C 1
ATOM 2495 O O . SER B 1 151 ? 0.793 72.561 131.192 1.00 48.13 149 SER B O 1
ATOM 2498 N N . LEU B 1 152 ? -1.362 73.109 131.445 1.00 50.68 150 LEU B N 1
ATOM 2499 C CA . LEU B 1 152 ? -1.205 74.442 130.875 1.00 45.34 150 LEU B CA 1
ATOM 2500 C C . LEU B 1 152 ? -2.361 75.337 131.309 1.00 45.34 150 LEU B C 1
ATOM 2501 O O . LEU B 1 152 ? -3.422 74.852 131.696 1.00 45.74 150 LEU B O 1
ATOM 2506 N N . THR B 1 153 ? -2.153 76.645 131.246 1.00 48.28 151 THR B N 1
ATOM 2507 C CA . THR B 1 153 ? -3.259 77.588 131.325 1.00 46.67 151 THR B CA 1
ATOM 2508 C C . THR B 1 153 ? -3.187 78.532 130.130 1.00 44.04 151 THR B C 1
ATOM 2509 O O . THR B 1 153 ? -2.131 78.674 129.478 1.00 44.32 151 THR B O 1
ATOM 2513 N N . PHE B 1 154 ? -4.316 79.167 129.843 1.00 41.85 152 PHE B N 1
ATOM 2514 C CA . PHE B 1 154 ? -4.369 80.184 128.806 1.00 46.61 152 PHE B CA 1
ATOM 2515 C C . PHE B 1 154 ? -5.645 80.976 128.992 1.00 40.67 152 PHE B C 1
ATOM 2516 O O . PHE B 1 154 ? -6.587 80.514 129.640 1.00 42.78 152 PHE B O 1
ATOM 2524 N N . SER B 1 155 ? -5.680 82.164 128.405 1.00 46.67 153 SER B N 1
ATOM 2525 C CA . SER B 1 155 ? -6.814 83.071 128.535 1.00 52.46 153 SER B CA 1
ATOM 2526 C C . SER B 1 155 ? -7.943 82.729 127.551 1.00 52.70 153 SER B C 1
ATOM 2527 O O . SER B 1 155 ? -7.690 82.587 126.363 1.00 50.58 153 SER B O 1
ATOM 2530 N N . GLY B 1 156 ? -9.179 82.610 128.042 1.00 50.03 154 GLY B N 1
ATOM 2531 C CA . GLY B 1 156 ? -10.347 82.503 127.171 1.00 46.31 154 GLY B CA 1
ATOM 2532 C C . GLY B 1 156 ? -10.746 81.092 126.757 1.00 48.98 154 GLY B C 1
ATOM 2533 O O . GLY B 1 156 ? -10.297 80.114 127.360 1.00 52.30 154 GLY B O 1
ATOM 2534 N N . GLU B 1 157 ? -11.586 80.981 125.727 1.00 46.99 155 GLU B N 1
ATOM 2535 C CA . GLU B 1 157 ? -12.091 79.674 125.294 1.00 46.85 155 GLU B CA 1
ATOM 2536 C C . GLU B 1 157 ? -11.135 78.984 124.298 1.00 40.87 155 GLU B C 1
ATOM 2537 O O . GLU B 1 157 ? -10.296 79.636 123.674 1.00 39.22 155 GLU B O 1
ATOM 2541 N N . PRO B 1 158 ? -11.224 77.649 124.187 1.00 41.09 156 PRO B N 1
ATOM 2542 C CA . PRO B 1 158 ? -10.170 76.949 123.443 1.00 37.45 156 PRO B CA 1
ATOM 2543 C C . PRO B 1 158 ? -10.192 77.169 121.920 1.00 33.70 156 PRO B C 1
ATOM 2544 O O . PRO B 1 158 ? -9.117 77.222 121.325 1.00 31.00 156 PRO B O 1
ATOM 2548 N N . LEU B 1 159 ? -11.371 77.271 121.306 1.00 34.43 157 LEU B N 1
ATOM 2549 C CA . LEU B 1 159 ? -11.445 77.426 119.853 1.00 36.80 157 LEU B CA 1
ATOM 2550 C C . LEU B 1 159 ? -10.769 78.727 119.408 1.00 30.63 157 LEU B C 1
ATOM 2551 O O . LEU B 1 159 ? -9.905 78.705 118.519 1.00 31.09 157 LEU B O 1
ATOM 2556 N N . GLN B 1 160 ? -11.120 79.832 120.067 1.00 31.50 158 GLN B N 1
ATOM 2557 C CA . GLN B 1 160 ? -10.554 81.153 119.784 1.00 31.34 158 GLN B CA 1
ATOM 2558 C C . GLN B 1 160 ? -9.054 81.109 119.882 1.00 33.32 158 GLN B C 1
ATOM 2559 O O . GLN B 1 160 ? -8.335 81.684 119.048 1.00 32.73 158 GLN B O 1
ATOM 2563 N N . GLN B 1 161 ? -8.572 80.423 120.915 1.00 32.23 159 GLN B N 1
ATOM 2564 C CA . GLN B 1 161 ? -7.135 80.370 121.162 1.00 33.56 159 GLN B CA 1
ATOM 2565 C C . GLN B 1 161 ? -6.464 79.496 120.115 1.00 29.33 159 GLN B C 1
ATOM 2566 O O . GLN B 1 161 ? -5.389 79.835 119.600 1.00 28.77 159 GLN B O 1
ATOM 2572 N N . ALA B 1 162 ? -7.092 78.367 119.794 1.00 35.80 160 ALA B N 1
ATOM 2573 C CA . ALA B 1 162 ? -6.588 77.502 118.710 1.00 31.66 160 ALA B CA 1
ATOM 2574 C C . ALA B 1 162 ? -6.475 78.285 117.405 1.00 29.09 160 ALA B C 1
ATOM 2575 O O . ALA B 1 162 ? -5.506 78.137 116.646 1.00 26.98 160 ALA B O 1
ATOM 2577 N N . GLN B 1 163 ? -7.473 79.110 117.136 1.00 27.80 161 GLN B N 1
ATOM 2578 C CA . GLN B 1 163 ? -7.483 79.870 115.883 1.00 34.24 161 GLN B CA 1
ATOM 2579 C C . GLN B 1 163 ? -6.276 80.802 115.780 1.00 34.43 161 GLN B C 1
ATOM 2580 O O . GLN B 1 163 ? -5.614 80.869 114.732 1.00 31.53 161 GLN B O 1
ATOM 2586 N N . VAL B 1 164 ? -5.981 81.496 116.880 1.00 30.76 162 VAL B N 1
ATOM 2587 C CA . VAL B 1 164 ? -4.747 82.280 117.006 1.00 27.53 162 VAL B CA 1
ATOM 2588 C C . VAL B 1 164 ? -3.498 81.450 116.815 1.00 27.03 162 VAL B C 1
ATOM 2589 O O . VAL B 1 164 ? -2.585 81.865 116.118 1.00 26.72 162 VAL B O 1
ATOM 2593 N N . LEU B 1 165 ? -3.414 80.301 117.478 1.00 28.56 163 LEU B N 1
ATOM 2594 C CA . LEU B 1 165 ? -2.216 79.467 117.340 1.00 27.11 163 LEU B CA 1
ATOM 2595 C C . LEU B 1 165 ? -2.019 79.061 115.868 1.00 34.08 163 LEU B C 1
ATOM 2596 O O . LEU B 1 165 ? -0.901 78.997 115.350 1.00 29.49 163 LEU B O 1
ATOM 2601 N N . TYR B 1 166 ? -3.120 78.774 115.195 1.00 30.66 164 TYR B N 1
ATOM 2602 C CA . TYR B 1 166 ? -3.031 78.368 113.810 1.00 28.35 164 TYR B CA 1
ATOM 2603 C C . TYR B 1 166 ? -2.625 79.563 112.939 1.00 27.10 164 TYR B C 1
ATOM 2604 O O . TYR B 1 166 ? -1.748 79.443 112.082 1.00 25.45 164 TYR B O 1
ATOM 2613 N N . ALA B 1 167 ? -3.224 80.723 113.191 1.00 28.60 165 ALA B N 1
ATOM 2614 C CA . ALA B 1 167 ? -2.910 81.913 112.395 1.00 27.98 165 ALA B CA 1
ATOM 2615 C C . ALA B 1 167 ? -1.436 82.219 112.538 1.00 34.47 165 ALA B C 1
ATOM 2616 O O . ALA B 1 167 ? -0.731 82.507 111.556 1.00 32.22 165 ALA B O 1
ATOM 2618 N N . LEU B 1 168 ? -0.965 82.135 113.774 1.00 32.09 166 LEU B N 1
ATOM 2619 C CA . LEU B 1 168 ? 0.440 82.371 114.052 1.00 34.98 166 LEU B CA 1
ATOM 2620 C C . LEU B 1 168 ? 1.365 81.376 113.335 1.00 32.66 166 LEU B C 1
ATOM 2621 O O . LEU B 1 168 ? 2.425 81.749 112.797 1.00 27.72 166 LEU B O 1
ATOM 2626 N N . TRP B 1 169 ? 0.991 80.103 113.352 1.00 30.95 167 TRP B N 1
ATOM 2627 C CA . TRP B 1 169 ? 1.778 79.086 112.656 1.00 34.29 167 TRP B CA 1
ATOM 2628 C C . TRP B 1 169 ? 1.829 79.375 111.136 1.00 32.77 167 TRP B C 1
ATOM 2629 O O . TRP B 1 169 ? 2.885 79.253 110.509 1.00 29.83 167 TRP B O 1
ATOM 2640 N N . LEU B 1 170 ? 0.693 79.780 110.567 1.00 31.70 168 LEU B N 1
ATOM 2641 C CA . LEU B 1 170 ? 0.602 80.039 109.127 1.00 32.33 168 LEU B CA 1
ATOM 2642 C C . LEU B 1 170 ? 1.425 81.259 108.749 1.00 28.05 168 LEU B C 1
ATOM 2643 O O . LEU B 1 170 ? 2.206 81.231 107.797 1.00 27.30 168 LEU B O 1
ATOM 2648 N N . GLY B 1 171 ? 1.260 82.338 109.507 1.00 26.80 169 GLY B N 1
ATOM 2649 C CA . GLY B 1 171 ? 1.939 83.570 109.157 1.00 27.24 169 GLY B CA 1
ATOM 2650 C C . GLY B 1 171 ? 3.432 83.408 109.370 1.00 38.97 169 GLY B C 1
ATOM 2651 O O . GLY B 1 171 ? 4.213 83.977 108.613 1.00 36.19 169 GLY B O 1
ATOM 2652 N N . ALA B 1 172 ? 3.843 82.650 110.397 1.00 28.27 170 ALA B N 1
ATOM 2653 C CA . ALA B 1 172 ? 5.283 82.468 110.608 1.00 27.28 170 ALA B CA 1
ATOM 2654 C C . ALA B 1 172 ? 5.936 81.611 109.522 1.00 27.62 170 ALA B C 1
ATOM 2655 O O . ALA B 1 172 ? 7.057 81.887 109.107 1.00 31.30 170 ALA B O 1
ATOM 2657 N N . ASN B 1 173 ? 5.242 80.577 109.050 1.00 28.47 171 ASN B N 1
ATOM 2658 C CA . ASN B 1 173 ? 5.777 79.795 107.940 1.00 33.21 171 ASN B CA 1
ATOM 2659 C C . ASN B 1 173 ? 5.912 80.655 106.679 1.00 35.61 171 ASN B C 1
ATOM 2660 O O . ASN B 1 173 ? 6.908 80.557 105.956 1.00 33.21 171 ASN B O 1
ATOM 2665 N N . LEU B 1 174 ? 4.928 81.519 106.447 1.00 36.39 172 LEU B N 1
ATOM 2666 C CA . LEU B 1 174 ? 4.935 82.405 105.287 1.00 41.28 172 LEU B CA 1
ATOM 2667 C C . LEU B 1 174 ? 6.137 83.340 105.341 1.00 41.51 172 LEU B C 1
ATOM 2668 O O . LEU B 1 174 ? 6.869 83.496 104.359 1.00 37.72 172 LEU B O 1
ATOM 2673 N N . GLN B 1 175 ? 6.328 83.956 106.502 1.00 35.82 173 GLN B N 1
ATOM 2674 C CA . GLN B 1 175 ? 7.444 84.861 106.733 1.00 38.43 173 GLN B CA 1
ATOM 2675 C C . GLN B 1 175 ? 8.790 84.143 106.622 1.00 34.36 173 GLN B C 1
ATOM 2676 O O . GLN B 1 175 ? 9.755 84.686 106.087 1.00 37.71 173 GLN B O 1
ATOM 2682 N N . ALA B 1 176 ? 8.855 82.923 107.147 1.00 30.85 174 ALA B N 1
ATOM 2683 C CA . ALA B 1 176 ? 10.081 82.129 107.093 1.00 35.11 174 ALA B CA 1
ATOM 2684 C C . ALA B 1 176 ? 10.428 81.843 105.632 1.00 40.05 174 ALA B C 1
ATOM 2685 O O . ALA B 1 176 ? 11.596 81.867 105.229 1.00 34.28 174 ALA B O 1
ATOM 2687 N N . LYS B 1 177 ? 9.397 81.565 104.844 1.00 34.22 175 LYS B N 1
ATOM 2688 C CA . LYS B 1 177 ? 9.595 81.262 103.435 1.00 42.83 175 LYS B CA 1
ATOM 2689 C C . LYS B 1 177 ? 10.154 82.480 102.701 1.00 36.91 175 LYS B C 1
ATOM 2690 O O . LYS B 1 177 ? 11.111 82.360 101.949 1.00 36.42 175 LYS B O 1
ATOM 2696 N N . ILE B 1 178 ? 9.596 83.659 102.957 1.00 36.76 176 ILE B N 1
ATOM 2697 C CA . ILE B 1 178 ? 10.058 84.858 102.262 1.00 43.61 176 ILE B CA 1
ATOM 2698 C C . ILE B 1 178 ? 11.499 85.149 102.662 1.00 39.21 176 ILE B C 1
ATOM 2699 O O . ILE B 1 178 ? 12.349 85.410 101.829 1.00 39.69 176 ILE B O 1
ATOM 2704 N N . SER B 1 179 ? 11.768 85.084 103.960 1.00 36.73 177 SER B N 1
ATOM 2705 C CA . SER B 1 179 ? 13.044 85.545 104.490 1.00 34.39 177 SER B CA 1
ATOM 2706 C C . SER B 1 179 ? 14.092 84.451 104.514 1.00 35.54 177 SER B C 1
ATOM 2707 O O . SER B 1 179 ? 15.238 84.708 104.873 1.00 36.85 177 SER B O 1
ATOM 2710 N N . ARG B 1 180 ? 13.694 83.230 104.146 1.00 35.32 178 ARG B N 1
ATOM 2711 C CA . ARG B 1 180 ? 14.601 82.083 104.193 1.00 36.64 178 ARG B CA 1
ATOM 2712 C C . ARG B 1 180 ? 15.213 81.945 105.582 1.00 41.49 178 ARG B C 1
ATOM 2713 O O . ARG B 1 180 ? 16.420 81.737 105.707 1.00 46.01 178 ARG B O 1
ATOM 2717 N N . SER B 1 181 ? 14.380 82.062 106.618 1.00 40.71 179 SER B N 1
ATOM 2718 C CA . SER B 1 181 ? 14.868 82.111 107.996 1.00 39.19 179 SER B CA 1
ATOM 2719 C C . SER B 1 181 ? 13.943 81.327 108.903 1.00 42.39 179 SER B C 1
ATOM 2720 O O . SER B 1 181 ? 12.720 81.366 108.721 1.00 34.33 179 SER B O 1
ATOM 2723 N N . PHE B 1 182 ? 14.503 80.642 109.894 1.00 40.97 180 PHE B N 1
ATOM 2724 C CA . PHE B 1 182 ? 13.680 79.898 110.851 1.00 42.84 180 PHE B CA 1
ATOM 2725 C C . PHE B 1 182 ? 13.265 80.821 111.999 1.00 44.01 180 PHE B C 1
ATOM 2726 O O . PHE B 1 182 ? 12.459 80.460 112.850 1.00 52.86 180 PHE B O 1
ATOM 2728 N N . GLU B 1 183 ? 13.811 82.029 112.001 1.00 45.29 181 GLU B N 1
ATOM 2729 C CA . GLU B 1 183 ? 13.575 82.986 113.075 1.00 45.52 181 GLU B CA 1
ATOM 2730 C C . GLU B 1 183 ? 12.097 83.370 113.331 1.00 44.42 181 GLU B C 1
ATOM 2731 O O . GLU B 1 183 ? 11.694 83.490 114.484 1.00 44.62 181 GLU B O 1
ATOM 2737 N N . PRO B 1 184 ? 11.284 83.565 112.271 1.00 44.68 182 PRO B N 1
ATOM 2738 C CA . PRO B 1 184 ? 9.896 83.898 112.606 1.00 37.76 182 PRO B CA 1
ATOM 2739 C C . PRO B 1 184 ? 9.174 82.762 113.334 1.00 37.89 182 PRO B C 1
ATOM 2740 O O . PRO B 1 184 ? 8.234 83.030 114.098 1.00 30.53 182 PRO B O 1
ATOM 2744 N N . LEU B 1 185 ? 9.594 81.525 113.075 1.00 31.37 183 LEU B N 1
ATOM 2745 C CA . LEU B 1 185 ? 9.038 80.359 113.747 1.00 39.26 183 LEU B CA 1
ATOM 2746 C C . LEU B 1 185 ? 9.502 80.261 115.214 1.00 36.60 183 LEU B C 1
ATOM 2747 O O . LEU B 1 185 ? 8.683 80.011 116.093 1.00 36.49 183 LEU B O 1
ATOM 2752 N N . GLU B 1 186 ? 10.799 80.457 115.464 1.00 34.25 184 GLU B N 1
ATOM 2753 C CA . GLU B 1 186 ? 11.350 80.422 116.819 1.00 36.00 184 GLU B CA 1
ATOM 2754 C C . GLU B 1 186 ? 10.697 81.519 117.627 1.00 35.74 184 GLU B C 1
ATOM 2755 O O . GLU B 1 186 ? 10.324 81.332 118.777 1.00 47.62 184 GLU B O 1
ATOM 2758 N N . ASN B 1 187 ? 10.565 82.680 117.005 1.00 34.97 185 ASN B N 1
ATOM 2759 C CA . ASN B 1 187 ? 9.962 83.810 117.658 1.00 48.19 185 ASN B CA 1
ATOM 2760 C C . ASN B 1 187 ? 8.488 83.518 117.961 1.00 49.62 185 ASN B C 1
ATOM 2761 O O . ASN B 1 187 ? 7.994 83.853 119.040 1.00 44.17 185 ASN B O 1
ATOM 2766 N N . ALA B 1 188 ? 7.791 82.881 117.020 1.00 42.40 186 ALA B N 1
ATOM 2767 C CA . ALA B 1 188 ? 6.404 82.501 117.264 1.00 39.90 186 ALA B CA 1
ATOM 2768 C C . ALA B 1 188 ? 6.344 81.549 118.458 1.00 35.96 186 ALA B C 1
ATOM 2769 O O . ALA B 1 188 ? 5.540 81.736 119.375 1.00 38.24 186 ALA B O 1
ATOM 2771 N N . LEU B 1 189 ? 7.203 80.536 118.434 1.00 32.77 187 LEU B N 1
ATOM 2772 C CA . LEU B 1 189 ? 7.262 79.527 119.482 1.00 42.39 187 LEU B CA 1
ATOM 2773 C C . LEU B 1 189 ? 7.491 80.204 120.835 1.00 46.56 187 LEU B C 1
ATOM 2774 O O . LEU B 1 189 ? 6.786 79.928 121.818 1.00 39.27 187 LEU B O 1
ATOM 2779 N N . ALA B 1 190 ? 8.465 81.105 120.873 1.00 41.28 188 ALA B N 1
ATOM 2780 C CA . ALA B 1 190 ? 8.748 81.851 122.090 1.00 49.72 188 ALA B CA 1
ATOM 2781 C C . ALA B 1 190 ? 7.493 82.561 122.599 1.00 47.03 188 ALA B C 1
ATOM 2782 O O . ALA B 1 190 ? 7.262 82.620 123.800 1.00 41.86 188 ALA B O 1
ATOM 2784 N N . HIS B 1 191 ? 6.661 83.072 121.693 1.00 39.97 189 HIS B N 1
ATOM 2785 C CA . HIS B 1 191 ? 5.451 83.776 122.120 1.00 40.38 189 HIS B CA 1
ATOM 2786 C C . HIS B 1 191 ? 4.430 82.770 122.687 1.00 45.08 189 HIS B C 1
ATOM 2787 O O . HIS B 1 191 ? 3.779 83.028 123.712 1.00 43.81 189 HIS B O 1
ATOM 2794 N N . VAL B 1 192 ? 4.321 81.616 122.034 1.00 37.77 190 VAL B N 1
ATOM 2795 C CA . VAL B 1 192 ? 3.383 80.579 122.446 1.00 34.00 190 VAL B CA 1
ATOM 2796 C C . VAL B 1 192 ? 3.695 80.069 123.855 1.00 37.22 190 VAL B C 1
ATOM 2797 O O . VAL B 1 192 ? 2.783 79.760 124.642 1.00 42.92 190 VAL B O 1
ATOM 2801 N N . LYS B 1 193 ? 4.983 80.016 124.176 1.00 37.60 191 LYS B N 1
ATOM 2802 C CA . LYS B 1 193 ? 5.427 79.554 125.477 1.00 40.02 191 LYS B CA 1
ATOM 2803 C C . LYS B 1 193 ? 4.900 80.455 126.593 1.00 43.73 191 LYS B C 1
ATOM 2804 O O . LYS B 1 193 ? 4.676 79.992 127.706 1.00 46.41 191 LYS B O 1
ATOM 2810 N N . ASN B 1 194 ? 4.742 81.743 126.293 1.00 45.30 192 ASN B N 1
ATOM 2811 C CA . ASN B 1 194 ? 4.187 82.714 127.230 1.00 52.09 192 ASN B CA 1
ATOM 2812 C C . ASN B 1 194 ? 2.667 82.659 127.278 1.00 51.54 192 ASN B C 1
ATOM 2813 O O . ASN B 1 194 ? 2.059 82.692 128.350 1.00 56.71 192 ASN B O 1
ATOM 2818 N N . ILE B 1 195 ? 2.064 82.574 126.099 1.00 45.59 193 ILE B N 1
ATOM 2819 C CA . ILE B 1 195 ? 0.616 82.572 125.954 1.00 49.68 193 ILE B CA 1
ATOM 2820 C C . ILE B 1 195 ? 0.007 81.281 126.503 1.00 45.34 193 ILE B C 1
ATOM 2821 O O . ILE B 1 195 ? -1.073 81.286 127.076 1.00 38.41 193 ILE B O 1
ATOM 2826 N N . ILE B 1 196 ? 0.680 80.165 126.263 1.00 41.80 194 ILE B N 1
ATOM 2827 C CA . ILE B 1 196 ? 0.211 78.896 126.765 1.00 42.45 194 ILE B CA 1
ATOM 2828 C C . ILE B 1 196 ? 1.144 78.585 127.923 1.00 48.32 194 ILE B C 1
ATOM 2829 O O . ILE B 1 196 ? 2.187 77.971 127.719 1.00 41.10 194 ILE B O 1
ATOM 2834 N N . ALA B 1 197 ? 0.769 79.043 129.123 1.00 42.60 195 ALA B N 1
ATOM 2835 C CA . ALA B 1 197 ? 1.664 79.047 130.289 1.00 46.49 195 ALA B CA 1
ATOM 2836 C C . ALA B 1 197 ? 1.725 77.730 131.061 1.00 47.12 195 ALA B C 1
ATOM 2837 O O . ALA B 1 197 ? 0.767 76.953 131.085 1.00 46.52 195 ALA B O 1
ATOM 2839 N N . THR B 1 198 ? 2.856 77.506 131.722 1.00 49.51 196 THR B N 1
ATOM 2840 C CA . THR B 1 198 ? 2.978 76.400 132.645 1.00 54.07 196 THR B CA 1
ATOM 2841 C C . THR B 1 198 ? 2.179 76.785 133.878 1.00 56.16 196 THR B C 1
ATOM 2842 O O . THR B 1 198 ? 2.198 77.944 134.291 1.00 57.92 196 THR B O 1
ATOM 2846 N N . PRO B 1 199 ? 1.438 75.829 134.447 1.00 54.70 197 PRO B N 1
ATOM 2847 C CA . PRO B 1 199 ? 0.691 76.166 135.660 1.00 72.24 197 PRO B CA 1
ATOM 2848 C C . PRO B 1 199 ? 1.661 76.626 136.737 1.00 75.18 197 PRO B C 1
ATOM 2849 O O . PRO B 1 199 ? 2.648 75.934 136.980 1.00 68.17 197 PRO B O 1
ATOM 2853 N N . ALA B 1 200 ? 1.405 77.783 137.342 1.00 82.59 198 ALA B N 1
ATOM 2854 C CA . ALA B 1 200 ? 2.210 78.239 138.469 1.00 98.69 198 ALA B CA 1
ATOM 2855 C C . ALA B 1 200 ? 1.803 77.480 139.717 1.00 107.59 198 ALA B C 1
ATOM 2856 O O . ALA B 1 200 ? 1.213 78.058 140.625 1.00 121.33 198 ALA B O 1
ATOM 2858 N N . VAL B 1 201 ? 2.112 76.184 139.739 1.00 107.05 199 VAL B N 1
ATOM 2859 C CA . VAL B 1 201 ? 1.849 75.309 140.881 1.00 111.33 199 VAL B CA 1
ATOM 2860 C C . VAL B 1 201 ? 2.374 73.916 140.570 1.00 105.40 199 VAL B C 1
ATOM 2861 O O . VAL B 1 201 ? 2.106 73.371 139.498 1.00 95.24 199 VAL B O 1
ATOM 2863 N N . ASP C 1 10 ? -26.170 79.222 75.752 1.00 70.71 8 ASP C N 1
ATOM 2864 C CA . ASP C 1 10 ? -26.108 80.381 76.639 1.00 65.37 8 ASP C CA 1
ATOM 2865 C C . ASP C 1 10 ? -24.741 80.472 77.319 1.00 58.67 8 ASP C C 1
ATOM 2866 O O . ASP C 1 10 ? -23.767 80.934 76.708 1.00 60.46 8 ASP C O 1
ATOM 2868 N N . THR C 1 11 ? -24.664 80.026 78.570 1.00 80.96 9 THR C N 1
ATOM 2869 C CA . THR C 1 11 ? -23.398 80.043 79.299 1.00 68.06 9 THR C CA 1
ATOM 2870 C C . THR C 1 11 ? -22.317 79.209 78.589 1.00 67.27 9 THR C C 1
ATOM 2871 O O . THR C 1 11 ? -21.162 79.624 78.496 1.00 65.50 9 THR C O 1
ATOM 2875 N N . ARG C 1 12 ? -22.697 78.053 78.057 1.00 66.42 10 ARG C N 1
ATOM 2876 C CA . ARG C 1 12 ? -21.757 77.252 77.287 1.00 57.54 10 ARG C CA 1
ATOM 2877 C C . ARG C 1 12 ? -21.307 78.011 76.038 1.00 57.11 10 ARG C C 1
ATOM 2878 O O . ARG C 1 12 ? -20.113 78.053 75.723 1.00 46.37 10 ARG C O 1
ATOM 2886 N N . GLU C 1 13 ? -22.256 78.630 75.343 1.00 57.54 11 GLU C N 1
ATOM 2887 C CA . GLU C 1 13 ? -21.910 79.404 74.158 1.00 55.92 11 GLU C CA 1
ATOM 2888 C C . GLU C 1 13 ? -21.063 80.616 74.548 1.00 53.46 11 GLU C C 1
ATOM 2889 O O . GLU C 1 13 ? -20.082 80.930 73.879 1.00 60.70 11 GLU C O 1
ATOM 2895 N N . HIS C 1 14 ? -21.438 81.276 75.639 1.00 57.75 12 HIS C N 1
ATOM 2896 C CA . HIS C 1 14 ? -20.700 82.437 76.125 1.00 55.72 12 HIS C CA 1
ATOM 2897 C C . HIS C 1 14 ? -19.218 82.124 76.312 1.00 52.98 12 HIS C C 1
ATOM 2898 O O . HIS C 1 14 ? -18.368 82.846 75.810 1.00 54.95 12 HIS C O 1
ATOM 2905 N N . LEU C 1 15 ? -18.917 81.047 77.031 1.00 49.82 13 LEU C N 1
ATOM 2906 C CA . LEU C 1 15 ? -17.541 80.586 77.200 1.00 44.23 13 LEU C CA 1
ATOM 2907 C C . LEU C 1 15 ? -16.811 80.393 75.875 1.00 46.41 13 LEU C C 1
ATOM 2908 O O . LEU C 1 15 ? -15.680 80.856 75.698 1.00 47.04 13 LEU C O 1
ATOM 2913 N N . LEU C 1 16 ? -17.458 79.685 74.957 1.00 41.80 14 LEU C N 1
ATOM 2914 C CA . LEU C 1 16 ? -16.846 79.377 73.668 1.00 45.73 14 LEU C CA 1
ATOM 2915 C C . LEU C 1 16 ? -16.502 80.663 72.913 1.00 47.51 14 LEU C C 1
ATOM 2916 O O . LEU C 1 16 ? -15.409 80.798 72.360 1.00 39.25 14 LEU C O 1
ATOM 2921 N N . ALA C 1 17 ? -17.433 81.613 72.931 1.00 51.83 15 ALA C N 1
ATOM 2922 C CA . ALA C 1 17 ? -17.253 82.892 72.247 1.00 52.31 15 ALA C CA 1
ATOM 2923 C C . ALA C 1 17 ? -16.104 83.708 72.829 1.00 51.60 15 ALA C C 1
ATOM 2924 O O . ALA C 1 17 ? -15.291 84.242 72.080 1.00 54.03 15 ALA C O 1
ATOM 2926 N N . THR C 1 18 ? -16.019 83.822 74.152 1.00 48.88 16 THR C N 1
ATOM 2927 C CA . THR C 1 18 ? -14.902 84.590 74.697 1.00 57.21 16 THR C CA 1
ATOM 2928 C C . THR C 1 18 ? -13.567 83.844 74.563 1.00 54.17 16 THR C C 1
ATOM 2929 O O . THR C 1 18 ? -12.503 84.465 74.579 1.00 49.26 16 THR C O 1
ATOM 2933 N N . GLY C 1 19 ? -13.629 82.525 74.397 1.00 48.27 17 GLY C N 1
ATOM 2934 C CA . GLY C 1 19 ? -12.425 81.750 74.191 1.00 43.98 17 GLY C CA 1
ATOM 2935 C C . GLY C 1 19 ? -11.889 82.001 72.793 1.00 49.74 17 GLY C C 1
ATOM 2936 O O . GLY C 1 19 ? -10.675 82.075 72.574 1.00 45.73 17 GLY C O 1
ATOM 2937 N N . GLU C 1 20 ? -12.805 82.117 71.838 1.00 49.42 18 GLU C N 1
ATOM 2938 C CA . GLU C 1 20 ? -12.431 82.408 70.470 1.00 49.24 18 GLU C CA 1
ATOM 2939 C C . GLU C 1 20 ? -11.862 83.825 70.388 1.00 49.14 18 GLU C C 1
ATOM 2940 O O . GLU C 1 20 ? -10.786 84.016 69.827 1.00 56.97 18 GLU C O 1
ATOM 2946 N N . GLN C 1 21 ? -12.561 84.803 70.968 1.00 47.48 19 GLN C N 1
ATOM 2947 C CA . GLN C 1 21 ? -12.051 86.173 71.036 1.00 54.13 19 GLN C CA 1
ATOM 2948 C C . GLN C 1 21 ? -10.620 86.203 71.559 1.00 64.34 19 GLN C C 1
ATOM 2949 O O . GLN C 1 21 ? -9.713 86.696 70.888 1.00 67.01 19 GLN C O 1
ATOM 2952 N N . LEU C 1 22 ? -10.432 85.674 72.766 1.00 58.35 20 LEU C N 1
ATOM 2953 C CA . LEU C 1 22 ? -9.128 85.673 73.418 1.00 57.09 20 LEU C CA 1
ATOM 2954 C C . LEU C 1 22 ? -8.075 84.929 72.606 1.00 57.10 20 LEU C C 1
ATOM 2955 O O . LEU C 1 22 ? -6.920 85.353 72.552 1.00 61.44 20 LEU C O 1
ATOM 2960 N N . SER C 1 23 ? -8.471 83.817 71.989 1.00 45.70 21 SER C N 1
ATOM 2961 C CA . SER C 1 23 ? -7.530 83.022 71.216 1.00 56.80 21 SER C CA 1
ATOM 2962 C C . SER C 1 23 ? -7.070 83.848 70.031 1.00 66.28 21 SER C C 1
ATOM 2963 O O . SER C 1 23 ? -5.878 83.897 69.733 1.00 68.81 21 SER C O 1
ATOM 2966 N N . LEU C 1 24 ? -8.032 84.499 69.374 1.00 66.55 22 LEU C N 1
ATOM 2967 C CA . LEU C 1 24 ? -7.768 85.402 68.260 1.00 69.54 22 LEU C CA 1
ATOM 2968 C C . LEU C 1 24 ? -6.674 86.404 68.589 1.00 71.25 22 LEU C C 1
ATOM 2969 O O . LEU C 1 24 ? -5.797 86.672 67.764 1.00 74.67 22 LEU C O 1
ATOM 2974 N N . GLN C 1 25 ? -6.722 86.934 69.804 1.00 64.47 23 GLN C N 1
ATOM 2975 C CA . GLN C 1 25 ? -5.758 87.927 70.248 1.00 74.69 23 GLN C CA 1
ATOM 2976 C C . GLN C 1 25 ? -4.393 87.310 70.564 1.00 82.06 23 GLN C C 1
ATOM 2977 O O . GLN C 1 25 ? -3.442 87.481 69.798 1.00 86.15 23 GLN C O 1
ATOM 2980 N N . ARG C 1 26 ? -4.302 86.587 71.680 1.00 80.97 24 ARG C N 1
ATOM 2981 C CA . ARG C 1 26 ? -3.018 86.072 72.158 1.00 79.21 24 ARG C CA 1
ATOM 2982 C C . ARG C 1 26 ? -2.749 84.585 71.878 1.00 74.66 24 ARG C C 1
ATOM 2983 O O . ARG C 1 26 ? -1.775 84.029 72.386 1.00 82.74 24 ARG C O 1
ATOM 2985 N N . GLY C 1 27 ? -3.590 83.938 71.078 1.00 64.71 25 GLY C N 1
ATOM 2986 C CA . GLY C 1 27 ? -3.391 82.526 70.771 1.00 61.53 25 GLY C CA 1
ATOM 2987 C C . GLY C 1 27 ? -4.013 81.611 71.815 1.00 55.33 25 GLY C C 1
ATOM 2988 O O . GLY C 1 27 ? -4.307 82.048 72.927 1.00 50.66 25 GLY C O 1
ATOM 2989 N N . PHE C 1 28 ? -4.207 80.341 71.472 1.00 49.84 26 PHE C N 1
ATOM 2990 C CA . PHE C 1 28 ? -4.836 79.404 72.399 1.00 42.56 26 PHE C CA 1
ATOM 2991 C C . PHE C 1 28 ? -3.920 78.954 73.538 1.00 45.06 26 PHE C C 1
ATOM 2992 O O . PHE C 1 28 ? -4.313 78.964 74.713 1.00 44.10 26 PHE C O 1
ATOM 3000 N N . THR C 1 29 ? -2.708 78.542 73.177 1.00 39.67 27 THR C N 1
ATOM 3001 C CA . THR C 1 29 ? -1.726 78.053 74.140 1.00 46.29 27 THR C CA 1
ATOM 3002 C C . THR C 1 29 ? -1.445 79.043 75.289 1.00 53.84 27 THR C C 1
ATOM 3003 O O . THR C 1 29 ? -1.264 78.635 76.443 1.00 52.76 27 THR C O 1
ATOM 3007 N N . GLY C 1 30 ? -1.425 80.335 74.975 1.00 53.23 28 GLY C N 1
ATOM 3008 C CA . GLY C 1 30 ? -1.146 81.348 75.981 1.00 61.68 28 GLY C CA 1
ATOM 3009 C C . GLY C 1 30 ? -2.358 81.749 76.805 1.00 66.21 28 GLY C C 1
ATOM 3010 O O . GLY C 1 30 ? -2.211 82.367 77.852 1.00 72.42 28 GLY C O 1
ATOM 3011 N N . MET C 1 31 ? -3.555 81.397 76.337 1.00 69.46 29 MET C N 1
ATOM 3012 C CA . MET C 1 31 ? -4.788 81.771 77.032 1.00 65.84 29 MET C CA 1
ATOM 3013 C C . MET C 1 31 ? -5.029 80.927 78.284 1.00 64.37 29 MET C C 1
ATOM 3014 O O . MET C 1 31 ? -5.531 79.803 78.202 1.00 60.78 29 MET C O 1
ATOM 3019 N N . GLY C 1 32 ? -4.677 81.476 79.442 1.00 61.70 30 GLY C N 1
ATOM 3020 C CA . GLY C 1 32 ? -4.893 80.789 80.704 1.00 60.61 30 GLY C CA 1
ATOM 3021 C C . GLY C 1 32 ? -6.366 80.656 81.051 1.00 59.84 30 GLY C C 1
ATOM 3022 O O . GLY C 1 32 ? -7.176 81.531 80.718 1.00 62.10 30 GLY C O 1
ATOM 3023 N N . LEU C 1 33 ? -6.712 79.554 81.716 1.00 49.53 31 LEU C N 1
ATOM 3024 C CA . LEU C 1 33 ? -8.084 79.303 82.146 1.00 47.67 31 LEU C CA 1
ATOM 3025 C C . LEU C 1 33 ? -8.656 80.495 82.920 1.00 57.64 31 LEU C C 1
ATOM 3026 O O . LEU C 1 33 ? -9.770 80.957 82.638 1.00 52.01 31 LEU C O 1
ATOM 3031 N N . SER C 1 34 ? -7.892 81.005 83.886 1.00 58.31 32 SER C N 1
ATOM 3032 C CA . SER C 1 34 ? -8.379 82.111 84.699 1.00 64.72 32 SER C CA 1
ATOM 3033 C C . SER C 1 34 ? -8.631 83.380 83.872 1.00 64.76 32 SER C C 1
ATOM 3034 O O . SER C 1 34 ? -9.623 84.075 84.092 1.00 59.45 32 SER C O 1
ATOM 3037 N N . GLU C 1 35 ? -7.761 83.663 82.904 1.00 71.59 33 GLU C N 1
ATOM 3038 C CA . GLU C 1 35 ? -7.993 84.778 81.985 1.00 72.77 33 GLU C CA 1
ATOM 3039 C C . GLU C 1 35 ? -9.351 84.620 81.301 1.00 60.67 33 GLU C C 1
ATOM 3040 O O . GLU C 1 35 ? -10.126 85.579 81.187 1.00 54.79 33 GLU C O 1
ATOM 3046 N N . LEU C 1 36 ? -9.628 83.396 80.857 1.00 50.78 34 LEU C N 1
ATOM 3047 C CA . LEU C 1 36 ? -10.885 83.061 80.186 1.00 49.18 34 LEU C CA 1
ATOM 3048 C C . LEU C 1 36 ? -12.055 83.335 81.123 1.00 55.78 34 LEU C C 1
ATOM 3049 O O . LEU C 1 36 ? -13.013 84.021 80.754 1.00 60.54 34 LEU C O 1
ATOM 3054 N N . LEU C 1 37 ? -11.971 82.789 82.335 1.00 47.85 35 LEU C N 1
ATOM 3055 C CA . LEU C 1 37 ? -13.099 82.805 83.248 1.00 56.47 35 LEU C CA 1
ATOM 3056 C C . LEU C 1 37 ? -13.419 84.209 83.710 1.00 61.49 35 LEU C C 1
ATOM 3057 O O . LEU C 1 37 ? -14.587 84.547 83.900 1.00 65.06 35 LEU C O 1
ATOM 3062 N N . LYS C 1 38 ? -12.390 85.032 83.878 1.00 61.40 36 LYS C N 1
ATOM 3063 C CA . LYS C 1 38 ? -12.608 86.396 84.340 1.00 66.91 36 LYS C CA 1
ATOM 3064 C C . LYS C 1 38 ? -13.285 87.209 83.246 1.00 69.61 36 LYS C C 1
ATOM 3065 O O . LYS C 1 38 ? -14.241 87.943 83.501 1.00 77.15 36 LYS C O 1
ATOM 3067 N N . THR C 1 39 ? -12.782 87.066 82.026 1.00 69.89 37 THR C N 1
ATOM 3068 C CA . THR C 1 39 ? -13.346 87.762 80.881 1.00 70.70 37 THR C CA 1
ATOM 3069 C C . THR C 1 39 ? -14.786 87.312 80.645 1.00 67.48 37 THR C C 1
ATOM 3070 O O . THR C 1 39 ? -15.685 88.140 80.472 1.00 68.72 37 THR C O 1
ATOM 3074 N N . ALA C 1 40 ? -15.001 86.000 80.665 1.00 57.45 38 ALA C N 1
ATOM 3075 C CA . ALA C 1 40 ? -16.335 85.443 80.458 1.00 54.32 38 ALA C CA 1
ATOM 3076 C C . ALA C 1 40 ? -17.246 85.688 81.657 1.00 57.65 38 ALA C C 1
ATOM 3077 O O . ALA C 1 40 ? -18.469 85.600 81.539 1.00 58.07 38 ALA C O 1
ATOM 3079 N N . GLU C 1 41 ? -16.636 85.994 82.802 1.00 57.14 39 GLU C N 1
ATOM 3080 C CA . GLU C 1 41 ? -17.352 86.207 84.063 1.00 63.09 39 GLU C CA 1
ATOM 3081 C C . GLU C 1 41 ? -18.131 84.965 84.508 1.00 61.82 39 GLU C C 1
ATOM 3082 O O . GLU C 1 41 ? -19.282 85.051 84.946 1.00 57.06 39 GLU C O 1
ATOM 3088 N N . VAL C 1 42 ? -17.470 83.815 84.416 1.00 58.10 40 VAL C N 1
ATOM 3089 C CA . VAL C 1 42 ? -18.093 82.529 84.696 1.00 59.04 40 VAL C CA 1
ATOM 3090 C C . VAL C 1 42 ? -17.248 81.768 85.722 1.00 56.06 40 VAL C C 1
ATOM 3091 O O . VAL C 1 42 ? -16.032 81.684 85.575 1.00 56.97 40 VAL C O 1
ATOM 3095 N N . PRO C 1 43 ? -17.887 81.213 86.768 1.00 55.01 41 PRO C N 1
ATOM 3096 C CA . PRO C 1 43 ? -17.115 80.538 87.824 1.00 60.38 41 PRO C CA 1
ATOM 3097 C C . PRO C 1 43 ? -16.468 79.239 87.338 1.00 60.39 41 PRO C C 1
ATOM 3098 O O . PRO C 1 43 ? -16.994 78.567 86.437 1.00 55.26 41 PRO C O 1
ATOM 3102 N N . LYS C 1 44 ? -15.321 78.904 87.923 1.00 59.41 42 LYS C N 1
ATOM 3103 C CA . LYS C 1 44 ? -14.532 77.769 87.462 1.00 58.17 42 LYS C CA 1
ATOM 3104 C C . LYS C 1 44 ? -15.310 76.459 87.504 1.00 60.80 42 LYS C C 1
ATOM 3105 O O . LYS C 1 44 ? -15.158 75.614 86.618 1.00 54.57 42 LYS C O 1
ATOM 3111 N N . GLY C 1 45 ? -16.138 76.297 88.532 1.00 57.22 43 GLY C N 1
ATOM 3112 C CA . GLY C 1 45 ? -16.993 75.129 88.648 1.00 52.15 43 GLY C CA 1
ATOM 3113 C C . GLY C 1 45 ? -17.832 74.845 87.412 1.00 55.65 43 GLY C C 1
ATOM 3114 O O . GLY C 1 45 ? -17.881 73.700 86.955 1.00 53.05 43 GLY C O 1
ATOM 3115 N N . SER C 1 46 ? -18.489 75.867 86.864 1.00 56.36 44 SER C N 1
ATOM 3116 C CA . SER C 1 46 ? -19.412 75.647 85.757 1.00 59.93 44 SER C CA 1
ATOM 3117 C C . SER C 1 46 ? -18.689 75.355 84.436 1.00 63.58 44 SER C C 1
ATOM 3118 O O . SER C 1 46 ? -19.211 74.616 83.601 1.00 63.42 44 SER C O 1
ATOM 3121 N N . PHE C 1 47 ? -17.506 75.942 84.251 1.00 41.82 45 PHE C N 1
ATOM 3122 C CA . PHE C 1 47 ? -16.656 75.614 83.117 1.00 50.97 45 PHE C CA 1
ATOM 3123 C C . PHE C 1 47 ? -16.476 74.101 83.069 1.00 57.56 45 PHE C C 1
ATOM 3124 O O . PHE C 1 47 ? -16.656 73.477 82.018 1.00 56.23 45 PHE C O 1
ATOM 3132 N N . TYR C 1 48 ? -16.151 73.518 84.222 1.00 55.72 46 TYR C N 1
ATOM 3133 C CA . TYR C 1 48 ? -15.904 72.082 84.304 1.00 54.70 46 TYR C CA 1
ATOM 3134 C C . TYR C 1 48 ? -17.165 71.253 84.121 1.00 55.10 46 TYR C C 1
ATOM 3135 O O . TYR C 1 48 ? -17.104 70.076 83.752 1.00 62.10 46 TYR C O 1
ATOM 3144 N N . HIS C 1 49 ? -18.312 71.870 84.361 1.00 48.76 47 HIS C N 1
ATOM 3145 C CA . HIS C 1 49 ? -19.572 71.216 84.055 1.00 52.25 47 HIS C CA 1
ATOM 3146 C C . HIS C 1 49 ? -19.704 71.004 82.542 1.00 56.82 47 HIS C C 1
ATOM 3147 O O . HIS C 1 49 ? -20.280 70.016 82.089 1.00 53.58 47 HIS C O 1
ATOM 3154 N N . TYR C 1 50 ? -19.169 71.932 81.761 1.00 57.22 48 TYR C N 1
ATOM 3155 C CA . TYR C 1 50 ? -19.323 71.850 80.318 1.00 57.31 48 TYR C CA 1
ATOM 3156 C C . TYR C 1 50 ? -18.112 71.220 79.626 1.00 48.68 48 TYR C C 1
ATOM 3157 O O . TYR C 1 50 ? -18.254 70.578 78.588 1.00 49.39 48 TYR C O 1
ATOM 3166 N N . PHE C 1 51 ? -16.923 71.408 80.191 1.00 38.77 49 PHE C N 1
ATOM 3167 C CA . PHE C 1 51 ? -15.708 70.920 79.548 1.00 43.75 49 PHE C CA 1
ATOM 3168 C C . PHE C 1 51 ? -14.815 70.309 80.602 1.00 48.61 49 PHE C C 1
ATOM 3169 O O . PHE C 1 51 ? -14.559 70.926 81.640 1.00 46.22 49 PHE C O 1
ATOM 3177 N N . ARG C 1 52 ? -14.325 69.104 80.343 1.00 46.55 50 ARG C N 1
ATOM 3178 C CA . ARG C 1 52 ? -13.542 68.424 81.357 1.00 47.91 50 ARG C CA 1
ATOM 3179 C C . ARG C 1 52 ? -12.102 68.931 81.425 1.00 47.21 50 ARG C C 1
ATOM 3180 O O . ARG C 1 52 ? -11.340 68.589 82.349 1.00 36.06 50 ARG C O 1
ATOM 3188 N N . SER C 1 53 ? -11.736 69.770 80.463 1.00 38.27 51 SER C N 1
ATOM 3189 C CA . SER C 1 53 ? -10.361 70.248 80.377 1.00 39.30 51 SER C CA 1
ATOM 3190 C C . SER C 1 53 ? -10.255 71.438 79.438 1.00 42.65 51 SER C C 1
ATOM 3191 O O . SER C 1 53 ? -11.155 71.685 78.621 1.00 36.81 51 SER C O 1
ATOM 3194 N N . LYS C 1 54 ? -9.158 72.177 79.543 1.00 41.85 52 LYS C N 1
ATOM 3195 C CA . LYS C 1 54 ? -8.933 73.257 78.593 1.00 47.15 52 LYS C CA 1
ATOM 3196 C C . L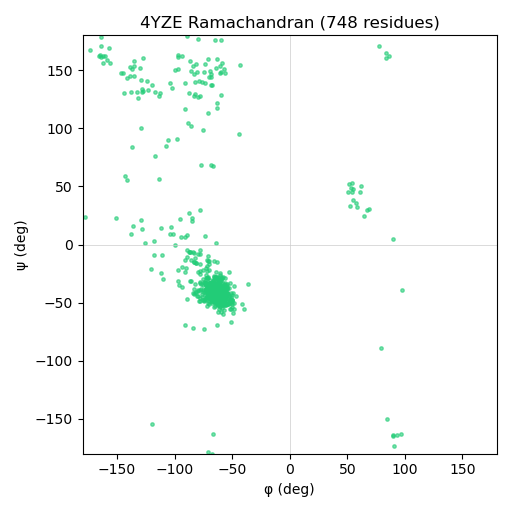YS C 1 54 ? -8.874 72.679 77.179 1.00 44.16 52 LYS C C 1
ATOM 3197 O O . LYS C 1 54 ? -9.412 73.266 76.244 1.00 44.02 52 LYS C O 1
ATOM 3203 N N . GLU C 1 55 ? -8.224 71.525 77.036 1.00 40.35 53 GLU C N 1
ATOM 3204 C CA . GLU C 1 55 ? -8.065 70.897 75.722 1.00 44.93 53 GLU C CA 1
ATOM 3205 C C . GLU C 1 55 ? -9.422 70.621 75.103 1.00 44.17 53 GLU C C 1
ATOM 3206 O O . GLU C 1 55 ? -9.653 70.946 73.929 1.00 37.36 53 GLU C O 1
ATOM 3212 N N . ALA C 1 56 ? -10.324 70.040 75.899 1.00 37.87 54 ALA C N 1
ATOM 3213 C CA . ALA C 1 56 ? -11.652 69.693 75.395 1.00 44.26 54 ALA C CA 1
ATOM 3214 C C . ALA C 1 56 ? -12.370 70.981 75.006 1.00 42.78 54 ALA C C 1
ATOM 3215 O O . ALA C 1 56 ? -13.077 71.048 73.991 1.00 39.03 54 ALA C O 1
ATOM 3217 N N . PHE C 1 57 ? -12.161 72.011 75.818 1.00 37.19 55 PHE C N 1
ATOM 3218 C CA . PHE C 1 57 ? -12.689 73.321 75.506 1.00 37.79 55 PHE C CA 1
ATOM 3219 C C . PHE C 1 57 ? -12.185 73.825 74.138 1.00 34.74 55 PHE C C 1
ATOM 3220 O O . PHE C 1 57 ? -12.972 74.292 73.314 1.00 33.16 55 PHE C O 1
ATOM 3228 N N . GLY C 1 58 ? -10.878 73.745 73.912 1.00 34.97 56 GLY C N 1
ATOM 3229 C CA . GLY C 1 58 ? -10.306 74.139 72.630 1.00 39.51 56 GLY C CA 1
ATOM 3230 C C . GLY C 1 58 ? -10.903 73.413 71.429 1.00 35.30 56 GLY C C 1
ATOM 3231 O O . GLY C 1 58 ? -11.204 74.040 70.399 1.00 31.15 56 GLY C O 1
ATOM 3232 N N . VAL C 1 59 ? -11.067 72.098 71.558 1.00 31.57 57 VAL C N 1
ATOM 3233 C CA . VAL C 1 59 ? -11.712 71.308 70.515 1.00 34.94 57 VAL C CA 1
ATOM 3234 C C . VAL C 1 59 ? -13.110 71.846 70.203 1.00 44.69 57 VAL C C 1
ATOM 3235 O O . VAL C 1 59 ? -13.441 72.103 69.040 1.00 37.79 57 VAL C O 1
ATOM 3239 N N . ALA C 1 60 ? -13.914 72.042 71.246 1.00 44.66 58 ALA C N 1
ATOM 3240 C CA . ALA C 1 60 ? -15.281 72.539 71.076 1.00 38.84 58 ALA C CA 1
ATOM 3241 C C . ALA C 1 60 ? -15.276 73.942 70.466 1.00 35.58 58 ALA C C 1
ATOM 3242 O O . ALA C 1 60 ? -16.146 74.300 69.673 1.00 38.07 58 ALA C O 1
ATOM 3244 N N . MET C 1 61 ? -14.290 74.741 70.857 1.00 39.17 59 MET C N 1
ATOM 3245 C CA . MET C 1 61 ? -14.181 76.102 70.364 1.00 41.82 59 MET C CA 1
ATOM 3246 C C . MET C 1 61 ? -13.946 76.118 68.864 1.00 40.62 59 MET C C 1
ATOM 3247 O O . MET C 1 61 ? -14.586 76.886 68.157 1.00 34.76 59 MET C O 1
ATOM 3252 N N . LEU C 1 62 ? -13.014 75.283 68.402 1.00 36.30 60 LEU C N 1
ATOM 3253 C CA . LEU C 1 62 ? -12.675 75.201 66.985 1.00 36.43 60 LEU C CA 1
ATOM 3254 C C . LEU C 1 62 ? -13.859 74.679 66.182 1.00 40.84 60 LEU C C 1
ATOM 3255 O O . LEU C 1 62 ? -14.215 75.232 65.122 1.00 37.89 60 LEU C O 1
ATOM 3260 N N . GLU C 1 63 ? -14.460 73.606 66.682 1.00 37.72 61 GLU C N 1
ATOM 3261 C CA . GLU C 1 63 ? -15.620 73.019 66.018 1.00 46.46 61 GLU C CA 1
ATOM 3262 C C . GLU C 1 63 ? -16.738 74.042 65.847 1.00 44.98 61 GLU C C 1
ATOM 3263 O O . GLU C 1 63 ? -17.277 74.177 64.766 1.00 43.25 61 GLU C O 1
ATOM 3269 N N . ARG C 1 64 ? -17.066 74.780 66.910 1.00 43.95 62 ARG C N 1
ATOM 3270 C CA . ARG C 1 64 ? -18.075 75.830 66.803 1.00 43.92 62 ARG C CA 1
ATOM 3271 C C . ARG C 1 64 ? -17.633 76.860 65.773 1.00 42.81 62 ARG C C 1
ATOM 3272 O O . ARG C 1 64 ? -18.418 77.297 64.931 1.00 41.61 62 ARG C O 1
ATOM 3280 N N . HIS C 1 65 ? -16.367 77.250 65.842 1.00 40.70 63 HIS C N 1
ATOM 3281 C CA . HIS C 1 65 ? -15.865 78.260 64.926 1.00 41.14 63 HIS C CA 1
ATOM 3282 C C . HIS C 1 65 ? -16.028 77.819 63.472 1.00 44.42 63 HIS C C 1
ATOM 3283 O O . HIS C 1 65 ? -16.474 78.601 62.613 1.00 41.00 63 HIS C O 1
ATOM 3290 N N . TYR C 1 66 ? -15.667 76.565 63.204 1.00 41.72 64 TYR C N 1
ATOM 3291 C CA . TYR C 1 66 ? -15.642 76.069 61.832 1.00 41.48 64 TYR C CA 1
ATOM 3292 C C . TYR C 1 66 ? -17.040 75.731 61.307 1.00 46.08 64 TYR C C 1
ATOM 3293 O O . TYR C 1 66 ? -17.297 75.865 60.115 1.00 46.12 64 TYR C O 1
ATOM 3302 N N . ALA C 1 67 ? -17.943 75.286 62.178 1.00 39.61 65 ALA C N 1
ATOM 3303 C CA . ALA C 1 67 ? -19.300 74.963 61.722 1.00 42.10 65 ALA C CA 1
ATOM 3304 C C . ALA C 1 67 ? -19.992 76.247 61.288 1.00 51.40 65 ALA C C 1
ATOM 3305 O O . ALA C 1 67 ? -20.711 76.273 60.284 1.00 56.71 65 ALA C O 1
ATOM 3307 N N . ALA C 1 68 ? -19.769 77.314 62.053 1.00 49.02 66 ALA C N 1
ATOM 3308 C CA . ALA C 1 68 ? -20.394 78.602 61.766 1.00 48.05 66 ALA C CA 1
ATOM 3309 C C . ALA C 1 68 ? -19.845 79.200 60.478 1.00 49.77 66 ALA C C 1
ATOM 3310 O O . ALA C 1 68 ? -20.593 79.739 59.660 1.00 58.85 66 ALA C O 1
ATOM 3312 N N . TYR C 1 69 ? -18.532 79.113 60.298 1.00 46.99 67 TYR C N 1
ATOM 3313 C CA . TYR C 1 69 ? -17.934 79.588 59.069 1.00 46.46 67 TYR C CA 1
ATOM 3314 C C . TYR C 1 69 ? -18.390 78.717 57.896 1.00 47.84 67 TYR C C 1
ATOM 3315 O O . TYR C 1 69 ? -18.623 79.218 56.799 1.00 38.00 67 TYR C O 1
ATOM 3324 N N . HIS C 1 70 ? -18.521 77.416 58.137 1.00 45.41 68 HIS C N 1
ATOM 3325 C CA . HIS C 1 70 ? -18.997 76.502 57.106 1.00 46.74 68 HIS C CA 1
ATOM 3326 C C . HIS C 1 70 ? -20.429 76.865 56.674 1.00 46.66 68 HIS C C 1
ATOM 3327 O O . HIS C 1 70 ? -20.757 76.828 55.493 1.00 43.48 68 HIS C O 1
ATOM 3334 N N . GLN C 1 71 ? -21.268 77.241 57.635 1.00 47.49 69 GLN C N 1
ATOM 3335 C CA . GLN C 1 71 ? -22.652 77.580 57.340 1.00 49.61 69 GLN C CA 1
ATOM 3336 C C . GLN C 1 71 ? -22.751 78.905 56.588 1.00 48.99 69 GLN C C 1
ATOM 3337 O O . GLN C 1 71 ? -23.570 79.045 55.677 1.00 49.49 69 GLN C O 1
ATOM 3343 N N . ARG C 1 72 ? -21.921 79.880 56.954 1.00 51.22 70 ARG C N 1
ATOM 3344 C CA . ARG C 1 72 ? -21.908 81.150 56.215 1.00 55.76 70 ARG C CA 1
ATOM 3345 C C . ARG C 1 72 ? -21.407 80.981 54.778 1.00 51.13 70 ARG C C 1
ATOM 3346 O O . ARG C 1 72 ? -21.930 81.609 53.850 1.00 48.96 70 ARG C O 1
ATOM 3349 N N . LEU C 1 73 ? -20.385 80.144 54.599 1.00 41.71 71 LEU C N 1
ATOM 3350 C CA . LEU C 1 73 ? -19.859 79.872 53.261 1.00 44.51 71 LEU C CA 1
ATOM 3351 C C . LEU C 1 73 ? -20.913 79.139 52.433 1.00 50.25 71 LEU C C 1
ATOM 3352 O O . LEU C 1 73 ? -21.108 79.444 51.252 1.00 44.77 71 LEU C O 1
ATOM 3357 N N . THR C 1 74 ? -21.593 78.178 53.059 1.00 53.03 72 THR C N 1
ATOM 3358 C CA . THR C 1 74 ? -22.638 77.417 52.373 1.00 57.62 72 THR C CA 1
ATOM 3359 C C . THR C 1 74 ? -23.715 78.351 51.835 1.00 55.27 72 THR C C 1
ATOM 3360 O O . THR C 1 74 ? -24.083 78.267 50.667 1.00 64.39 72 THR C O 1
ATOM 3364 N N . GLU C 1 75 ? -24.199 79.252 52.687 1.00 56.76 73 GLU C N 1
ATOM 3365 C CA . GLU C 1 75 ? -25.202 80.231 52.278 1.00 63.07 73 GLU C CA 1
ATOM 3366 C C . GLU C 1 75 ? -24.718 81.164 51.160 1.00 62.75 73 GLU C C 1
ATOM 3367 O O . GLU C 1 75 ? -25.479 81.489 50.255 1.00 59.77 73 GLU C O 1
ATOM 3373 N N . LEU C 1 76 ? -23.457 81.584 51.204 1.00 63.82 74 LEU C N 1
ATOM 3374 C CA . LEU C 1 76 ? -22.937 82.469 50.160 1.00 64.17 74 LEU C CA 1
ATOM 3375 C C . LEU C 1 76 ? -22.871 81.777 48.796 1.00 70.18 74 LEU C C 1
ATOM 3376 O O . LEU C 1 76 ? -23.282 82.341 47.781 1.00 75.31 74 LEU C O 1
ATOM 3381 N N . LEU C 1 77 ? -22.364 80.549 48.783 1.00 66.00 75 LEU C N 1
ATOM 3382 C CA . LEU C 1 77 ? -22.099 79.840 47.536 1.00 63.01 75 LEU C CA 1
ATOM 3383 C C . LEU C 1 77 ? -23.302 79.082 46.977 1.00 66.41 75 LEU C C 1
ATOM 3384 O O . LEU C 1 77 ? -23.267 78.631 45.836 1.00 66.68 75 LEU C O 1
ATOM 3389 N N . GLN C 1 78 ? -24.351 78.920 47.779 1.00 77.95 76 GLN C N 1
ATOM 3390 C CA . GLN C 1 78 ? -25.517 78.143 47.353 1.00 84.56 76 GLN C CA 1
ATOM 3391 C C . GLN C 1 78 ? -26.797 78.965 47.359 1.00 89.53 76 GLN C C 1
ATOM 3392 O O . GLN C 1 78 ? -27.774 78.612 46.703 1.00 98.30 76 GLN C O 1
ATOM 3398 N N . SER C 1 79 ? -26.796 80.051 48.121 1.00 89.87 77 SER C N 1
ATOM 3399 C CA . SER C 1 79 ? -27.951 80.933 48.189 1.00 94.66 77 SER C CA 1
ATOM 3400 C C . SER C 1 79 ? -27.475 82.372 48.306 1.00 101.85 77 SER C C 1
ATOM 3401 O O . SER C 1 79 ? -27.773 83.069 49.281 1.00 105.00 77 SER C O 1
ATOM 3404 N N . GLY C 1 80 ? -26.707 82.797 47.308 1.00 103.97 78 GLY C N 1
ATOM 3405 C CA . GLY C 1 80 ? -26.192 84.150 47.250 1.00 101.93 78 GLY C CA 1
ATOM 3406 C C . GLY C 1 80 ? -26.681 84.845 45.995 1.00 105.65 78 GLY C C 1
ATOM 3407 O O . GLY C 1 80 ? -27.721 84.484 45.435 1.00 109.42 78 GLY C O 1
ATOM 3408 N N . GLU C 1 81 ? -25.923 85.838 45.543 1.00 103.79 79 GLU C N 1
ATOM 3409 C CA . GLU C 1 81 ? -26.326 86.639 44.393 1.00 103.55 79 GLU C CA 1
ATOM 3410 C C . GLU C 1 81 ? -25.815 86.079 43.059 1.00 101.47 79 GLU C C 1
ATOM 3411 O O . GLU C 1 81 ? -24.604 86.001 42.828 1.00 96.15 79 GLU C O 1
ATOM 3413 N N . GLY C 1 82 ? -26.750 85.682 42.197 1.00 101.68 80 GLY C N 1
ATOM 3414 C CA . GLY C 1 82 ? -26.436 85.318 40.825 1.00 100.03 80 GLY C CA 1
ATOM 3415 C C . GLY C 1 82 ? -25.978 83.892 40.592 1.00 97.02 80 GLY C C 1
ATOM 3416 O O . GLY C 1 82 ? -26.382 82.967 41.301 1.00 97.08 80 GLY C O 1
ATOM 3417 N N . ASN C 1 83 ? -25.139 83.717 39.574 1.00 93.30 81 ASN C N 1
ATOM 3418 C CA . ASN C 1 83 ? -24.585 82.409 39.245 1.00 84.27 81 ASN C CA 1
ATOM 3419 C C . ASN C 1 83 ? -23.419 82.044 40.158 1.00 74.75 81 ASN C C 1
ATOM 3420 O O . ASN C 1 83 ? -23.009 82.840 41.009 1.00 72.54 81 ASN C O 1
ATOM 3425 N N . TYR C 1 84 ? -22.881 80.845 39.977 1.00 68.84 82 TYR C N 1
ATOM 3426 C CA . TYR C 1 84 ? -21.818 80.359 40.843 1.00 65.77 82 TYR C CA 1
ATOM 3427 C C . TYR C 1 84 ? -20.531 81.172 40.733 1.00 67.89 82 TYR C C 1
ATOM 3428 O O . TYR C 1 84 ? -19.762 81.256 41.687 1.00 67.05 82 TYR C O 1
ATOM 3437 N N . ARG C 1 85 ? -20.299 81.780 39.576 1.00 69.91 83 ARG C N 1
ATOM 3438 C CA . ARG C 1 85 ? -19.095 82.573 39.393 1.00 63.66 83 ARG C CA 1
ATOM 3439 C C . ARG C 1 85 ? -19.144 83.826 40.254 1.00 68.83 83 ARG C C 1
ATOM 3440 O O . ARG C 1 85 ? -18.170 84.150 40.952 1.00 65.53 83 ARG C O 1
ATOM 3448 N N . ASP C 1 86 ? -20.280 84.517 40.226 1.00 61.81 84 ASP C N 1
ATOM 3449 C CA . ASP C 1 86 ? -20.474 85.665 41.100 1.00 63.33 84 ASP C CA 1
ATOM 3450 C C . ASP C 1 86 ? -20.265 85.306 42.591 1.00 63.05 84 ASP C C 1
ATOM 3451 O O . ASP C 1 86 ? -19.714 86.105 43.354 1.00 59.38 84 ASP C O 1
ATOM 3456 N N . ARG C 1 87 ? -20.684 84.109 42.999 1.00 58.03 85 ARG C N 1
ATOM 3457 C CA . ARG C 1 87 ? -20.605 83.713 44.408 1.00 59.75 85 ARG C CA 1
ATOM 3458 C C . ARG C 1 87 ? -19.167 83.408 44.826 1.00 56.02 85 ARG C C 1
ATOM 3459 O O . ARG C 1 87 ? -18.736 83.748 45.928 1.00 51.30 85 ARG C O 1
ATOM 3467 N N . ILE C 1 88 ? -18.426 82.766 43.933 1.00 53.37 86 ILE C N 1
ATOM 3468 C CA . ILE C 1 88 ? -17.011 82.546 44.160 1.00 52.41 86 ILE C CA 1
ATOM 3469 C C . ILE C 1 88 ? -16.271 83.874 44.301 1.00 54.78 86 ILE C C 1
ATOM 3470 O O . ILE C 1 88 ? -15.457 84.031 45.211 1.00 48.71 86 ILE C O 1
ATOM 3475 N N . LEU C 1 89 ? -16.569 84.830 43.423 1.00 52.38 87 LEU C N 1
ATOM 3476 C CA . LEU C 1 89 ? -15.933 86.141 43.496 1.00 60.83 87 LEU C CA 1
ATOM 3477 C C . LEU C 1 89 ? -16.303 86.855 44.799 1.00 59.22 87 LEU C C 1
ATOM 3478 O O . LEU C 1 89 ? -15.447 87.436 45.465 1.00 53.92 87 LEU C O 1
ATOM 3483 N N . ALA C 1 90 ? -17.580 86.789 45.157 1.00 57.59 88 ALA C N 1
ATOM 3484 C CA . ALA C 1 90 ? -18.062 87.320 46.425 1.00 60.03 88 ALA C CA 1
ATOM 3485 C C . ALA C 1 90 ? -17.267 86.805 47.646 1.00 61.98 88 ALA C C 1
ATOM 3486 O O . ALA C 1 90 ? -17.091 87.533 48.621 1.00 63.90 88 ALA C O 1
ATOM 3488 N N . TYR C 1 91 ? -16.778 85.566 47.581 1.00 55.50 89 TYR C N 1
ATOM 3489 C CA . TYR C 1 91 ? -15.948 84.985 48.647 1.00 54.61 89 TYR C CA 1
ATOM 3490 C C . TYR C 1 91 ? -14.646 85.761 48.854 1.00 57.95 89 TYR C C 1
ATOM 3491 O O . TYR C 1 91 ? -14.163 85.880 49.984 1.00 55.93 89 TYR C O 1
ATOM 3500 N N . TYR C 1 92 ? -14.073 86.284 47.773 1.00 52.81 90 TYR C N 1
ATOM 3501 C CA . TYR C 1 92 ? -12.907 87.149 47.919 1.00 53.73 90 TYR C CA 1
ATOM 3502 C C . TYR C 1 92 ? -13.348 88.580 48.232 1.00 58.42 90 TYR C C 1
ATOM 3503 O O . TYR C 1 92 ? -12.773 89.254 49.099 1.00 51.51 90 TYR C O 1
ATOM 3512 N N . GLN C 1 93 ? -14.380 89.033 47.525 1.00 59.45 91 GLN C N 1
ATOM 3513 C CA . GLN C 1 93 ? -14.878 90.397 47.676 1.00 60.91 91 GLN C CA 1
ATOM 3514 C C . GLN C 1 93 ? -15.319 90.689 49.108 1.00 61.81 91 GLN C C 1
ATOM 3515 O O . GLN C 1 93 ? -15.096 91.789 49.625 1.00 57.84 91 GLN C O 1
ATOM 3521 N N . GLN C 1 94 ? -15.942 89.702 49.743 1.00 65.57 92 GLN C N 1
ATOM 3522 C CA . GLN C 1 94 ? -16.408 89.848 51.118 1.00 72.88 92 GLN C CA 1
ATOM 3523 C C . GLN C 1 94 ? -15.212 89.989 52.060 1.00 66.60 92 GLN C C 1
ATOM 3524 O O . GLN C 1 94 ? -15.212 90.839 52.948 1.00 61.87 92 GLN C O 1
ATOM 3530 N N . THR C 1 95 ? -14.195 89.160 51.836 1.00 62.21 93 THR C N 1
ATOM 3531 C CA . THR C 1 95 ? -12.957 89.196 52.609 1.00 67.70 93 THR C CA 1
ATOM 3532 C C . THR C 1 95 ? -12.362 90.595 52.590 1.00 73.07 93 THR C C 1
ATOM 3533 O O . THR C 1 95 ? -11.866 91.081 53.603 1.00 77.20 93 THR C O 1
ATOM 3537 N N . LEU C 1 96 ? -12.415 91.235 51.426 1.00 76.45 94 LEU C N 1
ATOM 3538 C CA . LEU C 1 96 ? -12.039 92.638 51.297 1.00 79.95 94 LEU C CA 1
ATOM 3539 C C . LEU C 1 96 ? -12.966 93.509 52.129 1.00 85.82 94 LEU C C 1
ATOM 3540 O O . LEU C 1 96 ? -12.550 94.067 53.145 1.00 90.52 94 LEU C O 1
ATOM 3545 N N . ASN C 1 97 ? -14.222 93.604 51.686 1.00 86.66 95 ASN C N 1
ATOM 3546 C CA . ASN C 1 97 ? -15.260 94.428 52.311 1.00 88.02 95 ASN C CA 1
ATOM 3547 C C . ASN C 1 97 ? -15.208 94.504 53.830 1.00 93.40 95 ASN C C 1
ATOM 3548 O O . ASN C 1 97 ? -15.558 95.531 54.417 1.00 96.85 95 ASN C O 1
ATOM 3553 N N . GLN C 1 98 ? -14.787 93.410 54.458 1.00 94.72 96 GLN C N 1
ATOM 3554 C CA . GLN C 1 98 ? -14.591 93.384 55.899 1.00 100.85 96 GLN C CA 1
ATOM 3555 C C . GLN C 1 98 ? -13.593 94.449 56.340 1.00 111.67 96 GLN C C 1
ATOM 3556 O O . GLN C 1 98 ? -13.829 95.172 57.314 1.00 116.55 96 GLN C O 1
ATOM 3562 N N . PHE C 1 99 ? -12.494 94.555 55.599 1.00 112.28 97 PHE C N 1
ATOM 3563 C CA . PHE C 1 99 ? -11.336 95.329 56.039 1.00 111.65 97 PHE C CA 1
ATOM 3564 C C . PHE C 1 99 ? -11.618 96.778 56.483 1.00 112.96 97 PHE C C 1
ATOM 3565 O O . PHE C 1 99 ? -11.167 97.187 57.556 1.00 115.03 97 PHE C O 1
ATOM 3573 N N . SER C 1 100 ? -12.367 97.543 55.691 1.00 108.60 98 SER C N 1
ATOM 3574 C CA . SER C 1 100 ? -12.773 98.878 56.130 1.00 107.87 98 SER C CA 1
ATOM 3575 C C . SER C 1 100 ? -13.769 98.780 57.285 1.00 108.28 98 SER C C 1
ATOM 3576 O O . SER C 1 100 ? -14.593 99.674 57.492 1.00 108.83 98 SER C O 1
ATOM 3578 N N . GLY C 1 103 ? -9.321 96.606 60.849 1.00 87.75 101 GLY C N 1
ATOM 3579 C CA . GLY C 1 103 ? -8.581 96.004 59.753 1.00 92.81 101 GLY C CA 1
ATOM 3580 C C . GLY C 1 103 ? -7.970 94.668 60.129 1.00 97.08 101 GLY C C 1
ATOM 3581 O O . GLY C 1 103 ? -6.758 94.465 60.001 1.00 93.77 101 GLY C O 1
ATOM 3582 N N . THR C 1 104 ? -8.818 93.757 60.603 1.00 100.45 102 THR C N 1
ATOM 3583 C CA . THR C 1 104 ? -8.394 92.410 60.976 1.00 95.52 102 THR C CA 1
ATOM 3584 C C . THR C 1 104 ? -8.777 91.428 59.879 1.00 90.79 102 THR C C 1
ATOM 3585 O O . THR C 1 104 ? -9.896 91.469 59.365 1.00 86.85 102 THR C O 1
ATOM 3587 N N . ILE C 1 105 ? -7.848 90.544 59.524 1.00 88.83 103 ILE C N 1
ATOM 3588 C CA . ILE C 1 105 ? -8.067 89.620 58.413 1.00 85.22 103 ILE C CA 1
ATOM 3589 C C . ILE C 1 105 ? -9.093 88.534 58.717 1.00 81.51 103 ILE C C 1
ATOM 3590 O O . ILE C 1 105 ? -9.391 88.251 59.880 1.00 77.95 103 ILE C O 1
ATOM 3595 N N . SER C 1 106 ? -9.627 87.944 57.647 1.00 84.15 104 SER C N 1
ATOM 3596 C CA . SER C 1 106 ? -10.465 86.751 57.725 1.00 83.20 104 SER C CA 1
ATOM 3597 C C . SER C 1 106 ? -9.557 85.526 57.841 1.00 76.75 104 SER C C 1
ATOM 3598 O O . SER C 1 106 ? -8.398 85.565 57.411 1.00 71.17 104 SER C O 1
ATOM 3601 N N . GLY C 1 107 ? -10.076 84.443 58.421 1.00 74.47 105 GLY C N 1
ATOM 3602 C CA . GLY C 1 107 ? -9.263 83.271 58.701 1.00 67.51 105 GLY C CA 1
ATOM 3603 C C . GLY C 1 107 ? -8.213 83.646 59.723 1.00 70.10 105 GLY C C 1
ATOM 3604 O O . GLY C 1 107 ? -7.154 83.028 59.805 1.00 72.72 105 GLY C O 1
ATOM 3605 N N . CYS C 1 108 ? -8.516 84.677 60.507 1.00 71.49 106 CYS C N 1
ATOM 3606 C CA . CYS C 1 108 ? -7.566 85.203 61.470 1.00 71.49 106 CYS C CA 1
ATOM 3607 C C . CYS C 1 108 ? -7.221 84.144 62.517 1.00 69.14 106 CYS C C 1
ATOM 3608 O O . CYS C 1 108 ? -6.101 84.118 63.038 1.00 68.25 106 CYS C O 1
ATOM 3611 N N . LEU C 1 109 ? -8.178 83.261 62.805 1.00 67.78 107 LEU C N 1
ATOM 3612 C CA . LEU C 1 109 ? -7.989 82.232 63.837 1.00 65.00 107 LEU C CA 1
ATOM 3613 C C . LEU C 1 109 ? -7.069 81.098 63.370 1.00 60.60 107 LEU C C 1
ATOM 3614 O O . LEU C 1 109 ? -6.146 80.701 64.082 1.00 67.53 107 LEU C O 1
ATOM 3619 N N . THR C 1 110 ? -7.329 80.587 62.176 1.00 59.08 108 THR C N 1
ATOM 3620 C CA . THR C 1 110 ? -6.476 79.567 61.571 1.00 66.94 108 THR C CA 1
ATOM 3621 C C . THR C 1 110 ? -5.015 80.016 61.523 1.00 65.92 108 THR C C 1
ATOM 3622 O O . THR C 1 110 ? -4.096 79.250 61.843 1.00 57.61 108 THR C O 1
ATOM 3626 N N . VAL C 1 111 ? -4.822 81.280 61.161 1.00 65.08 109 VAL C N 1
ATOM 3627 C CA . VAL C 1 111 ? -3.497 81.863 61.062 1.00 58.41 109 VAL C CA 1
ATOM 3628 C C . VAL C 1 111 ? -2.847 81.945 62.430 1.00 62.65 109 VAL C C 1
ATOM 3629 O O . VAL C 1 111 ? -1.689 81.551 62.602 1.00 58.02 109 VAL C O 1
ATOM 3633 N N . LYS C 1 112 ? -3.598 82.439 63.411 1.00 59.76 110 LYS C N 1
ATOM 3634 C CA . LYS C 1 112 ? -3.059 82.619 64.747 1.00 57.67 110 LYS C CA 1
ATOM 3635 C C . LYS C 1 112 ? -2.640 81.277 65.338 1.00 52.81 110 LYS C C 1
ATOM 3636 O O . LYS C 1 112 ? -1.596 81.182 65.997 1.00 51.95 110 LYS C O 1
ATOM 3640 N N . LEU C 1 113 ? -3.451 80.247 65.092 1.00 46.62 111 LEU C N 1
ATOM 3641 C CA . LEU C 1 113 ? -3.180 78.912 65.628 1.00 44.42 111 LEU C CA 1
ATOM 3642 C C . LEU C 1 113 ? -2.100 78.198 64.824 1.00 47.17 111 LEU C C 1
ATOM 3643 O O . LEU C 1 113 ? -1.441 77.289 65.330 1.00 50.46 111 LEU C O 1
ATOM 3648 N N . SER C 1 114 ? -1.912 78.606 63.573 1.00 45.11 112 SER C N 1
ATOM 3649 C CA . SER C 1 114 ? -0.891 77.967 62.751 1.00 52.86 112 SER C CA 1
ATOM 3650 C C . SER C 1 114 ? 0.500 78.083 63.397 1.00 57.70 112 SER C C 1
ATOM 3651 O O . SER C 1 114 ? 1.342 77.205 63.214 1.00 58.25 112 SER C O 1
ATOM 3654 N N . ALA C 1 115 ? 0.717 79.135 64.189 1.00 50.32 113 ALA C N 1
ATOM 3655 C CA . ALA C 1 115 ? 2.021 79.381 64.803 1.00 55.61 113 ALA C CA 1
ATOM 3656 C C . ALA C 1 115 ? 2.293 78.506 66.020 1.00 58.37 113 ALA C C 1
ATOM 3657 O O . ALA C 1 115 ? 3.405 78.509 66.559 1.00 55.22 113 ALA C O 1
ATOM 3659 N N . GLU C 1 116 ? 1.281 77.770 66.465 1.00 59.44 114 GLU C N 1
ATOM 3660 C CA . GLU C 1 116 ? 1.437 76.966 67.664 1.00 60.78 114 GLU C CA 1
ATOM 3661 C C . GLU C 1 116 ? 1.019 75.522 67.446 1.00 54.50 114 GLU C C 1
ATOM 3662 O O . GLU C 1 116 ? 0.868 74.777 68.415 1.00 55.51 114 GLU C O 1
ATOM 3668 N N . VAL C 1 117 ? 0.846 75.125 66.183 1.00 52.19 115 VAL C N 1
ATOM 3669 C CA . VAL C 1 117 ? 0.271 73.811 65.874 1.00 56.42 115 VAL C CA 1
ATOM 3670 C C . VAL C 1 117 ? 1.016 72.642 66.515 1.00 54.07 115 VAL C C 1
ATOM 3671 O O . VAL C 1 117 ? 0.392 71.661 66.910 1.00 60.53 115 VAL C O 1
ATOM 3675 N N . SER C 1 118 ? 2.339 72.753 66.626 1.00 56.34 116 SER C N 1
ATOM 3676 C CA . SER C 1 118 ? 3.148 71.677 67.194 1.00 61.69 116 SER C CA 1
ATOM 3677 C C . SER C 1 118 ? 2.840 71.496 68.671 1.00 63.10 116 SER C C 1
ATOM 3678 O O . SER C 1 118 ? 2.866 70.371 69.179 1.00 68.63 116 SER C O 1
ATOM 3681 N N . ASP C 1 119 ? 2.521 72.599 69.349 1.00 60.90 117 ASP C N 1
ATOM 3682 C CA . ASP C 1 119 ? 2.151 72.552 70.765 1.00 62.74 117 ASP C CA 1
ATOM 3683 C C . ASP C 1 119 ? 0.670 72.278 70.968 1.00 55.21 117 ASP C C 1
ATOM 3684 O O . ASP C 1 119 ? 0.216 72.128 72.097 1.00 62.85 117 ASP C O 1
ATOM 3689 N N . LEU C 1 120 ? -0.089 72.249 69.878 1.00 51.44 118 LEU C N 1
ATOM 3690 C CA . LEU C 1 120 ? -1.512 71.938 69.969 1.00 48.27 118 LEU C CA 1
ATOM 3691 C C . LEU C 1 120 ? -1.718 70.441 70.067 1.00 44.07 118 LEU C C 1
ATOM 3692 O O . LEU C 1 120 ? -0.950 69.649 69.505 1.00 45.29 118 LEU C O 1
ATOM 3697 N N . SER C 1 121 ? -2.771 70.067 70.775 1.00 37.66 119 SER C N 1
ATOM 3698 C CA . SER C 1 121 ? -3.159 68.683 70.893 1.00 45.05 119 SER C CA 1
ATOM 3699 C C . SER C 1 121 ? -3.530 68.142 69.526 1.00 46.04 119 SER C C 1
ATOM 3700 O O . SER C 1 121 ? -3.816 68.908 68.587 1.00 42.53 119 SER C O 1
ATOM 3703 N N . GLU C 1 122 ? -3.502 66.819 69.405 1.00 54.93 120 GLU C N 1
ATOM 3704 C CA . GLU C 1 122 ? -3.858 66.163 68.154 1.00 53.28 120 GLU C CA 1
ATOM 3705 C C . GLU C 1 122 ? -5.306 66.443 67.779 1.00 48.83 120 GLU C C 1
ATOM 3706 O O . GLU C 1 122 ? -5.594 66.739 66.622 1.00 45.53 120 GLU C O 1
ATOM 3712 N N . ASP C 1 123 ? -6.208 66.374 68.759 1.00 46.46 121 ASP C N 1
ATOM 3713 C CA . ASP C 1 123 ? -7.615 66.654 68.507 1.00 45.24 121 ASP C CA 1
ATOM 3714 C C . ASP C 1 123 ? -7.834 68.068 67.960 1.00 48.60 121 ASP C C 1
ATOM 3715 O O . ASP C 1 123 ? -8.685 68.276 67.093 1.00 43.16 121 ASP C O 1
ATOM 3720 N N . MET C 1 124 ? -7.075 69.046 68.448 1.00 39.55 122 MET C N 1
ATOM 3721 C CA . MET C 1 124 ? -7.287 70.400 67.957 1.00 37.35 122 MET C CA 1
ATOM 3722 C C . MET C 1 124 ? -6.679 70.588 66.592 1.00 35.21 122 MET C C 1
ATOM 3723 O O . MET C 1 124 ? -7.208 71.335 65.772 1.00 38.85 122 MET C O 1
ATOM 3728 N N . ARG C 1 125 ? -5.565 69.914 66.345 1.00 35.89 123 ARG C N 1
ATOM 3729 C CA . ARG C 1 125 ? -4.937 70.007 65.037 1.00 42.88 123 ARG C CA 1
ATOM 3730 C C . ARG C 1 125 ? -5.845 69.360 64.000 1.00 39.83 123 ARG C C 1
ATOM 3731 O O . ARG C 1 125 ? -5.998 69.857 62.879 1.00 38.71 123 ARG C O 1
ATOM 3739 N N . SER C 1 126 ? -6.467 68.261 64.406 1.00 40.76 124 SER C N 1
ATOM 3740 C CA . SER C 1 126 ? -7.410 67.544 63.563 1.00 45.64 124 SER C CA 1
ATOM 3741 C C . SER C 1 126 ? -8.613 68.449 63.276 1.00 44.67 124 SER C C 1
ATOM 3742 O O . SER C 1 126 ? -9.056 68.570 62.134 1.00 38.13 124 SER C O 1
ATOM 3745 N N . ALA C 1 127 ? -9.106 69.132 64.304 1.00 42.61 125 ALA C N 1
ATOM 3746 C CA . ALA C 1 127 ? -10.229 70.043 64.110 1.00 39.80 125 ALA C CA 1
ATOM 3747 C C . ALA C 1 127 ? -9.867 71.212 63.183 1.00 36.14 125 ALA C C 1
ATOM 3748 O O . ALA C 1 127 ? -10.725 71.698 62.439 1.00 41.36 125 ALA C O 1
ATOM 3750 N N . MET C 1 128 ? -8.618 71.673 63.210 1.00 30.10 126 MET C N 1
ATOM 3751 C CA . MET C 1 128 ? -8.232 72.711 62.256 1.00 32.41 126 MET C CA 1
ATOM 3752 C C . MET C 1 128 ? -8.178 72.140 60.815 1.00 35.90 126 MET C C 1
ATOM 3753 O O . MET C 1 128 ? -8.567 72.808 59.856 1.00 27.65 126 MET C O 1
ATOM 3758 N N . ASP C 1 129 ? -7.679 70.921 60.664 1.00 35.09 127 ASP C N 1
ATOM 3759 C CA . ASP C 1 129 ? -7.602 70.294 59.340 1.00 40.79 127 ASP C CA 1
ATOM 3760 C C . ASP C 1 129 ? -8.979 70.126 58.706 1.00 42.00 127 ASP C C 1
ATOM 3761 O O . ASP C 1 129 ? -9.177 70.481 57.545 1.00 44.81 127 ASP C O 1
ATOM 3766 N N . LYS C 1 130 ? -9.918 69.577 59.475 1.00 34.77 128 LYS C N 1
ATOM 3767 C CA . LYS C 1 130 ? -11.279 69.357 58.993 1.00 41.32 128 LYS C CA 1
ATOM 3768 C C . LYS C 1 130 ? -11.951 70.665 58.618 1.00 43.00 128 LYS C C 1
ATOM 3769 O O . LYS C 1 130 ? -12.650 70.734 57.615 1.00 42.28 128 LYS C O 1
ATOM 3772 N N . GLY C 1 131 ? -11.738 71.705 59.417 1.00 36.85 129 GLY C N 1
ATOM 3773 C CA . GLY C 1 131 ? -12.308 73.000 59.101 1.00 35.62 129 GLY C CA 1
ATOM 3774 C C . GLY C 1 131 ? -11.826 73.458 57.734 1.00 40.24 129 GLY C C 1
ATOM 3775 O O . GLY C 1 131 ? -12.628 73.855 56.885 1.00 43.07 129 GLY C O 1
ATOM 3776 N N . ALA C 1 132 ? -10.514 73.395 57.515 1.00 33.60 130 ALA C N 1
ATOM 3777 C CA . ALA C 1 132 ? -9.952 73.833 56.242 1.00 36.74 130 ALA C CA 1
ATOM 3778 C C . ALA C 1 132 ? -10.463 72.968 55.083 1.00 37.32 130 ALA C C 1
ATOM 3779 O O . ALA C 1 132 ? -10.845 73.498 54.042 1.00 31.45 130 ALA C O 1
ATOM 3781 N N . ARG C 1 133 ? -10.469 71.649 55.269 1.00 26.73 131 ARG C N 1
ATOM 3782 C CA . ARG C 1 133 ? -10.956 70.744 54.242 1.00 34.02 131 ARG C CA 1
ATOM 3783 C C . ARG C 1 133 ? -12.426 70.984 53.911 1.00 43.48 131 ARG C C 1
ATOM 3784 O O . ARG C 1 133 ? -12.822 70.892 52.741 1.00 42.55 131 ARG C O 1
ATOM 3792 N N . GLY C 1 134 ? -13.231 71.314 54.924 1.00 41.41 132 GLY C N 1
ATOM 3793 C CA . GLY C 1 134 ? -14.645 71.585 54.702 1.00 36.20 132 GLY C CA 1
ATOM 3794 C C . GLY C 1 134 ? -14.807 72.810 53.802 1.00 36.89 132 GLY C C 1
ATOM 3795 O O . GLY C 1 134 ? -15.637 72.824 52.891 1.00 43.76 132 GLY C O 1
ATOM 3796 N N . VAL C 1 135 ? -13.991 73.828 54.046 1.00 32.35 133 VAL C N 1
ATOM 3797 C CA . VAL C 1 135 ? -14.065 75.060 53.258 1.00 41.42 133 VAL C CA 1
ATOM 3798 C C . VAL C 1 135 ? -13.729 74.755 51.794 1.00 40.94 133 VAL C C 1
ATOM 3799 O O . VAL C 1 135 ? -14.423 75.173 50.867 1.00 39.21 133 VAL C O 1
ATOM 3803 N N . ILE C 1 136 ? -12.661 73.996 51.609 1.00 33.09 134 ILE C N 1
ATOM 3804 C CA . ILE C 1 136 ? -12.224 73.586 50.291 1.00 40.41 134 ILE C CA 1
ATOM 3805 C C . ILE C 1 136 ? -13.307 72.796 49.555 1.00 42.07 134 ILE C C 1
ATOM 3806 O O . ILE C 1 136 ? -13.556 73.018 48.358 1.00 38.49 134 ILE C O 1
ATOM 3811 N N . ALA C 1 137 ? -13.961 71.884 50.273 1.00 34.45 135 ALA C N 1
ATOM 3812 C CA . ALA C 1 137 ? -15.007 71.061 49.673 1.00 39.49 135 ALA C CA 1
ATOM 3813 C C . ALA C 1 137 ? -16.168 71.936 49.166 1.00 45.34 135 ALA C C 1
ATOM 3814 O O . ALA C 1 137 ? -16.771 71.643 48.126 1.00 43.25 135 ALA C O 1
ATOM 3816 N N . LEU C 1 138 ? -16.478 73.001 49.903 1.00 44.41 136 LEU C N 1
ATOM 3817 C CA . LEU C 1 138 ? -17.528 73.932 49.490 1.00 49.47 136 LEU C CA 1
ATOM 3818 C C . LEU C 1 138 ? -17.140 74.706 48.221 1.00 37.61 136 LEU C C 1
ATOM 3819 O O . LEU C 1 138 ? -17.903 74.772 47.266 1.00 43.12 136 LEU C O 1
ATOM 3824 N N . LEU C 1 139 ? -15.951 75.287 48.215 1.00 34.65 137 LEU C N 1
ATOM 3825 C CA . LEU C 1 139 ? -15.439 75.922 47.016 1.00 42.81 137 LEU C CA 1
ATOM 3826 C C . LEU C 1 139 ? -15.485 74.974 45.809 1.00 45.92 137 LEU C C 1
ATOM 3827 O O . LEU C 1 139 ? -15.909 75.367 44.718 1.00 42.55 137 LEU C O 1
ATOM 3832 N N . SER C 1 140 ? -15.062 73.729 46.016 1.00 37.17 138 SER C N 1
ATOM 3833 C CA . SER C 1 140 ? -15.002 72.741 44.930 1.00 39.75 138 SER C CA 1
ATOM 3834 C C . SER C 1 140 ? -16.379 72.450 44.374 1.00 43.64 138 SER C C 1
ATOM 3835 O O . SER C 1 140 ? -16.546 72.329 43.172 1.00 46.16 138 SER C O 1
ATOM 3838 N N . GLN C 1 141 ? -17.359 72.326 45.265 1.00 45.94 139 GLN C N 1
ATOM 3839 C CA . GLN C 1 141 ? -18.725 72.042 44.844 1.00 48.91 139 GLN C CA 1
ATOM 3840 C C . GLN C 1 141 ? -19.255 73.225 44.040 1.00 50.16 139 GLN C C 1
ATOM 3841 O O . GLN C 1 141 ? -20.005 73.053 43.095 1.00 54.08 139 GLN C O 1
ATOM 3847 N N . ALA C 1 142 ? -18.849 74.431 44.425 1.00 47.78 140 ALA C N 1
ATOM 3848 C CA . ALA C 1 142 ? -19.293 75.630 43.737 1.00 51.29 140 ALA C CA 1
ATOM 3849 C C . ALA C 1 142 ? -18.694 75.657 42.332 1.00 52.08 140 ALA C C 1
ATOM 3850 O O . ALA C 1 142 ? -19.372 76.014 41.374 1.00 58.05 140 ALA C O 1
ATOM 3852 N N . LEU C 1 143 ? -17.421 75.280 42.234 1.00 49.37 141 LEU C N 1
ATOM 3853 C CA . LEU C 1 143 ? -16.701 75.209 40.967 1.00 48.75 141 LEU C CA 1
ATOM 3854 C C . LEU C 1 143 ? -17.285 74.189 40.010 1.00 57.92 141 LEU C C 1
ATOM 3855 O O . LEU C 1 143 ? -17.424 74.463 38.812 1.00 56.40 141 LEU C O 1
ATOM 3860 N N . GLU C 1 144 ? -17.607 73.003 40.518 1.00 55.36 142 GLU C N 1
ATOM 3861 C CA . GLU C 1 144 ? -18.148 71.973 39.639 1.00 57.75 142 GLU C CA 1
ATOM 3862 C C . GLU C 1 144 ? -19.580 72.329 39.233 1.00 66.61 142 GLU C C 1
ATOM 3863 O O . GLU C 1 144 ? -20.031 71.976 38.143 1.00 66.03 142 GLU C O 1
ATOM 3869 N N . ASN C 1 145 ? -20.290 73.049 40.098 1.00 66.92 143 ASN C N 1
ATOM 3870 C CA . ASN C 1 145 ? -21.626 73.514 39.743 1.00 70.88 143 ASN C CA 1
ATOM 3871 C C . ASN C 1 145 ? -21.586 74.527 38.605 1.00 71.52 143 ASN C C 1
ATOM 3872 O O . ASN C 1 145 ? -22.263 74.354 37.586 1.00 71.80 143 ASN C O 1
ATOM 3877 N N . GLY C 1 146 ? -20.789 75.580 38.783 1.00 66.87 144 GLY C N 1
ATOM 3878 C CA . GLY C 1 146 ? -20.668 76.618 37.772 1.00 70.71 144 GLY C CA 1
ATOM 3879 C C . GLY C 1 146 ? -20.162 76.072 36.449 1.00 76.76 144 GLY C C 1
ATOM 3880 O O . GLY C 1 146 ? -20.498 76.579 35.369 1.00 70.68 144 GLY C O 1
ATOM 3881 N N . ARG C 1 147 ? -19.341 75.030 36.535 1.00 74.30 145 ARG C N 1
ATOM 3882 C CA . ARG C 1 147 ? -18.869 74.344 35.346 1.00 77.56 145 ARG C CA 1
ATOM 3883 C C . ARG C 1 147 ? -20.042 73.660 34.638 1.00 76.77 145 ARG C C 1
ATOM 3884 O O . ARG C 1 147 ? -20.183 73.769 33.428 1.00 77.26 145 ARG C O 1
ATOM 3892 N N . GLU C 1 148 ? -20.895 72.989 35.407 1.00 76.50 146 GLU C N 1
ATOM 3893 C CA . GLU C 1 148 ? -22.016 72.236 34.852 1.00 90.02 146 GLU C CA 1
ATOM 3894 C C . GLU C 1 148 ? -23.144 73.080 34.242 1.00 91.32 146 GLU C C 1
ATOM 3895 O O . GLU C 1 148 ? -23.781 72.649 33.288 1.00 96.73 146 GLU C O 1
ATOM 3901 N N . ASN C 1 149 ? -23.401 74.265 34.791 1.00 89.52 147 ASN C N 1
ATOM 3902 C CA . ASN C 1 149 ? -24.413 75.152 34.219 1.00 88.24 147 ASN C CA 1
ATOM 3903 C C . ASN C 1 149 ? -23.776 76.297 33.430 1.00 87.58 147 ASN C C 1
ATOM 3904 O O . ASN C 1 149 ? -24.426 77.301 33.129 1.00 90.64 147 ASN C O 1
ATOM 3909 N N . HIS C 1 150 ? -22.488 76.137 33.134 1.00 86.47 148 HIS C N 1
ATOM 3910 C CA . HIS C 1 150 ? -21.735 77.067 32.297 1.00 87.21 148 HIS C CA 1
ATOM 3911 C C . HIS C 1 150 ? -21.729 78.508 32.822 1.00 81.80 148 HIS C C 1
ATOM 3912 O O . HIS C 1 150 ? -21.778 79.456 32.038 1.00 85.26 148 HIS C O 1
ATOM 3919 N N . SER C 1 151 ? -21.699 78.654 34.145 1.00 77.60 149 SER C N 1
ATOM 3920 C CA . SER C 1 151 ? -21.434 79.933 34.802 1.00 79.91 149 SER C CA 1
ATOM 3921 C C . SER C 1 151 ? -19.969 80.308 34.622 1.00 78.69 149 SER C C 1
ATOM 3922 O O . SER C 1 151 ? -19.609 81.494 34.622 1.00 77.34 149 SER C O 1
ATOM 3925 N N . LEU C 1 152 ? -19.126 79.284 34.490 1.00 68.92 150 LEU C N 1
ATOM 3926 C CA . LEU C 1 152 ? -17.685 79.470 34.531 1.00 75.97 150 LEU C CA 1
ATOM 3927 C C . LEU C 1 152 ? -16.926 78.294 33.936 1.00 76.90 150 LEU C C 1
ATOM 3928 O O . LEU C 1 152 ? -17.456 77.188 33.836 1.00 66.81 150 LEU C O 1
ATOM 3933 N N . THR C 1 153 ? -15.659 78.536 33.609 1.00 63.45 151 THR C N 1
ATOM 3934 C CA . THR C 1 153 ? -14.743 77.484 33.192 1.00 67.39 151 THR C CA 1
ATOM 3935 C C . THR C 1 153 ? -13.366 77.690 33.814 1.00 66.28 151 THR C C 1
ATOM 3936 O O . THR C 1 153 ? -12.968 78.818 34.125 1.00 57.43 151 THR C O 1
ATOM 3940 N N . PHE C 1 154 ? -12.642 76.590 33.993 1.00 63.15 152 PHE C N 1
ATOM 3941 C CA . PHE C 1 154 ? -11.290 76.637 34.534 1.00 60.36 152 PHE C CA 1
ATOM 3942 C C . PHE C 1 154 ? -10.587 75.358 34.080 1.00 59.92 152 PHE C C 1
ATOM 3943 O O . PHE C 1 154 ? -11.238 74.447 33.575 1.00 61.24 152 PHE C O 1
ATOM 3951 N N . SER C 1 155 ? -9.270 75.282 34.268 1.00 60.07 153 SER C N 1
ATOM 3952 C CA . SER C 1 155 ? -8.500 74.090 33.909 1.00 66.55 153 SER C CA 1
ATOM 3953 C C . SER C 1 155 ? -8.382 73.082 35.061 1.00 69.94 153 SER C C 1
ATOM 3954 O O . SER C 1 155 ? -8.182 73.471 36.220 1.00 49.86 153 SER C O 1
ATOM 3957 N N . GLY C 1 156 ? -8.507 71.793 34.742 1.00 69.04 154 GLY C N 1
ATOM 3958 C CA . GLY C 1 156 ? -8.293 70.746 35.734 1.00 64.36 154 GLY C CA 1
ATOM 3959 C C . GLY C 1 156 ? -9.535 70.258 36.465 1.00 60.19 154 GLY C C 1
ATOM 3960 O O . GLY C 1 156 ? -10.654 70.504 36.021 1.00 63.89 154 GLY C O 1
ATOM 3961 N N . GLU C 1 157 ? -9.344 69.553 37.582 1.00 57.49 155 GLU C N 1
ATOM 3962 C CA . GLU C 1 157 ? -10.478 69.017 38.332 1.00 52.08 155 GLU C CA 1
ATOM 3963 C C . GLU C 1 157 ? -10.847 70.028 39.414 1.00 48.23 155 GLU C C 1
ATOM 3964 O O . GLU C 1 157 ? -10.049 70.912 39.717 1.00 50.57 155 GLU C O 1
ATOM 3970 N N . PRO C 1 158 ? -12.070 69.927 39.974 1.00 44.90 156 PRO C N 1
ATOM 3971 C CA . PRO C 1 158 ? -12.546 70.971 40.890 1.00 42.51 156 PRO C CA 1
ATOM 3972 C C . PRO C 1 158 ? -11.786 71.004 42.219 1.00 43.99 156 PRO C C 1
ATOM 3973 O O . PRO C 1 158 ? -11.457 72.096 42.681 1.00 45.77 156 PRO C O 1
ATOM 3977 N N . LEU C 1 159 ? -11.527 69.844 42.827 1.00 38.83 157 LEU C N 1
ATOM 3978 C CA . LEU C 1 159 ? -10.882 69.823 44.143 1.00 46.99 157 LEU C CA 1
ATOM 3979 C C . LEU C 1 159 ? -9.537 70.541 44.118 1.00 40.94 157 LEU C C 1
ATOM 3980 O O . LEU C 1 159 ? -9.279 71.424 44.941 1.00 44.04 157 LEU C O 1
ATOM 3985 N N . GLN C 1 160 ? -8.700 70.150 43.161 1.00 37.45 158 GLN C N 1
ATOM 3986 C CA . GLN C 1 160 ? -7.397 70.764 42.907 1.00 40.52 158 GLN C CA 1
ATOM 3987 C C . GLN C 1 160 ? -7.469 72.280 42.776 1.00 38.76 158 GLN C C 1
ATOM 3988 O O . GLN C 1 160 ? -6.643 73.006 43.335 1.00 38.03 158 GLN C O 1
ATOM 3994 N N . GLN C 1 161 ? -8.4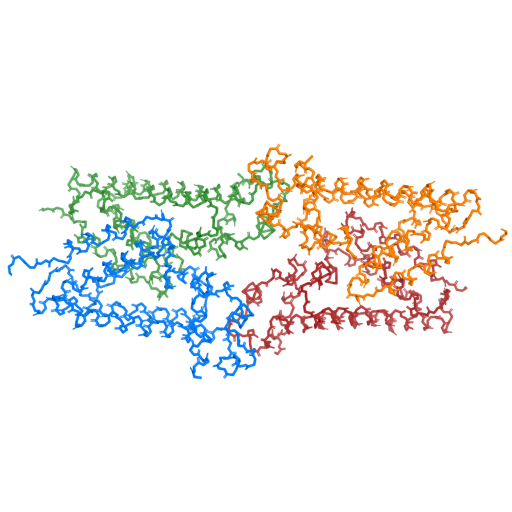50 72.750 42.014 1.00 32.39 159 GLN C N 1
ATOM 3995 C CA . GLN C 1 161 ? -8.627 74.180 41.809 1.00 31.65 159 GLN C CA 1
ATOM 3996 C C . GLN C 1 161 ? -9.142 74.845 43.091 1.00 30.13 159 GLN C C 1
ATOM 3997 O O . GLN C 1 161 ? -8.719 75.951 43.436 1.00 30.33 159 GLN C O 1
ATOM 4003 N N . ALA C 1 162 ? -10.056 74.179 43.796 1.00 34.89 160 ALA C N 1
ATOM 4004 C CA . ALA C 1 162 ? -10.527 74.707 45.091 1.00 35.10 160 ALA C CA 1
ATOM 4005 C C . ALA C 1 162 ? -9.373 74.824 46.086 1.00 30.12 160 ALA C C 1
ATOM 4006 O O . ALA C 1 162 ? -9.297 75.784 46.866 1.00 27.44 160 ALA C O 1
ATOM 4008 N N . GLN C 1 163 ? -8.471 73.857 46.058 1.00 28.56 161 GLN C N 1
ATOM 4009 C CA . GLN C 1 163 ? -7.308 73.912 46.936 1.00 32.66 161 GLN C CA 1
ATOM 4010 C C . GLN C 1 163 ? -6.450 75.142 46.635 1.00 35.76 161 GLN C C 1
ATOM 4011 O O . GLN C 1 163 ? -5.923 75.775 47.549 1.00 32.18 161 GLN C O 1
ATOM 4017 N N . VAL C 1 164 ? -6.303 75.466 45.352 1.00 34.77 162 VAL C N 1
ATOM 4018 C CA . VAL C 1 164 ? -5.548 76.653 44.933 1.00 31.87 162 VAL C CA 1
ATOM 4019 C C . VAL C 1 164 ? -6.208 77.922 45.431 1.00 28.32 162 VAL C C 1
ATOM 4020 O O . VAL C 1 164 ? -5.541 78.810 45.975 1.00 29.18 162 VAL C O 1
ATOM 4024 N N . LEU C 1 165 ? -7.521 78.011 45.226 1.00 31.71 163 LEU C N 1
ATOM 4025 C CA . LEU C 1 165 ? -8.304 79.145 45.701 1.00 29.91 163 LEU C CA 1
ATOM 4026 C C . LEU C 1 165 ? -8.166 79.305 47.214 1.00 34.54 163 LEU C C 1
ATOM 4027 O O . LEU C 1 165 ? -8.067 80.429 47.726 1.00 36.67 163 LEU C O 1
ATOM 4032 N N . TYR C 1 166 ? -8.176 78.191 47.937 1.00 32.68 164 TYR C N 1
ATOM 4033 C CA . TYR C 1 166 ? -8.085 78.268 49.391 1.00 28.87 164 TYR C CA 1
ATOM 4034 C C . TYR C 1 166 ? -6.702 78.762 49.796 1.00 25.64 164 TYR C C 1
ATOM 4035 O O . TYR C 1 166 ? -6.576 79.671 50.599 1.00 26.57 164 TYR C O 1
ATOM 4044 N N . ALA C 1 167 ? -5.654 78.169 49.235 1.00 30.50 165 ALA C N 1
ATOM 4045 C CA . ALA C 1 167 ? -4.292 78.590 49.584 1.00 30.31 165 ALA C CA 1
ATOM 4046 C C . ALA C 1 167 ? -4.017 80.055 49.212 1.00 29.53 165 ALA C C 1
ATOM 4047 O O . ALA C 1 167 ? -3.287 80.769 49.917 1.00 30.22 165 ALA C O 1
ATOM 4049 N N . LEU C 1 168 ? -4.603 80.514 48.114 1.00 27.47 166 LEU C N 1
ATOM 4050 C CA . LEU C 1 168 ? -4.407 81.898 47.691 1.00 26.76 166 LEU C CA 1
ATOM 4051 C C . LEU C 1 168 ? -5.075 82.832 48.681 1.00 27.13 166 LEU C C 1
ATOM 4052 O O . LEU C 1 168 ? -4.522 83.865 49.051 1.00 30.53 166 LEU C O 1
ATOM 4057 N N . TRP C 1 169 ? -6.304 82.502 49.051 1.00 25.72 167 TRP C N 1
ATOM 4058 C CA . TRP C 1 169 ? -7.051 83.311 50.001 1.00 28.61 167 TRP C CA 1
ATOM 4059 C C . TRP C 1 169 ? -6.257 83.463 51.313 1.00 28.42 167 TRP C C 1
ATOM 4060 O O . TRP C 1 169 ? -6.186 84.546 51.889 1.00 34.68 167 TRP C O 1
ATOM 4071 N N . LEU C 1 170 ? -5.660 82.360 51.759 1.00 30.53 168 LEU C N 1
ATOM 4072 C CA . LEU C 1 170 ? -4.949 82.303 53.032 1.00 29.62 168 LEU C CA 1
ATOM 4073 C C . LEU C 1 170 ? -3.674 83.128 52.926 1.00 24.35 168 LEU C C 1
ATOM 4074 O O . LEU C 1 170 ? -3.408 83.973 53.767 1.00 26.17 168 LEU C O 1
ATOM 4079 N N . GLY C 1 171 ? -2.909 82.909 51.859 1.00 30.36 169 GLY C N 1
ATOM 4080 C CA . GLY C 1 171 ? -1.677 83.645 51.631 1.00 23.85 169 GLY C CA 1
ATOM 4081 C C . GLY C 1 171 ? -1.940 85.125 51.439 1.00 32.50 169 GLY C C 1
ATOM 4082 O O . GLY C 1 171 ? -1.186 85.956 51.957 1.00 26.31 169 GLY C O 1
ATOM 4083 N N . ALA C 1 172 ? -3.010 85.469 50.717 1.00 23.83 170 ALA C N 1
ATOM 4084 C CA . ALA C 1 172 ? -3.302 86.885 50.456 1.00 31.12 170 ALA C CA 1
ATOM 4085 C C . ALA C 1 172 ? -3.719 87.588 51.754 1.00 33.36 170 ALA C C 1
ATOM 4086 O O . ALA C 1 172 ? -3.280 88.713 52.040 1.00 33.42 170 ALA C O 1
ATOM 4088 N N . ASN C 1 173 ? -4.554 86.919 52.548 1.00 32.38 171 ASN C N 1
ATOM 4089 C CA . ASN C 1 173 ? -4.894 87.453 53.878 1.00 38.57 171 ASN C CA 1
ATOM 4090 C C . ASN C 1 173 ? -3.668 87.699 54.745 1.00 26.50 171 ASN C C 1
ATOM 4091 O O . ASN C 1 173 ? -3.560 88.731 55.372 1.00 33.67 171 ASN C O 1
ATOM 4096 N N . LEU C 1 174 ? -2.737 86.752 54.774 1.00 39.40 172 LEU C N 1
ATOM 4097 C CA . LEU C 1 174 ? -1.518 86.922 55.560 1.00 37.26 172 LEU C CA 1
ATOM 4098 C C . LEU C 1 174 ? -0.716 88.094 55.045 1.00 34.47 172 LEU C C 1
ATOM 4099 O O . LEU C 1 174 ? -0.235 88.913 55.826 1.00 31.92 172 LEU C O 1
ATOM 4104 N N . GLN C 1 175 ? -0.561 88.162 53.722 1.00 34.83 173 GLN C N 1
ATOM 4105 C CA . GLN C 1 175 ? 0.194 89.240 53.114 1.00 35.99 173 GLN C CA 1
ATOM 4106 C C . GLN C 1 175 ? -0.476 90.592 53.371 1.00 29.09 173 GLN C C 1
ATOM 4107 O O . GLN C 1 175 ? 0.197 91.609 53.578 1.00 30.84 173 GLN C O 1
ATOM 4113 N N . ALA C 1 176 ? -1.809 90.604 53.379 1.00 28.63 174 ALA C N 1
ATOM 4114 C CA . ALA C 1 176 ? -2.539 91.842 53.690 1.00 31.18 174 ALA C CA 1
ATOM 4115 C C . ALA C 1 176 ? -2.278 92.275 55.128 1.00 34.11 174 ALA C C 1
ATOM 4116 O O . ALA C 1 176 ? -2.210 93.468 55.439 1.00 37.19 174 ALA C O 1
ATOM 4118 N N . LYS C 1 177 ? -2.164 91.286 56.009 1.00 32.82 175 LYS C N 1
ATOM 4119 C CA . LYS C 1 177 ? -2.005 91.536 57.438 1.00 42.14 175 LYS C CA 1
ATOM 4120 C C . LYS C 1 177 ? -0.608 92.079 57.675 1.00 37.76 175 LYS C C 1
ATOM 4121 O O . LYS C 1 177 ? -0.420 93.057 58.406 1.00 36.90 175 LYS C O 1
ATOM 4127 N N . ILE C 1 178 ? 0.378 91.456 57.032 1.00 35.33 176 ILE C N 1
ATOM 4128 C CA . ILE C 1 178 ? 1.753 91.918 57.166 1.00 30.67 176 ILE C CA 1
ATOM 4129 C C . ILE C 1 178 ? 1.959 93.313 56.578 1.00 33.70 176 ILE C C 1
ATOM 4130 O O . ILE C 1 178 ? 2.601 94.139 57.201 1.00 33.76 176 ILE C O 1
ATOM 4135 N N . SER C 1 179 ? 1.398 93.580 55.394 1.00 31.30 177 SER C N 1
ATOM 4136 C CA . SER C 1 179 ? 1.634 94.865 54.716 1.00 34.86 177 SER C CA 1
ATOM 4137 C C . SER C 1 179 ? 0.666 95.961 55.143 1.00 36.73 177 SER C C 1
ATOM 4138 O O . SER C 1 179 ? 0.830 97.116 54.754 1.00 36.88 177 SER C O 1
ATOM 4141 N N . ARG C 1 180 ? -0.336 95.605 55.947 1.00 35.37 178 ARG C N 1
ATOM 4142 C CA . ARG C 1 180 ? -1.444 96.531 56.245 1.00 36.80 178 ARG C CA 1
ATOM 4143 C C . ARG C 1 180 ? -2.047 97.104 54.954 1.00 36.42 178 ARG C C 1
ATOM 4144 O O . ARG C 1 180 ? -2.183 98.312 54.811 1.00 44.86 178 ARG C O 1
ATOM 4152 N N . SER C 1 181 ? -2.418 96.233 54.021 1.00 36.11 179 SER C N 1
ATOM 4153 C CA . SER C 1 181 ? -2.911 96.705 52.723 1.00 40.53 179 SER C CA 1
ATOM 4154 C C . SER C 1 181 ? -3.990 95.788 52.147 1.00 40.27 179 SER C C 1
ATOM 4155 O O . SER C 1 181 ? -3.950 94.576 52.358 1.00 38.57 179 SER C O 1
ATOM 4158 N N . PHE C 1 182 ? -4.943 96.360 51.411 1.00 36.92 180 PHE C N 1
ATOM 4159 C CA . PHE C 1 182 ? -5.969 95.567 50.712 1.00 36.53 180 PHE C CA 1
ATOM 4160 C C . PHE C 1 182 ? -5.399 94.965 49.442 1.00 36.06 180 PHE C C 1
ATOM 4161 O O . PHE C 1 182 ? -5.996 94.079 48.827 1.00 41.04 180 PHE C O 1
ATOM 4169 N N . GLU C 1 183 ? -4.269 95.499 49.011 1.00 40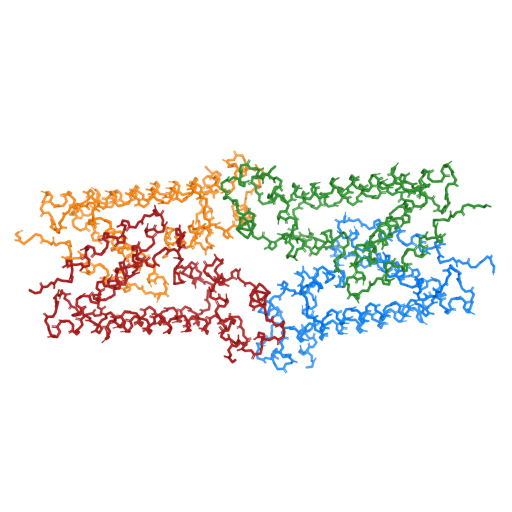.59 181 GLU C N 1
ATOM 4170 C CA . GLU C 1 183 ? -3.763 95.184 47.689 1.00 39.52 181 GLU C CA 1
ATOM 4171 C C . GLU C 1 183 ? -3.562 93.676 47.432 1.00 38.90 181 GLU C C 1
ATOM 4172 O O . GLU C 1 183 ? -3.937 93.199 46.361 1.00 36.92 181 GLU C O 1
ATOM 4178 N N . PRO C 1 184 ? -3.000 92.917 48.403 1.00 36.27 182 PRO C N 1
ATOM 4179 C CA . PRO C 1 184 ? -2.878 91.482 48.098 1.00 28.74 182 PRO C CA 1
ATOM 4180 C C . PRO C 1 184 ? -4.220 90.818 47.859 1.00 30.46 182 PRO C C 1
ATOM 4181 O O . PRO C 1 184 ? -4.292 89.878 47.052 1.00 34.89 182 PRO C O 1
ATOM 4185 N N . LEU C 1 185 ? -5.266 91.300 48.526 1.00 33.56 183 LEU C N 1
ATOM 4186 C CA . LEU C 1 185 ? -6.606 90.735 48.341 1.00 39.03 183 LEU C CA 1
ATOM 4187 C C . LEU C 1 185 ? -7.216 91.143 46.995 1.00 40.51 183 LEU C C 1
ATOM 4188 O O . LEU C 1 185 ? -7.755 90.296 46.265 1.00 38.97 183 LEU C O 1
ATOM 4193 N N . GLU C 1 186 ? -7.140 92.431 46.666 1.00 39.17 184 GLU C N 1
ATOM 4194 C CA . GLU C 1 186 ? -7.657 92.912 45.379 1.00 44.48 184 GLU C CA 1
ATOM 4195 C C . GLU C 1 186 ? -6.952 92.187 44.244 1.00 39.86 184 GLU C C 1
ATOM 4196 O O . GLU C 1 186 ? -7.576 91.722 43.293 1.00 47.22 184 GLU C O 1
ATOM 4202 N N . ASN C 1 187 ? -5.639 92.078 44.370 1.00 35.64 185 ASN C N 1
ATOM 4203 C CA . ASN C 1 187 ? -4.825 91.387 43.384 1.00 40.58 185 ASN C CA 1
ATOM 4204 C C . ASN C 1 187 ? -5.206 89.908 43.228 1.00 43.73 185 ASN C C 1
ATOM 4205 O O . ASN C 1 187 ? -5.309 89.395 42.112 1.00 42.31 185 ASN C O 1
ATOM 4210 N N . ALA C 1 188 ? -5.404 89.212 44.348 1.00 41.39 186 ALA C N 1
ATOM 4211 C CA . ALA C 1 188 ? -5.829 87.813 44.287 1.00 41.05 186 ALA C CA 1
ATOM 4212 C C . ALA C 1 188 ? -7.178 87.715 43.575 1.00 42.49 186 ALA C C 1
ATOM 4213 O O . ALA C 1 188 ? -7.399 86.819 42.757 1.00 42.46 186 ALA C O 1
ATOM 4215 N N . LEU C 1 189 ? -8.075 88.639 43.904 1.00 39.06 187 LEU C N 1
ATOM 4216 C CA . LEU C 1 189 ? -9.407 88.648 43.324 1.00 43.07 187 LEU C CA 1
ATOM 4217 C C . LEU C 1 189 ? -9.321 88.863 41.808 1.00 47.90 187 LEU C C 1
ATOM 4218 O O . LEU C 1 189 ? -10.013 88.185 41.047 1.00 38.24 187 LEU C O 1
ATOM 4223 N N . ALA C 1 190 ? -8.475 89.802 41.382 1.00 41.68 188 ALA C N 1
ATOM 4224 C CA . ALA C 1 190 ? -8.255 90.034 39.958 1.00 54.54 188 ALA C CA 1
ATOM 4225 C C . ALA C 1 190 ? -7.733 88.761 39.297 1.00 54.64 188 ALA C C 1
ATOM 4226 O O . ALA C 1 190 ? -8.168 88.409 38.202 1.00 54.74 188 ALA C O 1
ATOM 4228 N N . HIS C 1 191 ? -6.806 88.073 39.958 1.00 45.41 189 HIS C N 1
ATOM 4229 C CA . HIS C 1 191 ? -6.261 86.837 39.397 1.00 51.91 189 HIS C CA 1
ATOM 4230 C C . HIS C 1 191 ? -7.363 85.794 39.221 1.00 52.13 189 HIS C C 1
ATOM 4231 O O . HIS C 1 191 ? -7.423 85.124 38.180 1.00 48.97 189 HIS C O 1
ATOM 4238 N N . VAL C 1 192 ? -8.226 85.660 40.231 1.00 44.14 190 VAL C N 1
ATOM 4239 C CA . VAL C 1 192 ? -9.288 84.645 40.211 1.00 46.16 190 VAL C CA 1
ATOM 4240 C C . VAL C 1 192 ? -10.300 84.899 39.077 1.00 51.64 190 VAL C C 1
ATOM 4241 O O . VAL C 1 192 ? -10.902 83.960 38.530 1.00 51.08 190 VAL C O 1
ATOM 4245 N N . LYS C 1 193 ? -10.467 86.166 38.710 1.00 43.79 191 LYS C N 1
ATOM 4246 C CA . LYS C 1 193 ? -11.352 86.504 37.604 1.00 54.20 191 LYS C CA 1
ATOM 4247 C C . LYS C 1 193 ? -10.862 85.935 36.268 1.00 52.59 191 LYS C C 1
ATOM 4248 O O . LYS C 1 193 ? -11.678 85.520 35.460 1.00 52.29 191 LYS C O 1
ATOM 4254 N N . ASN C 1 194 ? -9.545 85.889 36.060 1.00 55.16 192 ASN C N 1
ATOM 4255 C CA . ASN C 1 194 ? -8.971 85.243 34.876 1.00 67.10 192 ASN C CA 1
ATOM 4256 C C . ASN C 1 194 ? -9.121 83.731 34.934 1.00 69.69 1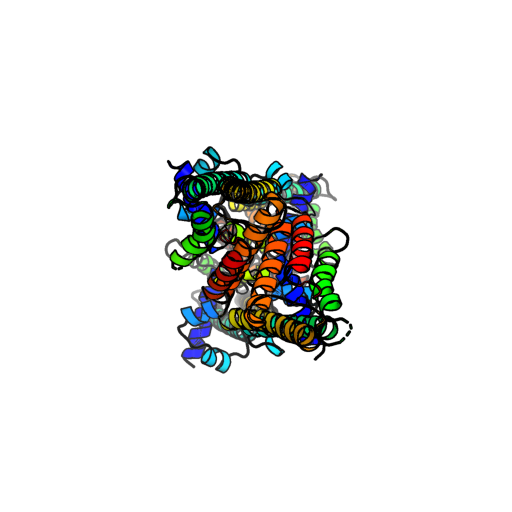92 ASN C C 1
ATOM 4257 O O . ASN C 1 194 ? -9.597 83.096 33.997 1.00 70.56 192 ASN C O 1
ATOM 4262 N N . ILE C 1 195 ? -8.696 83.157 36.051 1.00 64.71 193 ILE C N 1
ATOM 4263 C CA . ILE C 1 195 ? -8.620 81.713 36.190 1.00 63.56 193 ILE C CA 1
ATOM 4264 C C . ILE C 1 195 ? -10.006 81.071 36.243 1.00 63.70 193 ILE C C 1
ATOM 4265 O O . ILE C 1 195 ? -10.212 79.976 35.721 1.00 69.94 193 ILE C O 1
ATOM 4270 N N . ILE C 1 196 ? -10.957 81.749 36.869 1.00 54.90 194 ILE C N 1
ATOM 4271 C CA . ILE C 1 196 ? -12.317 81.236 36.918 1.00 50.41 194 ILE C CA 1
ATOM 4272 C C . ILE C 1 196 ? -13.127 82.104 35.983 1.00 58.84 194 ILE C C 1
ATOM 4273 O O . ILE C 1 196 ? -13.759 83.070 36.420 1.00 55.77 194 ILE C O 1
ATOM 4278 N N . ALA C 1 197 ? -13.103 81.763 34.692 1.00 62.24 195 ALA C N 1
ATOM 4279 C CA . ALA C 1 197 ? -13.549 82.693 33.660 1.00 62.32 195 ALA C CA 1
ATOM 4280 C C . ALA C 1 197 ? -14.986 82.464 33.211 1.00 69.86 195 ALA C C 1
ATOM 4281 O O . ALA C 1 197 ? -15.492 81.347 33.250 1.00 69.96 195 ALA C O 1
ATOM 4283 N N . THR C 1 198 ? -15.633 83.538 32.780 1.00 74.11 196 THR C N 1
ATOM 4284 C CA . THR C 1 198 ? -16.938 83.439 32.155 1.00 79.17 196 THR C CA 1
ATOM 4285 C C . THR C 1 198 ? -16.714 82.753 30.814 1.00 74.80 196 THR C C 1
ATOM 4286 O O . THR C 1 198 ? -15.740 83.047 30.129 1.00 72.71 196 THR C O 1
ATOM 4290 N N . PRO C 1 199 ? -17.589 81.805 30.455 1.00 75.48 197 PRO C N 1
ATOM 4291 C CA . PRO C 1 199 ? -17.486 81.092 29.174 1.00 99.25 197 PRO C CA 1
ATOM 4292 C C . PRO C 1 199 ? -17.685 81.959 27.930 1.00 114.42 197 PRO C C 1
ATOM 4293 O O . PRO C 1 199 ? -18.005 83.147 28.006 1.00 106.27 197 PRO C O 1
ATOM 4297 N N . ALA C 1 200 ? -17.504 81.319 26.782 1.00 65.53 198 ALA C N 1
ATOM 4298 C CA . ALA C 1 200 ? -17.589 81.953 25.462 1.00 70.98 198 ALA C CA 1
ATOM 4299 C C . ALA C 1 200 ? -18.894 82.716 25.207 1.00 78.39 198 ALA C C 1
ATOM 4300 O O . ALA C 1 200 ? -19.042 83.391 24.180 1.00 81.54 198 ALA C O 1
ATOM 4302 N N . HIS D 1 9 ? 8.912 109.495 83.969 1.00 91.35 7 HIS D N 1
ATOM 4303 C CA . HIS D 1 9 ? 8.358 110.701 84.576 1.00 94.89 7 HIS D CA 1
ATOM 4304 C C . HIS D 1 9 ? 7.155 110.362 85.456 1.00 95.39 7 HIS D C 1
ATOM 4305 O O . HIS D 1 9 ? 7.307 109.853 86.570 1.00 89.13 7 HIS D O 1
ATOM 4307 N N . ASP D 1 10 ? 5.963 110.670 84.953 1.00 97.29 8 ASP D N 1
ATOM 4308 C CA . ASP D 1 10 ? 4.723 110.203 85.562 1.00 91.52 8 ASP D CA 1
ATOM 4309 C C . ASP D 1 10 ? 4.257 108.993 84.757 1.00 80.39 8 ASP D C 1
ATOM 4310 O O . ASP D 1 10 ? 3.227 108.385 85.055 1.00 83.10 8 ASP D O 1
ATOM 4312 N N . THR D 1 11 ? 5.041 108.658 83.734 1.00 133.37 9 THR D N 1
ATOM 4313 C CA . THR D 1 11 ? 4.765 107.536 82.843 1.00 115.58 9 THR D CA 1
ATOM 4314 C C . THR D 1 11 ? 5.392 106.245 83.366 1.00 99.76 9 THR D C 1
ATOM 4315 O O . THR D 1 11 ? 4.738 105.204 83.401 1.00 90.80 9 THR D O 1
ATOM 4319 N N . ARG D 1 12 ? 6.659 106.321 83.769 1.00 97.31 10 ARG D N 1
ATOM 4320 C CA . ARG D 1 12 ? 7.324 105.198 84.421 1.00 92.07 10 ARG D CA 1
ATOM 4321 C C . ARG D 1 12 ? 6.492 104.777 85.621 1.00 83.99 10 ARG D C 1
ATOM 4322 O O . ARG D 1 12 ? 6.291 103.589 85.856 1.00 79.30 10 ARG D O 1
ATOM 4324 N N . GLU D 1 13 ? 5.989 105.767 86.354 1.00 82.86 11 GLU D N 1
ATOM 4325 C CA . GLU D 1 13 ? 5.107 105.525 87.493 1.00 85.33 11 GLU D CA 1
ATOM 4326 C C . GLU D 1 13 ? 3.778 104.881 87.087 1.00 86.52 11 GLU D C 1
ATOM 4327 O O . GLU D 1 13 ? 3.171 104.162 87.883 1.00 85.18 11 GLU D O 1
ATOM 4329 N N . HIS D 1 14 ? 3.321 105.133 85.861 1.00 86.23 12 HIS D N 1
ATOM 4330 C CA . HIS D 1 14 ? 2.094 104.493 85.384 1.00 83.60 12 HIS D CA 1
ATOM 4331 C C . HIS D 1 14 ? 2.325 103.003 85.140 1.00 76.91 12 HIS D C 1
ATOM 4332 O O . HIS D 1 14 ? 1.453 102.179 85.424 1.00 60.93 12 HIS D O 1
ATOM 4339 N N . LEU D 1 15 ? 3.504 102.670 84.622 1.00 71.94 13 LEU D N 1
ATOM 4340 C CA . LEU D 1 15 ? 3.863 101.281 84.343 1.00 62.51 13 LEU D CA 1
ATOM 4341 C C . LEU D 1 15 ? 3.933 100.452 85.625 1.00 60.28 13 LEU D C 1
ATOM 4342 O O . LEU D 1 15 ? 3.455 99.319 85.662 1.00 60.79 13 LEU D O 1
ATOM 4347 N N . LEU D 1 16 ? 4.537 101.029 86.660 1.00 59.51 14 LEU D N 1
ATOM 4348 C CA . LEU D 1 16 ? 4.709 100.355 87.939 1.00 68.48 14 LEU D CA 1
ATOM 4349 C C . LEU D 1 16 ? 3.350 100.105 88.563 1.00 67.01 14 LEU D C 1
ATOM 4350 O O . LEU D 1 16 ? 3.079 99.014 89.064 1.00 67.90 14 LEU D O 1
ATOM 4355 N N . ALA D 1 17 ? 2.496 101.123 88.513 1.00 66.63 15 ALA D N 1
ATOM 4356 C CA . ALA D 1 17 ? 1.136 100.995 89.010 1.00 63.75 15 ALA D CA 1
ATOM 4357 C C . ALA D 1 17 ? 0.449 99.863 88.275 1.00 63.40 15 ALA D C 1
ATOM 4358 O O . ALA D 1 17 ? -0.164 98.994 88.892 1.00 65.07 15 ALA D O 1
ATOM 4360 N N . THR D 1 18 ? 0.572 99.868 86.950 1.00 69.26 16 THR D N 1
ATOM 4361 C CA . THR D 1 18 ? -0.066 98.844 86.137 1.00 72.38 16 THR D CA 1
ATOM 4362 C C . THR D 1 18 ? 0.481 97.452 86.498 1.00 70.12 16 THR D C 1
ATOM 4363 O O . THR D 1 18 ? -0.289 96.501 86.684 1.00 67.73 16 THR D O 1
ATOM 4367 N N . GLY D 1 19 ? 1.803 97.348 86.631 1.00 67.80 17 GLY D N 1
ATOM 4368 C CA . GLY D 1 19 ? 2.451 96.089 86.970 1.00 64.41 17 GLY D CA 1
ATOM 4369 C C . GLY D 1 19 ? 2.019 95.543 88.319 1.00 68.70 17 GLY D C 1
ATOM 4370 O O . GLY D 1 19 ? 1.924 94.331 88.516 1.00 70.99 17 GLY D O 1
ATOM 4371 N N . GLU D 1 20 ? 1.757 96.452 89.250 1.00 66.63 18 GLU D N 1
ATOM 4372 C CA . GLU D 1 20 ? 1.284 96.096 90.572 1.00 72.07 18 GLU D CA 1
ATOM 4373 C C . GLU D 1 20 ? -0.101 95.463 90.467 1.00 64.34 18 GLU D C 1
ATOM 4374 O O . GLU D 1 20 ? -0.322 94.360 90.963 1.00 62.34 18 GLU D O 1
ATOM 4380 N N . GLN D 1 21 ? -1.020 96.163 89.807 1.00 64.44 19 GLN D N 1
ATOM 4381 C CA . GLN D 1 21 ? -2.378 95.667 89.618 1.00 65.77 19 GLN D CA 1
ATOM 4382 C C . GLN D 1 21 ? -2.376 94.244 89.061 1.00 68.38 19 GLN D C 1
ATOM 4383 O O . GLN D 1 21 ? -2.950 93.334 89.664 1.00 70.48 19 GLN D O 1
ATOM 4385 N N . LEU D 1 22 ? -1.705 94.057 87.926 1.00 62.65 20 LEU D N 1
ATOM 4386 C CA . LEU D 1 22 ? -1.626 92.752 87.276 1.00 67.91 20 LEU D CA 1
ATOM 4387 C C . LEU D 1 22 ? -1.007 91.663 88.156 1.00 73.58 20 LEU D C 1
ATOM 4388 O O . LEU D 1 22 ? -1.323 90.484 87.994 1.00 79.06 20 LEU D O 1
ATOM 4393 N N . SER D 1 23 ? -0.122 92.056 89.072 1.00 69.83 21 SER D N 1
ATOM 4394 C CA . SER D 1 23 ? 0.572 91.095 89.921 1.00 70.81 21 SER D CA 1
ATOM 4395 C C . SER D 1 23 ? -0.360 90.530 90.985 1.00 75.83 21 SER D C 1
ATOM 4396 O O . SER D 1 23 ? -0.232 89.375 91.387 1.00 73.73 21 SER D O 1
ATOM 4399 N N . LEU D 1 24 ? -1.296 91.355 91.442 1.00 81.02 22 LEU D N 1
ATOM 4400 C CA . LEU D 1 24 ? -2.353 90.890 92.330 1.00 82.57 22 LEU D CA 1
ATOM 4401 C C . LEU D 1 24 ? -3.188 89.790 91.680 1.00 89.86 22 LEU D C 1
ATOM 4402 O O . LEU D 1 24 ? -3.735 88.937 92.376 1.00 98.18 22 LEU D O 1
ATOM 4407 N N . GLN D 1 25 ? -3.293 89.817 90.351 1.00 82.37 23 GLN D N 1
ATOM 4408 C CA . GLN D 1 25 ? -4.162 88.886 89.635 1.00 85.59 23 GLN D CA 1
ATOM 4409 C C . GLN D 1 25 ? -3.509 87.530 89.359 1.00 90.49 23 GLN D C 1
ATOM 4410 O O . GLN D 1 25 ? -3.875 86.514 89.963 1.00 94.58 23 GLN D O 1
ATOM 4412 N N . ARG D 1 26 ? -2.549 87.521 88.440 1.00 88.22 24 ARG D N 1
ATOM 4413 C CA . ARG D 1 26 ? -1.924 86.282 87.996 1.00 87.50 24 ARG D CA 1
ATOM 4414 C C . ARG D 1 26 ? -0.477 86.195 88.449 1.00 86.16 24 ARG D C 1
ATOM 4415 O O . ARG D 1 26 ? 0.287 85.364 87.956 1.00 90.74 24 ARG D O 1
ATOM 4417 N N . GLY D 1 27 ? -0.098 87.054 89.386 1.00 83.45 25 GLY D N 1
ATOM 4418 C CA . GLY D 1 27 ? 1.262 87.051 89.894 1.00 80.51 25 GLY D CA 1
ATOM 4419 C C . GLY D 1 27 ? 2.249 87.714 88.950 1.00 74.72 25 GLY D C 1
ATOM 4420 O O . GLY D 1 27 ? 1.918 88.025 87.812 1.00 67.85 25 GLY D O 1
ATOM 4421 N N . PHE D 1 28 ? 3.470 87.927 89.423 1.00 71.71 26 PHE D N 1
ATOM 4422 C CA . PHE D 1 28 ? 4.460 88.649 88.639 1.00 72.64 26 PHE D CA 1
ATOM 4423 C C . PHE D 1 28 ? 5.010 87.779 87.523 1.00 76.96 26 PHE D C 1
ATOM 4424 O O . PHE D 1 28 ? 5.219 88.248 86.398 1.00 77.69 26 PHE D O 1
ATOM 4432 N N . THR D 1 29 ? 5.249 86.512 87.845 1.00 75.81 27 THR D N 1
ATOM 4433 C CA . THR D 1 29 ? 5.805 85.573 86.881 1.00 85.94 27 THR D CA 1
ATOM 4434 C C . THR D 1 29 ? 4.914 85.404 85.649 1.00 86.51 27 THR D C 1
ATOM 4435 O O . THR D 1 29 ? 5.382 85.540 84.519 1.00 81.05 27 THR D O 1
ATOM 4439 N N . GLY D 1 30 ? 3.631 85.128 85.876 1.00 92.16 28 GLY D N 1
ATOM 4440 C CA . GLY D 1 30 ? 2.683 84.927 84.793 1.00 100.87 28 GLY D CA 1
ATOM 4441 C C . GLY D 1 30 ? 2.207 86.214 84.143 1.00 105.21 28 GLY D C 1
ATOM 4442 O O . GLY D 1 30 ? 1.082 86.284 83.639 1.00 107.36 28 GLY D O 1
ATOM 4443 N N . MET D 1 31 ? 3.061 87.234 84.160 1.00 104.84 29 MET D N 1
ATOM 4444 C CA . MET D 1 31 ? 2.766 88.493 83.487 1.00 104.37 29 MET D CA 1
ATOM 4445 C C . MET D 1 31 ? 3.703 88.694 82.308 1.00 105.44 29 MET D C 1
ATOM 4446 O O . MET D 1 31 ? 4.921 88.551 82.443 1.00 108.81 29 MET D O 1
ATOM 4451 N N . GLY D 1 32 ? 3.134 89.021 81.153 1.00 97.09 30 GLY D N 1
ATOM 4452 C CA . GLY D 1 32 ? 3.936 89.317 79.985 1.00 96.38 30 GLY D CA 1
ATOM 4453 C C . GLY D 1 32 ? 4.067 90.813 79.791 1.00 94.72 30 GLY D C 1
ATOM 4454 O O . GLY D 1 32 ? 3.174 91.576 80.168 1.00 94.71 30 GLY D O 1
ATOM 4455 N N . LEU D 1 33 ? 5.185 91.231 79.204 1.00 96.16 31 LEU D N 1
ATOM 4456 C CA . LEU D 1 33 ? 5.414 92.638 78.892 1.00 96.83 31 LEU D CA 1
ATOM 4457 C C . LEU D 1 33 ? 4.344 93.191 77.942 1.00 94.50 31 LEU D C 1
ATOM 4458 O O . LEU D 1 33 ? 4.051 94.389 77.959 1.00 88.18 31 LEU D O 1
ATOM 4460 N N . SER D 1 34 ? 3.764 92.314 77.122 1.00 98.71 32 SER D N 1
ATOM 4461 C CA . SER D 1 34 ? 2.674 92.690 76.224 1.00 100.93 32 SER D CA 1
ATOM 4462 C C . SER D 1 34 ? 1.460 93.165 77.016 1.00 97.22 32 SER D C 1
ATOM 4463 O O . SER D 1 34 ? 0.988 94.292 76.827 1.00 97.60 32 SER D O 1
ATOM 4466 N N . GLU D 1 35 ? 0.960 92.287 77.889 1.00 90.49 33 GLU D N 1
ATOM 4467 C CA . GLU D 1 35 ? -0.157 92.593 78.774 1.00 88.10 33 GLU D CA 1
ATOM 4468 C C . GLU D 1 35 ? 0.091 93.905 79.495 1.00 82.81 33 GLU D C 1
ATOM 4469 O O . GLU D 1 35 ? -0.802 94.742 79.633 1.00 80.25 33 GLU D O 1
ATOM 4475 N N . LEU D 1 36 ? 1.322 94.069 79.960 1.00 77.73 34 LEU D N 1
ATOM 4476 C CA . LEU D 1 36 ? 1.701 95.230 80.748 1.00 76.18 34 LEU D CA 1
ATOM 4477 C C . LEU D 1 36 ? 1.658 96.499 79.893 1.00 74.23 34 LEU D C 1
ATOM 4478 O O . LEU D 1 36 ? 1.080 97.507 80.299 1.00 70.15 34 LEU D O 1
ATOM 4483 N N . LEU D 1 37 ? 2.264 96.439 78.709 1.00 76.55 35 LEU D N 1
ATOM 4484 C CA . LEU D 1 37 ? 2.297 97.578 77.803 1.00 80.76 35 LEU D CA 1
ATOM 4485 C C . LEU D 1 37 ? 0.900 97.925 77.299 1.00 85.17 35 LEU D C 1
ATOM 4486 O O . LEU D 1 37 ? 0.617 99.084 77.003 1.00 88.32 35 LEU D O 1
ATOM 4488 N N . LYS D 1 38 ? 0.027 96.923 77.205 1.00 75.71 36 LYS D N 1
ATOM 4489 C CA . LYS D 1 38 ? -1.326 97.146 76.691 1.00 87.83 36 LYS D CA 1
ATOM 4490 C C . LYS D 1 38 ? -2.274 97.669 77.772 1.00 88.93 36 LYS D C 1
ATOM 4491 O O . LYS D 1 38 ? -3.118 98.527 77.507 1.00 90.21 36 LYS D O 1
ATOM 4493 N N . THR D 1 39 ? -2.118 97.154 78.990 1.00 81.35 37 THR D N 1
ATOM 4494 C CA . THR D 1 39 ? -2.969 97.535 80.113 1.00 80.92 37 THR D CA 1
ATOM 4495 C C . THR D 1 39 ? -2.638 98.960 80.564 1.00 79.33 37 THR D C 1
ATOM 4496 O O . THR D 1 39 ? -3.522 99.727 80.956 1.00 75.64 37 THR D O 1
ATOM 4500 N N . ALA D 1 40 ? -1.356 99.305 80.488 1.00 79.76 38 ALA D N 1
ATOM 4501 C CA . ALA D 1 40 ? -0.883 100.648 80.798 1.00 80.97 38 ALA D CA 1
ATOM 4502 C C . ALA D 1 40 ? -1.285 101.655 79.716 1.00 86.30 38 ALA D C 1
ATOM 4503 O O . ALA D 1 40 ? -1.343 102.858 79.975 1.00 87.64 38 ALA D O 1
ATOM 4505 N N . GLU D 1 41 ? -1.547 101.150 78.511 1.00 87.29 39 GLU D N 1
ATOM 4506 C CA . GLU D 1 41 ? -1.814 101.982 77.333 1.00 97.12 39 GLU D CA 1
ATOM 4507 C C . GLU D 1 41 ? -0.608 102.864 76.993 1.00 97.39 39 GLU D C 1
ATOM 4508 O O . GLU D 1 41 ? -0.729 104.076 76.795 1.00 96.20 39 GLU D O 1
ATOM 4514 N N . VAL D 1 42 ? 0.552 102.216 76.917 1.00 96.49 40 VAL D N 1
ATOM 4515 C CA . VAL D 1 42 ? 1.836 102.869 76.700 1.00 92.49 40 VAL D CA 1
ATOM 4516 C C . VAL D 1 42 ? 2.488 102.245 75.466 1.00 87.03 40 VAL D C 1
ATOM 4517 O O . VAL D 1 42 ? 2.380 101.039 75.261 1.00 86.85 40 VAL D O 1
ATOM 4521 N N . PRO D 1 43 ? 3.153 103.063 74.628 1.00 85.88 41 PRO D N 1
ATOM 4522 C CA . PRO D 1 43 ? 3.697 102.556 73.355 1.00 98.28 41 PRO D CA 1
ATOM 4523 C C . PRO D 1 43 ? 4.793 101.496 73.529 1.00 97.52 41 PRO D C 1
ATOM 4524 O O . PRO D 1 43 ? 5.510 101.500 74.533 1.00 97.76 41 PRO D O 1
ATOM 4528 N N . LYS D 1 44 ? 4.916 100.607 72.545 1.00 100.58 42 LYS D N 1
ATOM 4529 C CA . LYS D 1 44 ? 5.745 99.407 72.669 1.00 100.21 42 LYS D CA 1
ATOM 4530 C C . LYS D 1 44 ? 7.246 99.661 72.849 1.00 98.79 42 LYS D C 1
ATOM 4531 O O . LYS D 1 44 ? 7.959 98.817 73.391 1.00 101.65 42 LYS D O 1
ATOM 4537 N N . GLY D 1 45 ? 7.730 100.816 72.408 1.00 97.67 43 GLY D N 1
ATOM 4538 C CA . GLY D 1 45 ? 9.145 101.115 72.542 1.00 102.98 43 GLY D CA 1
ATOM 4539 C C . GLY D 1 45 ? 9.507 101.923 73.779 1.00 109.90 43 GLY D C 1
ATOM 4540 O O . GLY D 1 45 ? 10.567 102.559 73.819 1.00 117.73 43 GLY D O 1
ATOM 4541 N N . SER D 1 46 ? 8.643 101.885 74.795 1.00 102.59 44 SER D N 1
ATOM 4542 C CA . SER D 1 46 ? 8.773 102.776 75.944 1.00 96.28 44 SER D CA 1
ATOM 4543 C C . SER D 1 46 ? 9.183 102.075 77.231 1.00 101.36 44 SER D C 1
ATOM 4544 O O . SER D 1 46 ? 9.819 102.685 78.085 1.00 105.59 44 SER D O 1
ATOM 4547 N N . PHE D 1 47 ? 8.806 100.807 77.379 1.00 97.34 45 PHE D N 1
ATOM 4548 C CA . PHE D 1 47 ? 9.174 100.052 78.571 1.00 84.30 45 PHE D CA 1
ATOM 4549 C C . PHE D 1 47 ? 10.685 100.010 78.750 1.00 85.11 45 PHE D C 1
ATOM 4550 O O . PHE D 1 47 ? 11.216 100.490 79.759 1.00 83.55 45 PHE D O 1
ATOM 4558 N N . TYR D 1 48 ? 11.372 99.449 77.758 1.00 86.82 46 TYR D N 1
ATOM 4559 C CA . TYR D 1 48 ? 12.827 99.314 77.791 1.00 91.08 46 TYR D CA 1
ATOM 4560 C C . TYR D 1 48 ? 13.567 100.648 77.806 1.00 91.85 46 TYR D C 1
ATOM 4561 O O . TYR D 1 48 ? 14.797 100.683 77.808 1.00 95.93 46 TYR D O 1
ATOM 4570 N N . HIS D 1 49 ? 12.819 101.744 77.811 1.00 92.52 47 HIS D N 1
ATOM 4571 C CA . HIS D 1 49 ? 13.406 103.046 78.075 1.00 96.67 47 HIS D CA 1
ATOM 4572 C C . HIS D 1 49 ? 13.563 103.261 79.575 1.00 97.52 47 HIS D C 1
ATOM 4573 O O . HIS D 1 49 ? 14.578 103.794 80.021 1.00 102.52 47 HIS D O 1
ATOM 4580 N N . TYR D 1 50 ? 12.558 102.846 80.346 1.00 90.58 48 TYR D N 1
ATOM 4581 C CA . TYR D 1 50 ? 12.541 103.089 81.791 1.00 89.96 48 TYR D CA 1
ATOM 4582 C C . TYR D 1 50 ? 13.116 101.952 82.627 1.00 84.39 48 TYR D C 1
ATOM 4583 O O . TYR D 1 50 ? 13.464 102.154 83.791 1.00 85.48 48 TYR D O 1
ATOM 4592 N N . PHE D 1 51 ? 13.200 100.760 82.048 1.00 81.23 49 PHE D N 1
ATOM 4593 C CA . PHE D 1 51 ? 13.595 99.583 82.812 1.00 76.54 49 PHE D CA 1
ATOM 4594 C C . PHE D 1 51 ? 14.431 98.654 81.950 1.00 79.88 49 PHE D C 1
ATOM 4595 O O . PHE D 1 51 ? 14.038 98.328 80.828 1.00 81.56 49 PHE D O 1
ATOM 4603 N N . ARG D 1 52 ? 15.579 98.227 82.475 1.00 87.18 50 ARG D N 1
ATOM 4604 C CA . ARG D 1 52 ? 16.519 97.412 81.702 1.00 95.48 50 ARG D CA 1
ATOM 4605 C C . ARG D 1 52 ? 16.043 95.969 81.565 1.00 97.45 50 ARG D C 1
ATOM 4606 O O . ARG D 1 52 ? 16.447 95.254 80.643 1.00 97.34 50 ARG D O 1
ATOM 4608 N N . SER D 1 53 ? 15.174 95.551 82.481 1.00 95.65 51 SER D N 1
ATOM 4609 C CA . SER D 1 53 ? 14.698 94.172 82.517 1.00 98.25 51 SER D CA 1
ATOM 4610 C C . SER D 1 53 ? 13.393 94.035 83.301 1.00 92.98 51 SER D C 1
ATOM 4611 O O . SER D 1 53 ? 13.032 94.915 84.085 1.00 90.80 51 SER D O 1
ATOM 4614 N N . LYS D 1 54 ? 12.693 92.924 83.082 1.00 83.62 52 LYS D N 1
ATOM 4615 C CA . LYS D 1 54 ? 11.492 92.609 83.848 1.00 79.92 52 LYS D CA 1
ATOM 4616 C C . LYS D 1 54 ? 11.807 92.512 85.347 1.00 75.51 52 LYS D C 1
ATOM 4617 O O . LYS D 1 54 ? 11.024 92.975 86.182 1.00 70.10 52 LYS D O 1
ATOM 4623 N N . GLU D 1 55 ? 12.957 91.920 85.677 1.00 72.56 53 GLU D N 1
ATOM 4624 C CA . GLU D 1 55 ? 13.391 91.807 87.070 1.00 74.48 53 GLU D CA 1
ATOM 4625 C C . GLU D 1 55 ? 13.544 93.189 87.691 1.00 69.94 53 GLU D C 1
ATOM 4626 O O . GLU D 1 55 ? 12.904 93.504 88.697 1.00 63.36 53 GLU D O 1
ATOM 4629 N N . ALA D 1 56 ? 14.389 94.009 87.075 1.00 71.14 54 ALA D N 1
ATOM 4630 C CA . ALA D 1 56 ? 14.616 95.378 87.530 1.00 79.97 54 ALA D CA 1
ATOM 4631 C C . ALA D 1 56 ? 13.300 96.152 87.667 1.00 79.37 54 ALA D C 1
ATOM 4632 O O . ALA D 1 56 ? 13.136 96.963 88.585 1.00 75.23 54 ALA D O 1
ATOM 4634 N N . PHE D 1 57 ? 12.369 95.894 86.750 1.00 79.47 55 PHE D N 1
ATOM 4635 C CA . PHE D 1 57 ? 11.038 96.482 86.823 1.00 75.37 55 PHE D CA 1
ATOM 4636 C C . PHE D 1 57 ? 10.309 96.032 88.098 1.00 64.45 55 PHE D C 1
ATOM 4637 O O . PHE D 1 57 ? 9.799 96.859 88.857 1.00 61.49 55 PHE D O 1
ATOM 4645 N N . GLY D 1 58 ? 10.262 94.724 88.324 1.00 58.00 56 GLY D N 1
ATOM 4646 C CA . GLY D 1 58 ? 9.644 94.176 89.523 1.00 60.02 56 GLY D CA 1
ATOM 4647 C C . GLY D 1 58 ? 10.209 94.752 90.816 1.00 64.32 56 GLY D C 1
ATOM 4648 O O . GLY D 1 58 ? 9.470 95.000 91.791 1.00 51.69 56 GLY D O 1
ATOM 4649 N N . VAL D 1 59 ? 11.523 94.972 90.830 1.00 57.76 57 VAL D N 1
ATOM 4650 C CA . VAL D 1 59 ? 12.153 95.528 92.017 1.00 56.80 57 VAL D CA 1
ATOM 4651 C C . VAL D 1 59 ? 11.613 96.935 92.265 1.00 59.09 57 VAL D C 1
ATOM 4652 O O . VAL D 1 59 ? 11.176 97.255 93.372 1.00 59.76 57 VAL D O 1
ATOM 4656 N N . ALA D 1 60 ? 11.622 97.760 91.223 1.00 62.78 58 ALA D N 1
ATOM 4657 C CA . ALA D 1 60 ? 11.072 99.110 91.314 1.00 66.67 58 ALA D CA 1
ATOM 4658 C C . ALA D 1 60 ? 9.604 99.080 91.759 1.00 65.67 58 ALA D C 1
ATOM 4659 O O . ALA D 1 60 ? 9.175 99.881 92.594 1.00 71.92 58 ALA D O 1
ATOM 4661 N N . MET D 1 61 ? 8.846 98.146 91.198 1.00 62.96 59 MET D N 1
ATOM 4662 C CA . MET D 1 61 ? 7.459 97.950 91.588 1.00 66.47 59 MET D CA 1
ATOM 4663 C C . MET D 1 61 ? 7.345 97.677 93.093 1.00 64.04 59 MET D C 1
ATOM 4664 O O . MET D 1 61 ? 6.640 98.392 93.804 1.00 53.40 59 MET D O 1
ATOM 4669 N N . LEU D 1 62 ? 8.047 96.652 93.570 1.00 51.19 60 LEU D N 1
ATOM 4670 C CA . LEU D 1 62 ? 7.998 96.294 94.986 1.00 54.31 60 LEU D CA 1
ATOM 4671 C C . LEU D 1 62 ? 8.446 97.459 95.877 1.00 59.92 60 LEU D C 1
ATOM 4672 O O . LEU D 1 62 ? 7.783 97.788 96.871 1.00 50.00 60 LEU D O 1
ATOM 4677 N N . GLU D 1 63 ? 9.558 98.090 95.513 1.00 54.40 61 GLU D N 1
ATOM 4678 C CA . GLU D 1 63 ? 10.046 99.229 96.280 1.00 62.96 61 GLU D CA 1
ATOM 4679 C C . GLU D 1 63 ? 9.018 100.365 96.342 1.00 67.45 61 GLU D C 1
ATOM 4680 O O . GLU D 1 63 ? 8.786 100.932 97.412 1.00 63.24 61 GLU D O 1
ATOM 4686 N N . ARG D 1 64 ? 8.394 100.685 95.209 1.00 66.52 62 ARG D N 1
ATOM 4687 C CA . ARG D 1 64 ? 7.342 101.703 95.204 1.00 69.34 62 ARG D CA 1
ATOM 4688 C C . ARG D 1 64 ? 6.146 101.266 96.058 1.00 63.86 62 ARG D C 1
ATOM 4689 O O . ARG D 1 64 ? 5.603 102.052 96.832 1.00 68.30 62 ARG D O 1
ATOM 4692 N N . HIS D 1 65 ? 5.748 100.007 95.925 1.00 60.68 63 HIS D N 1
ATOM 4693 C CA . HIS D 1 65 ? 4.631 99.465 96.699 1.00 58.90 63 HIS D CA 1
ATOM 4694 C C . HIS D 1 65 ? 4.865 99.589 98.202 1.00 58.44 63 HIS D C 1
ATOM 4695 O O . HIS D 1 65 ? 4.010 100.106 98.927 1.00 57.09 63 HIS D O 1
ATOM 4702 N N . TYR D 1 66 ? 6.022 99.111 98.657 1.00 59.22 64 TYR D N 1
ATOM 4703 C CA . TYR D 1 66 ? 6.342 99.082 100.083 1.00 64.93 64 TYR D CA 1
ATOM 4704 C C . TYR D 1 66 ? 6.613 100.474 100.648 1.00 69.53 64 TYR D C 1
ATOM 4705 O O . TYR D 1 66 ? 6.384 100.723 101.833 1.00 63.43 64 TYR D O 1
ATOM 4714 N N . ALA D 1 67 ? 7.111 101.369 99.799 1.00 72.14 65 ALA D N 1
ATOM 4715 C CA . ALA D 1 67 ? 7.344 102.753 100.197 1.00 77.90 65 ALA D CA 1
ATOM 4716 C C . ALA D 1 67 ? 6.013 103.434 100.486 1.00 79.50 65 ALA D C 1
ATOM 4717 O O . ALA D 1 67 ? 5.884 104.191 101.453 1.00 86.27 65 ALA D O 1
ATOM 4719 N N . ALA D 1 68 ? 5.026 103.157 99.639 1.00 70.25 66 ALA D N 1
ATOM 4720 C CA . ALA D 1 68 ? 3.680 103.691 99.827 1.00 69.76 66 ALA D CA 1
ATOM 4721 C C . ALA D 1 68 ? 3.004 103.117 101.080 1.00 67.42 66 ALA D C 1
ATOM 4722 O O . ALA D 1 68 ? 2.330 103.838 101.821 1.00 69.81 66 ALA D O 1
ATOM 4724 N N . TYR D 1 69 ? 3.175 101.819 101.308 1.00 63.42 67 TYR D N 1
ATOM 4725 C CA . TYR D 1 69 ? 2.572 101.185 102.469 1.00 63.02 67 TYR D CA 1
ATOM 4726 C C . TYR D 1 69 ? 3.265 101.655 103.738 1.00 62.80 67 TYR D C 1
ATOM 4727 O O . TYR D 1 69 ? 2.620 101.864 104.761 1.00 60.60 67 TYR D O 1
ATOM 4736 N N . HIS D 1 70 ? 4.580 101.826 103.655 1.00 61.72 68 HIS D N 1
ATOM 4737 C CA . HIS D 1 70 ? 5.372 102.343 104.765 1.00 64.06 68 HIS D CA 1
ATOM 4738 C C . HIS D 1 70 ? 4.882 103.725 105.218 1.00 69.65 68 HIS D C 1
ATOM 4739 O O . HIS D 1 70 ? 4.675 103.957 106.412 1.00 73.00 68 HIS D O 1
ATOM 4746 N N . GLN D 1 71 ? 4.692 104.640 104.271 1.00 71.36 69 GLN D N 1
ATOM 4747 C CA . GLN D 1 71 ? 4.266 105.995 104.618 1.00 72.92 69 GLN D CA 1
ATOM 4748 C C . GLN D 1 71 ? 2.830 106.027 105.143 1.00 69.98 69 GLN D C 1
ATOM 4749 O O . GLN D 1 71 ? 2.487 106.862 105.978 1.00 72.71 69 GLN D O 1
ATOM 4751 N N . ARG D 1 72 ? 1.995 105.111 104.662 1.00 71.87 70 ARG D N 1
ATOM 4752 C CA . ARG D 1 72 ? 0.613 105.025 105.130 1.00 72.66 70 ARG D CA 1
ATOM 4753 C C . ARG D 1 72 ? 0.573 104.557 106.576 1.00 76.23 70 ARG D C 1
ATOM 4754 O O . ARG D 1 72 ? -0.241 105.027 107.373 1.00 78.16 70 ARG D O 1
ATOM 4756 N N . LEU D 1 73 ? 1.471 103.633 106.904 1.00 73.13 71 LEU D N 1
ATOM 4757 C CA . LEU D 1 73 ? 1.541 103.050 108.237 1.00 72.39 71 LEU D CA 1
ATOM 4758 C C . LEU D 1 73 ? 2.162 104.035 109.233 1.00 77.79 71 LEU D C 1
ATOM 4759 O O . LEU D 1 73 ? 1.717 104.131 110.381 1.00 68.99 71 LEU D O 1
ATOM 4764 N N . THR D 1 74 ? 3.184 104.762 108.783 1.00 81.52 72 THR D N 1
ATOM 4765 C CA . THR D 1 74 ? 3.853 105.759 109.613 1.00 85.19 72 THR D CA 1
ATOM 4766 C C . THR D 1 74 ? 2.870 106.825 110.080 1.00 92.17 72 THR D C 1
ATOM 4767 O O . THR D 1 74 ? 2.744 107.085 111.281 1.00 95.32 72 THR D O 1
ATOM 4771 N N . GLU D 1 75 ? 2.178 107.437 109.122 1.00 94.46 73 GLU D N 1
ATOM 4772 C CA . GLU D 1 75 ? 1.184 108.463 109.416 1.00 100.46 73 GLU D CA 1
ATOM 4773 C C . GLU D 1 75 ? 0.108 107.916 110.349 1.00 99.44 73 GLU D C 1
ATOM 4774 O O . GLU D 1 75 ? -0.408 108.633 111.205 1.00 104.78 73 GLU D O 1
ATOM 4776 N N . LEU D 1 76 ? -0.214 106.638 110.184 1.00 92.92 74 LEU D N 1
ATOM 4777 C CA . LEU D 1 76 ? -1.158 105.966 111.066 1.00 89.90 74 LEU D CA 1
ATOM 4778 C C . LEU D 1 76 ? -0.606 105.830 112.489 1.00 93.91 74 LEU D C 1
ATOM 4779 O O . LEU D 1 76 ? -1.315 106.086 113.466 1.00 96.74 74 LEU D O 1
ATOM 4784 N N . LEU D 1 77 ? 0.659 105.432 112.597 1.00 92.57 75 LEU D N 1
ATOM 4785 C CA . LEU D 1 77 ? 1.276 105.166 113.894 1.00 91.09 75 LEU D CA 1
ATOM 4786 C C . LEU D 1 77 ? 1.958 106.393 114.500 1.00 96.73 75 LEU D C 1
ATOM 4787 O O . LEU D 1 77 ? 1.497 106.928 115.505 1.00 96.69 75 LEU D O 1
ATOM 4792 N N . GLN D 1 78 ? 3.057 106.825 113.884 1.00 116.46 76 GLN D N 1
ATOM 4793 C CA . GLN D 1 78 ? 3.893 107.892 114.434 1.00 123.03 76 GLN D CA 1
ATOM 4794 C C . GLN D 1 78 ? 3.155 109.224 114.612 1.00 127.41 76 GLN D C 1
ATOM 4795 O O . GLN D 1 78 ? 3.543 110.045 115.446 1.00 131.97 76 GLN D O 1
ATOM 4797 N N . SER D 1 79 ? 2.093 109.429 113.836 1.00 122.97 77 SER D N 1
ATOM 4798 C CA . SER D 1 79 ? 1.305 110.657 113.928 1.00 121.29 77 SER D CA 1
ATOM 4799 C C . SER D 1 79 ? -0.192 110.369 113.887 1.00 115.23 77 SER D C 1
ATOM 4800 O O . SER D 1 79 ? -0.656 109.369 114.431 1.00 109.39 77 SER D O 1
ATOM 4802 N N . ASN D 1 83 ? -3.578 108.309 121.493 1.00 107.49 81 ASN D N 1
ATOM 4803 C CA . ASN D 1 83 ? -2.734 107.386 122.249 1.00 105.11 81 ASN D CA 1
ATOM 4804 C C . ASN D 1 83 ? -2.188 106.276 121.354 1.00 104.90 81 ASN D C 1
ATOM 4805 O O . ASN D 1 83 ? -2.794 105.938 120.336 1.00 106.92 81 ASN D O 1
ATOM 4807 N N . TYR D 1 84 ? -1.049 105.704 121.735 1.00 101.22 82 TYR D N 1
ATOM 4808 C CA . TYR D 1 84 ? -0.353 104.747 120.871 1.00 93.04 82 TYR D CA 1
ATOM 4809 C C . TYR D 1 84 ? -0.989 103.367 120.811 1.00 87.78 82 TYR D C 1
ATOM 4810 O O . TYR D 1 84 ? -0.961 102.711 119.763 1.00 83.93 82 TYR D O 1
ATOM 4819 N N . ARG D 1 85 ? -1.555 102.918 121.927 1.00 83.95 83 ARG D N 1
ATOM 4820 C CA . ARG D 1 85 ? -2.341 101.694 121.897 1.00 78.80 83 ARG D CA 1
ATOM 4821 C C . ARG D 1 85 ? -3.489 101.871 120.898 1.00 81.32 83 ARG D C 1
ATOM 4822 O O . ARG D 1 85 ? -3.692 101.015 120.024 1.00 75.65 83 ARG D O 1
ATOM 4830 N N . ASP D 1 86 ? -4.197 102.999 121.008 1.00 82.22 84 ASP D N 1
ATOM 4831 C CA . ASP D 1 86 ? -5.290 103.343 120.093 1.00 87.76 84 ASP D CA 1
ATOM 4832 C C . ASP D 1 86 ? -4.907 103.173 118.623 1.00 87.59 84 ASP D C 1
ATOM 4833 O O . ASP D 1 86 ? -5.575 102.452 117.874 1.00 85.91 84 ASP D O 1
ATOM 4838 N N . ARG D 1 87 ? -3.829 103.840 118.219 1.00 90.98 85 ARG D N 1
ATOM 4839 C CA . ARG D 1 87 ? -3.401 103.839 116.825 1.00 93.45 85 ARG D CA 1
ATOM 4840 C C . ARG D 1 87 ? -2.952 102.457 116.359 1.00 90.99 85 ARG D C 1
ATOM 4841 O O . ARG D 1 87 ? -3.180 102.078 115.208 1.00 89.95 85 ARG D O 1
ATOM 4849 N N . ILE D 1 88 ? -2.305 101.712 117.250 1.00 87.69 86 ILE D N 1
ATOM 4850 C CA . ILE D 1 88 ? -1.862 100.360 116.922 1.00 83.62 86 ILE D CA 1
ATOM 4851 C C . ILE D 1 88 ? -3.055 99.473 116.575 1.00 81.59 86 ILE D C 1
ATOM 4852 O O . ILE D 1 88 ? -3.014 98.701 115.615 1.00 77.98 86 ILE D O 1
ATOM 4857 N N . LEU D 1 89 ? -4.132 99.620 117.339 1.00 80.76 87 LEU D N 1
ATOM 4858 C CA . LEU D 1 89 ? -5.341 98.844 117.103 1.00 77.57 87 LEU D CA 1
ATOM 4859 C C . LEU D 1 89 ? -6.060 99.257 115.816 1.00 76.56 87 LEU D C 1
ATOM 4860 O O . LEU D 1 89 ? -6.945 98.544 115.341 1.00 75.75 87 LEU D O 1
ATOM 4865 N N . ALA D 1 90 ? -5.681 100.405 115.260 1.00 77.20 88 ALA D N 1
ATOM 4866 C CA . ALA D 1 90 ? -6.183 100.817 113.954 1.00 82.12 88 ALA D CA 1
ATOM 4867 C C . ALA D 1 90 ? -5.533 99.982 112.851 1.00 79.75 88 ALA D C 1
ATOM 4868 O O . ALA D 1 90 ? -6.203 99.575 111.907 1.00 82.67 88 ALA D O 1
ATOM 4870 N N . TYR D 1 91 ? -4.231 99.729 112.982 1.00 78.46 89 TYR D N 1
ATOM 4871 C CA . TYR D 1 91 ? -3.511 98.844 112.065 1.00 80.68 89 TYR D CA 1
ATOM 4872 C C . TYR D 1 91 ? -4.298 97.557 111.835 1.00 75.38 89 TYR D C 1
ATOM 4873 O O . TYR D 1 91 ? -4.445 97.096 110.702 1.00 71.91 89 TYR D O 1
ATOM 4882 N N . TYR D 1 92 ? -4.825 96.994 112.915 1.00 69.65 90 TYR D N 1
ATOM 4883 C CA . TYR D 1 92 ? -5.661 95.812 112.800 1.00 62.39 90 TYR D CA 1
ATOM 4884 C C . TYR D 1 92 ? -7.070 96.178 112.343 1.00 56.86 90 TYR D C 1
ATOM 4885 O O . TYR D 1 92 ? -7.672 95.464 111.542 1.00 51.77 90 TYR D O 1
ATOM 4894 N N . GLN D 1 93 ? -7.593 97.293 112.842 1.00 53.87 91 GLN D N 1
ATOM 4895 C CA . GLN D 1 93 ? -8.956 97.682 112.499 1.00 59.53 91 GLN D CA 1
ATOM 4896 C C . GLN D 1 93 ? -9.061 98.138 111.045 1.00 61.85 91 GLN D C 1
ATOM 4897 O O . GLN D 1 93 ? -10.004 97.766 110.336 1.00 61.02 91 GLN D O 1
ATOM 4903 N N . GLN D 1 94 ? -8.090 98.937 110.604 1.00 62.11 92 GLN D N 1
ATOM 4904 C CA . GLN D 1 94 ? -8.046 99.385 109.217 1.00 65.86 92 GLN D CA 1
ATOM 4905 C C . GLN D 1 94 ? -7.868 98.182 108.279 1.00 64.55 92 GLN D C 1
ATOM 4906 O O . GLN D 1 94 ? -8.330 98.193 107.133 1.00 66.11 92 GLN D O 1
ATOM 4908 N N . THR D 1 95 ? -7.218 97.136 108.778 1.00 61.29 93 THR D N 1
ATOM 4909 C CA . THR D 1 95 ? -7.043 95.928 107.985 1.00 66.87 93 THR D CA 1
ATOM 4910 C C . THR D 1 95 ? -8.373 95.205 107.801 1.00 64.94 93 THR D C 1
ATOM 4911 O O . THR D 1 95 ? -8.673 94.733 106.706 1.00 68.41 93 THR D O 1
ATOM 4915 N N . LEU D 1 96 ? -9.158 95.112 108.872 1.00 64.71 94 LEU D N 1
ATOM 4916 C CA . LEU D 1 96 ? -10.519 94.585 108.779 1.00 69.28 94 LEU D CA 1
ATOM 4917 C C . LEU D 1 96 ? -11.302 95.345 107.710 1.00 74.84 94 LEU D C 1
ATOM 4918 O O . LEU D 1 96 ? -11.892 94.745 106.810 1.00 75.66 94 LEU D O 1
ATOM 4923 N N . ASN D 1 97 ? -11.276 96.671 107.814 1.00 76.13 95 ASN D N 1
ATOM 4924 C CA . ASN D 1 97 ? -12.011 97.551 106.914 1.00 77.80 95 ASN D CA 1
ATOM 4925 C C . ASN D 1 97 ? -11.582 97.422 105.459 1.00 81.49 95 ASN D C 1
ATOM 4926 O O . ASN D 1 97 ? -12.410 97.168 104.578 1.00 82.12 95 ASN D O 1
ATOM 4931 N N . GLN D 1 98 ? -10.286 97.605 105.215 1.00 83.03 96 GLN D N 1
ATOM 4932 C CA . GLN D 1 98 ? -9.735 97.571 103.860 1.00 83.45 96 GLN D CA 1
ATOM 4933 C C . GLN D 1 98 ? -9.409 96.146 103.401 1.00 86.36 96 GLN D C 1
ATOM 4934 O O . GLN D 1 98 ? -8.581 95.944 102.510 1.00 88.50 96 GLN D O 1
ATOM 4936 N N . PHE D 1 99 ? -10.071 95.168 104.014 1.00 86.92 97 PHE D N 1
ATOM 4937 C CA . PHE D 1 99 ? -9.922 93.762 103.653 1.00 81.29 97 PHE D CA 1
ATOM 4938 C C . PHE D 1 99 ? -10.715 93.471 102.384 1.00 80.68 97 PHE D C 1
ATOM 4939 O O . PHE D 1 99 ? -10.398 92.545 101.625 1.00 76.63 97 PHE D O 1
ATOM 4947 N N . SER D 1 100 ? -11.739 94.285 102.151 1.00 121.98 98 SER D N 1
ATOM 4948 C CA . SER D 1 100 ? -12.689 94.023 101.084 1.00 119.94 98 SER D CA 1
ATOM 4949 C C . SER D 1 100 ? -12.915 95.251 100.208 1.00 122.01 98 SER D C 1
ATOM 4950 O O . SER D 1 100 ? -12.770 96.386 100.661 1.00 121.49 98 SER D O 1
ATOM 4953 N N . GLN D 1 101 ? -13.259 95.010 98.947 1.00 125.02 99 GLN D N 1
ATOM 4954 C CA . GLN D 1 101 ? -13.521 96.085 97.997 1.00 132.35 99 GLN D CA 1
ATOM 4955 C C . GLN D 1 101 ? -14.865 95.861 97.311 1.00 123.70 99 GLN D C 1
ATOM 4956 O O . GLN D 1 101 ? -14.965 95.055 96.385 1.00 122.71 99 GLN D O 1
ATOM 4958 N N . HIS D 1 102 ? -15.890 96.575 97.775 1.00 130.37 100 HIS D N 1
ATOM 4959 C CA . HIS D 1 102 ? -17.247 96.452 97.239 1.00 135.54 100 HIS D CA 1
ATOM 4960 C C . HIS D 1 102 ? -17.768 95.013 97.268 1.00 131.90 100 HIS D C 1
ATOM 4961 O O . HIS D 1 102 ? -18.454 94.575 96.344 1.00 133.28 100 HIS D O 1
ATOM 4968 N N . GLY D 1 103 ? -17.437 94.283 98.329 1.00 127.46 101 GLY D N 1
ATOM 4969 C CA . GLY D 1 103 ? -17.829 92.890 98.446 1.00 125.90 101 GLY D CA 1
ATOM 4970 C C . GLY D 1 103 ? -16.809 91.938 97.845 1.00 120.93 101 GLY D C 1
ATOM 4971 O O . GLY D 1 103 ? -17.035 90.728 97.782 1.00 121.76 101 GLY D O 1
ATOM 4972 N N . THR D 1 104 ? -15.684 92.484 97.399 1.00 117.10 102 THR D N 1
ATOM 4973 C CA . THR D 1 104 ? -14.622 91.672 96.820 1.00 114.71 102 THR D CA 1
ATOM 4974 C C . THR D 1 104 ? -13.347 91.760 97.656 1.00 103.36 102 THR D C 1
ATOM 4975 O O . THR D 1 104 ? -12.905 92.849 98.024 1.00 105.28 102 THR D O 1
ATOM 4977 N N . ILE D 1 105 ? -12.766 90.605 97.958 1.00 104.16 103 ILE D N 1
ATOM 4978 C CA . ILE D 1 105 ? -11.500 90.560 98.674 1.00 102.53 103 ILE D CA 1
ATOM 4979 C C . ILE D 1 105 ? -10.403 91.213 97.841 1.00 112.79 103 ILE D C 1
ATOM 4980 O O . ILE D 1 105 ? -10.154 90.805 96.707 1.00 114.15 103 ILE D O 1
ATOM 4985 N N . SER D 1 106 ? -9.773 92.245 98.394 1.00 120.77 104 SER D N 1
ATOM 4986 C CA . SER D 1 106 ? -8.566 92.803 97.801 1.00 125.95 104 SER D CA 1
ATOM 4987 C C . SER D 1 106 ? -7.416 91.935 98.275 1.00 125.63 104 SER D C 1
ATOM 4988 O O . SER D 1 106 ? -7.271 91.700 99.472 1.00 129.29 104 SER D O 1
ATOM 4991 N N . GLY D 1 107 ? -6.603 91.442 97.352 1.00 121.39 105 GLY D N 1
ATOM 4992 C CA . GLY D 1 107 ? -5.492 90.594 97.737 1.00 114.54 105 GLY D CA 1
ATOM 4993 C C . GLY D 1 107 ? -4.438 91.355 98.518 1.00 111.09 105 GLY D C 1
ATOM 4994 O O . GLY D 1 107 ? -4.578 92.549 98.785 1.00 115.04 105 GLY D O 1
ATOM 4995 N N . CYS D 1 108 ? -3.384 90.651 98.907 1.00 101.70 106 CYS D N 1
ATOM 4996 C CA . CYS D 1 108 ? -2.197 91.296 99.443 1.00 90.60 106 CYS D CA 1
ATOM 4997 C C . CYS D 1 108 ? -1.046 90.928 98.521 1.00 85.66 106 CYS D C 1
ATOM 4998 O O . CYS D 1 108 ? -0.938 89.779 98.085 1.00 72.72 106 CYS D O 1
ATOM 5001 N N . LEU D 1 109 ? -0.199 91.902 98.200 1.00 57.97 107 LEU D N 1
ATOM 5002 C CA . LEU D 1 109 ? 0.884 91.678 97.246 1.00 55.46 107 LEU D CA 1
ATOM 5003 C C . LEU D 1 109 ? 1.943 90.715 97.801 1.00 52.93 107 LEU D C 1
ATOM 5004 O O . LEU D 1 109 ? 2.445 89.853 97.081 1.00 64.73 107 LEU D O 1
ATOM 5009 N N . THR D 1 110 ? 2.257 90.861 99.084 1.00 56.52 108 THR D N 1
ATOM 5010 C CA . THR D 1 110 ? 3.213 89.990 99.771 1.00 62.20 108 THR D CA 1
ATOM 5011 C C . THR D 1 110 ? 2.756 88.522 99.766 1.00 60.53 108 THR D C 1
ATOM 5012 O O . THR D 1 110 ? 3.578 87.599 99.710 1.00 55.35 108 THR D O 1
ATOM 5016 N N . VAL D 1 111 ? 1.443 88.311 99.805 1.00 57.01 109 VAL D N 1
ATOM 5017 C CA . VAL D 1 111 ? 0.900 86.958 99.780 1.00 54.39 109 VAL D CA 1
ATOM 5018 C C . VAL D 1 111 ? 0.918 86.373 98.369 1.00 60.61 109 VAL D C 1
ATOM 5019 O O . VAL D 1 111 ? 1.358 85.236 98.158 1.00 60.97 109 VAL D O 1
ATOM 5023 N N . LYS D 1 112 ? 0.433 87.144 97.403 1.00 54.26 110 LYS D N 1
ATOM 5024 C CA . LYS D 1 112 ? 0.355 86.644 96.041 1.00 63.87 110 LYS D CA 1
ATOM 5025 C C . LYS D 1 112 ? 1.749 86.264 95.563 1.00 64.46 110 LYS D C 1
ATOM 5026 O O . LYS D 1 112 ? 1.940 85.220 94.937 1.00 62.09 110 LYS D O 1
ATOM 5032 N N . LEU D 1 113 ? 2.731 87.086 95.912 1.00 60.64 111 LEU D N 1
ATOM 5033 C CA . LEU D 1 113 ? 4.085 86.857 95.441 1.00 65.40 111 LEU D CA 1
ATOM 5034 C C . LEU D 1 113 ? 4.815 85.807 96.278 1.00 63.24 111 LEU D C 1
ATOM 5035 O O . LEU D 1 113 ? 5.834 85.271 95.851 1.00 67.36 111 LEU D O 1
ATOM 5040 N N . SER D 1 114 ? 4.289 85.490 97.455 1.00 44.23 112 SER D N 1
ATOM 5041 C CA . SER D 1 114 ? 4.938 84.479 98.285 1.00 58.68 112 SER D CA 1
ATOM 5042 C C . SER D 1 114 ? 4.873 83.114 97.597 1.00 57.89 112 SER D C 1
ATOM 5043 O O . SER D 1 114 ? 5.754 82.277 97.780 1.00 55.97 112 SER D O 1
ATOM 5046 N N . ALA D 1 115 ? 3.843 82.912 96.778 1.00 56.73 113 ALA D N 1
ATOM 5047 C CA . ALA D 1 115 ? 3.701 81.677 96.010 1.00 63.17 113 ALA D CA 1
ATOM 5048 C C . ALA D 1 115 ? 4.827 81.469 94.996 1.00 67.95 113 ALA D C 1
ATOM 5049 O O . ALA D 1 115 ? 4.995 80.364 94.475 1.00 73.75 113 ALA D O 1
ATOM 5051 N N . GLU D 1 116 ? 5.586 82.523 94.705 1.00 59.72 114 GLU D N 1
ATOM 5052 C CA . GLU D 1 116 ? 6.554 82.469 93.616 1.00 65.57 114 GLU D CA 1
ATOM 5053 C C . GLU D 1 116 ? 8.000 82.656 94.036 1.00 72.31 114 GLU D C 1
ATOM 5054 O O . GLU D 1 116 ? 8.883 82.682 93.173 1.00 66.57 114 GLU D O 1
ATOM 5060 N N . VAL D 1 117 ? 8.249 82.790 95.340 1.00 71.91 115 VAL D N 1
ATOM 5061 C CA . VAL D 1 117 ? 9.574 83.182 95.806 1.00 77.26 115 VAL D CA 1
ATOM 5062 C C . VAL D 1 117 ? 10.671 82.246 95.296 1.00 85.20 115 VAL D C 1
ATOM 5063 O O . VAL D 1 117 ? 11.809 82.664 95.092 1.00 88.67 115 VAL D O 1
ATOM 5067 N N . SER D 1 118 ? 10.307 80.988 95.065 1.00 90.48 116 SER D N 1
ATOM 5068 C CA . SER D 1 118 ? 11.237 79.977 94.570 1.00 100.76 116 SER D CA 1
ATOM 5069 C C . SER D 1 118 ? 11.883 80.359 93.231 1.00 106.71 116 SER D C 1
ATOM 5070 O O . SER D 1 118 ? 13.047 80.035 92.973 1.00 110.79 116 SER D O 1
ATOM 5073 N N . ASP D 1 119 ? 11.126 81.064 92.395 1.00 105.38 117 ASP D N 1
ATOM 5074 C CA . ASP D 1 119 ? 11.580 81.425 91.055 1.00 110.29 117 ASP D CA 1
ATOM 5075 C C . ASP D 1 119 ? 11.844 82.928 90.904 1.00 101.05 117 ASP D C 1
ATOM 5076 O O . ASP D 1 119 ? 12.395 83.376 89.890 1.00 100.50 117 ASP D O 1
ATOM 5081 N N . LEU D 1 120 ? 11.451 83.702 91.914 1.00 86.60 118 LEU D N 1
ATOM 5082 C CA . LEU D 1 120 ? 11.723 85.138 91.921 1.00 83.20 118 LEU D CA 1
ATOM 5083 C C . LEU D 1 120 ? 13.221 85.426 92.068 1.00 84.81 118 LEU D C 1
ATOM 5084 O O . LEU D 1 120 ? 13.939 84.696 92.760 1.00 76.59 118 LEU D O 1
ATOM 5089 N N . SER D 1 121 ? 13.693 86.479 91.404 1.00 82.79 119 SER D N 1
ATOM 5090 C CA . SER D 1 121 ? 15.084 86.886 91.557 1.00 86.51 119 SER D CA 1
ATOM 5091 C C . SER D 1 121 ? 15.348 87.212 93.023 1.00 79.25 119 SER D C 1
ATOM 5092 O O . SER D 1 121 ? 14.446 87.658 93.741 1.00 71.45 119 SER D O 1
ATOM 5095 N N . GLU D 1 122 ? 16.577 86.971 93.462 1.00 79.29 120 GLU D N 1
ATOM 5096 C CA . GLU D 1 122 ? 16.989 87.333 94.807 1.00 77.16 120 GLU D CA 1
ATOM 5097 C C . GLU D 1 122 ? 16.721 88.815 95.023 1.00 75.00 120 GLU D C 1
ATOM 5098 O O . GLU D 1 122 ? 16.319 89.231 96.118 1.00 70.44 120 GLU D O 1
ATOM 5104 N N . ASP D 1 123 ? 16.910 89.591 93.955 1.00 76.45 121 ASP D N 1
ATOM 5105 C CA . ASP D 1 123 ? 16.694 91.029 93.988 1.00 74.62 121 ASP D CA 1
ATOM 5106 C C . ASP D 1 123 ? 15.262 91.344 94.451 1.00 74.49 121 ASP D C 1
ATOM 5107 O O . ASP D 1 123 ? 15.044 92.296 95.207 1.00 69.76 121 ASP D O 1
ATOM 5112 N N . MET D 1 124 ? 14.301 90.522 94.027 1.00 70.17 122 MET D N 1
ATOM 5113 C CA . MET D 1 124 ? 12.907 90.716 94.422 1.00 66.67 122 MET D CA 1
ATOM 5114 C C . MET D 1 124 ? 12.546 90.106 95.777 1.00 59.66 122 MET D C 1
ATOM 5115 O O . MET D 1 124 ? 11.823 90.732 96.540 1.00 56.03 122 MET D O 1
ATOM 5120 N N . ARG D 1 125 ? 13.028 88.900 96.065 1.00 72.13 123 ARG D N 1
ATOM 5121 C CA . ARG D 1 125 ? 12.873 88.324 97.406 1.00 73.58 123 ARG D CA 1
ATOM 5122 C C . ARG D 1 125 ? 13.339 89.344 98.445 1.00 75.95 123 ARG D C 1
ATOM 5123 O O . ARG D 1 125 ? 12.626 89.632 99.416 1.00 54.76 123 ARG D O 1
ATOM 5131 N N . SER D 1 126 ? 14.516 89.918 98.193 1.00 70.36 124 SER D N 1
ATOM 5132 C CA . SER D 1 126 ? 15.129 90.903 99.083 1.00 71.41 124 SER D CA 1
ATOM 5133 C C . SER D 1 126 ? 14.277 92.155 99.248 1.00 68.28 124 SER D C 1
ATOM 5134 O O . SER D 1 126 ? 14.212 92.736 100.330 1.00 56.86 124 SER D O 1
ATOM 5137 N N . ALA D 1 127 ? 13.632 92.583 98.172 1.00 57.65 125 ALA D N 1
ATOM 5138 C CA . ALA D 1 127 ? 12.723 93.711 98.275 1.00 54.95 125 ALA D CA 1
ATOM 5139 C C . ALA D 1 127 ? 11.548 93.378 99.215 1.00 52.00 125 ALA D C 1
ATOM 5140 O O . ALA D 1 127 ? 11.136 94.218 100.016 1.00 53.41 125 ALA D O 1
ATOM 5142 N N . MET D 1 128 ? 11.022 92.156 99.126 1.00 49.89 126 MET D N 1
ATOM 5143 C CA . MET D 1 128 ? 9.896 91.750 99.979 1.00 49.90 126 MET D CA 1
ATOM 5144 C C . MET D 1 128 ? 10.339 91.664 101.434 1.00 49.14 126 MET D C 1
ATOM 5145 O O . MET D 1 128 ? 9.627 92.106 102.335 1.00 46.28 126 MET D O 1
ATOM 5150 N N . ASP D 1 129 ? 11.519 91.089 101.651 1.00 50.72 127 ASP D N 1
ATOM 5151 C CA . ASP D 1 129 ? 12.139 91.058 102.958 1.00 52.38 127 ASP D CA 1
ATOM 5152 C C . ASP D 1 129 ? 12.193 92.454 103.552 1.00 59.59 127 ASP D C 1
ATOM 5153 O O . ASP D 1 129 ? 11.699 92.694 104.659 1.00 59.42 127 ASP D O 1
ATOM 5158 N N . LYS D 1 130 ? 12.800 93.367 102.797 1.00 57.72 128 LYS D N 1
ATOM 5159 C CA . LYS D 1 130 ? 12.961 94.748 103.218 1.00 62.22 128 LYS D CA 1
ATOM 5160 C C . LYS D 1 130 ? 11.596 95.348 103.517 1.00 58.35 128 LYS D C 1
ATOM 5161 O O . LYS D 1 130 ? 11.418 96.071 104.502 1.00 59.20 128 LYS D O 1
ATOM 5165 N N . GLY D 1 131 ? 10.621 95.008 102.686 1.00 52.02 129 GLY D N 1
ATOM 5166 C CA . GLY D 1 131 ? 9.269 95.483 102.889 1.00 51.50 129 GLY D CA 1
ATOM 5167 C C . GLY D 1 131 ? 8.708 95.060 104.233 1.00 54.19 129 GLY D C 1
ATOM 5168 O O . GLY D 1 131 ? 8.154 95.879 104.962 1.00 61.55 129 GLY D O 1
ATOM 5169 N N . ALA D 1 132 ? 8.853 93.782 104.564 1.00 46.58 130 ALA D N 1
ATOM 5170 C CA . ALA D 1 132 ? 8.223 93.242 105.755 1.00 41.11 130 ALA D CA 1
ATOM 5171 C C . ALA D 1 132 ? 8.966 93.751 106.999 1.00 49.71 130 ALA D C 1
ATOM 5172 O O . ALA D 1 132 ? 8.364 94.004 108.053 1.00 45.37 130 ALA D O 1
ATOM 5174 N N . ARG D 1 133 ? 10.275 93.907 106.864 1.00 46.50 131 ARG D N 1
ATOM 5175 C CA . ARG D 1 133 ? 11.099 94.397 107.960 1.00 55.80 131 ARG D CA 1
ATOM 5176 C C . ARG D 1 133 ? 10.783 95.855 108.295 1.00 58.96 131 ARG D C 1
ATOM 5177 O O . ARG D 1 133 ? 10.879 96.262 109.451 1.00 53.59 131 ARG D O 1
ATOM 5185 N N . GLY D 1 134 ? 10.421 96.646 107.286 1.00 58.89 132 GLY D N 1
ATOM 5186 C CA . GLY D 1 134 ? 10.094 98.044 107.518 1.00 57.98 132 GLY D CA 1
ATOM 5187 C C . GLY D 1 134 ? 8.760 98.173 108.235 1.00 58.29 132 GLY D C 1
ATOM 5188 O O . GLY D 1 134 ? 8.548 99.096 109.030 1.00 64.67 132 GLY D O 1
ATOM 5189 N N . VAL D 1 135 ? 7.848 97.250 107.940 1.00 51.79 133 VAL D N 1
ATOM 5190 C CA . VAL D 1 135 ? 6.567 97.212 108.631 1.00 56.50 133 VAL D CA 1
ATOM 5191 C C . VAL D 1 135 ? 6.804 96.819 110.097 1.00 58.81 133 VAL D C 1
ATOM 5192 O O . VAL D 1 135 ? 6.281 97.450 111.013 1.00 53.98 133 VAL D O 1
ATOM 5196 N N . ILE D 1 136 ? 7.610 95.784 110.299 1.00 52.67 134 ILE D N 1
ATOM 5197 C CA . ILE D 1 136 ? 7.945 95.327 111.632 1.00 56.73 134 ILE D CA 1
ATOM 5198 C C . ILE D 1 136 ? 8.590 96.440 112.476 1.00 59.67 134 ILE D C 1
ATOM 5199 O O . ILE D 1 136 ? 8.245 96.615 113.643 1.00 52.49 134 ILE D O 1
ATOM 5204 N N . ALA D 1 137 ? 9.508 97.194 111.876 1.00 59.15 135 ALA D N 1
ATOM 5205 C CA . ALA D 1 137 ? 10.193 98.273 112.581 1.00 64.92 135 ALA D CA 1
ATOM 5206 C C . ALA D 1 137 ? 9.213 99.352 113.045 1.00 65.93 135 ALA D C 1
ATOM 5207 O O . ALA D 1 137 ? 9.267 99.787 114.196 1.00 64.12 135 ALA D O 1
ATOM 5209 N N . LEU D 1 138 ? 8.328 99.784 112.146 1.00 61.38 136 LEU D N 1
ATOM 5210 C CA . LEU D 1 138 ? 7.304 100.766 112.491 1.00 59.24 136 LEU D CA 1
ATOM 5211 C C . LEU D 1 138 ? 6.452 100.291 113.656 1.00 59.84 136 LEU D C 1
ATOM 5212 O O . LEU D 1 138 ? 6.141 101.064 114.569 1.00 65.83 136 LEU D O 1
ATOM 5217 N N . LEU D 1 139 ? 6.088 99.013 113.623 1.00 53.40 137 LEU D N 1
ATOM 5218 C CA . LEU D 1 139 ? 5.312 98.405 114.694 1.00 55.39 137 LEU D CA 1
ATOM 5219 C C . LEU D 1 139 ? 6.116 98.377 115.991 1.00 61.99 137 LEU D C 1
ATOM 5220 O O . LEU D 1 139 ? 5.554 98.492 117.079 1.00 62.50 137 LEU D O 1
ATOM 5225 N N . SER D 1 140 ? 7.429 98.224 115.872 1.00 55.24 138 SER D N 1
ATOM 5226 C CA . SER D 1 140 ? 8.282 98.153 117.048 1.00 71.05 138 SER D CA 1
ATOM 5227 C C . SER D 1 140 ? 8.472 99.535 117.674 1.00 73.79 138 SER D C 1
ATOM 5228 O O . SER D 1 140 ? 8.331 99.693 118.888 1.00 76.04 138 SER D O 1
ATOM 5231 N N . GLN D 1 141 ? 8.783 100.527 116.842 1.00 72.19 139 GLN D N 1
ATOM 5232 C CA . GLN D 1 141 ? 8.922 101.902 117.310 1.00 76.29 139 GLN D CA 1
ATOM 5233 C C . GLN D 1 141 ? 7.648 102.341 118.019 1.00 78.45 139 GLN D C 1
ATOM 5234 O O . GLN D 1 141 ? 7.695 102.960 119.082 1.00 87.41 139 GLN D O 1
ATOM 5237 N N . ALA D 1 142 ? 6.508 101.988 117.435 1.00 78.80 140 ALA D N 1
ATOM 5238 C CA . ALA D 1 142 ? 5.211 102.295 118.029 1.00 80.74 140 ALA D CA 1
ATOM 5239 C C . ALA D 1 142 ? 5.000 101.580 119.369 1.00 86.22 140 ALA D C 1
ATOM 5240 O O . ALA D 1 142 ? 4.398 102.141 120.289 1.00 92.74 140 ALA D O 1
ATOM 5242 N N . LEU D 1 143 ? 5.490 100.347 119.477 1.00 79.18 141 LEU D N 1
ATOM 5243 C CA . LEU D 1 143 ? 5.361 99.595 120.721 1.00 76.68 141 LEU D CA 1
ATOM 5244 C C . LEU D 1 143 ? 6.226 100.212 121.823 1.00 81.27 141 LEU D C 1
ATOM 5245 O O . LEU D 1 143 ? 5.851 100.199 122.998 1.00 77.45 141 LEU D O 1
ATOM 5250 N N . GLU D 1 144 ? 7.374 100.763 121.441 1.00 86.91 142 GLU D N 1
ATOM 5251 C CA . GLU D 1 144 ? 8.255 101.414 122.405 1.00 93.25 142 GLU D CA 1
ATOM 5252 C C . GLU D 1 144 ? 7.644 102.725 122.898 1.00 102.41 142 GLU D C 1
ATOM 5253 O O . GLU D 1 144 ? 7.664 103.018 124.094 1.00 110.50 142 GLU D O 1
ATOM 5256 N N . ASN D 1 145 ? 7.093 103.500 121.968 1.00 104.05 143 ASN D N 1
ATOM 5257 C CA . ASN D 1 145 ? 6.526 104.806 122.287 1.00 110.25 143 ASN D CA 1
ATOM 5258 C C . ASN D 1 145 ? 5.292 104.744 123.192 1.00 111.29 143 ASN D C 1
ATOM 5259 O O . ASN D 1 145 ? 5.007 105.693 123.922 1.00 120.01 143 ASN D O 1
ATOM 5264 N N . GLY D 1 146 ? 4.562 103.633 123.142 1.00 101.86 144 GLY D N 1
ATOM 5265 C CA . GLY D 1 146 ? 3.463 103.408 124.066 1.00 103.58 144 GLY D CA 1
ATOM 5266 C C . GLY D 1 146 ? 3.984 102.868 125.387 1.00 109.72 144 GLY D C 1
ATOM 5267 O O . GLY D 1 146 ? 3.448 103.166 126.460 1.00 114.85 144 GLY D O 1
ATOM 5268 N N . ARG D 1 147 ? 5.043 102.066 125.301 1.00 104.79 145 ARG D N 1
ATOM 5269 C CA . ARG D 1 147 ? 5.715 101.535 126.480 1.00 103.63 145 ARG D CA 1
ATOM 5270 C C . ARG D 1 147 ? 6.395 102.659 127.263 1.00 107.88 145 ARG D C 1
ATOM 5271 O O . ARG D 1 147 ? 6.251 102.749 128.484 1.00 105.76 145 ARG D O 1
ATOM 5279 N N . GLU D 1 148 ? 7.127 103.509 126.545 1.00 106.33 146 GLU D N 1
ATOM 5280 C CA . GLU D 1 148 ? 7.799 104.661 127.140 1.00 107.17 146 GLU D CA 1
ATOM 5281 C C . GLU D 1 148 ? 6.835 105.498 127.980 1.00 121.05 146 GLU D C 1
ATOM 5282 O O . GLU D 1 148 ? 6.965 105.559 129.202 1.00 130.55 146 GLU D O 1
ATOM 5284 N N . ASN D 1 149 ? 5.858 106.123 127.327 1.00 118.58 147 ASN D N 1
ATOM 5285 C CA . ASN D 1 149 ? 4.884 106.964 128.024 1.00 119.00 147 ASN D CA 1
ATOM 5286 C C . ASN D 1 149 ? 3.668 106.204 128.556 1.00 117.55 147 ASN D C 1
ATOM 5287 O O . ASN D 1 149 ? 2.579 106.773 128.672 1.00 115.52 147 ASN D O 1
ATOM 5292 N N . HIS D 1 150 ? 3.856 104.919 128.848 1.00 116.41 148 HIS D N 1
ATOM 5293 C CA . HIS D 1 150 ? 2.888 104.131 129.615 1.00 115.23 148 HIS D CA 1
ATOM 5294 C C . HIS D 1 150 ? 1.476 104.053 129.006 1.00 112.14 148 HIS D C 1
ATOM 5295 O O . HIS D 1 150 ? 0.489 103.964 129.740 1.00 110.92 148 HIS D O 1
ATOM 5302 N N . SER D 1 151 ? 1.389 104.079 127.674 1.00 107.56 149 SER D N 1
ATOM 5303 C CA . SER D 1 151 ? 0.105 103.977 126.971 1.00 108.32 149 SER D CA 1
ATOM 5304 C C . SER D 1 151 ? -0.357 102.525 126.804 1.00 104.40 149 SER D C 1
ATOM 5305 O O . SER D 1 151 ? -1.526 102.261 126.496 1.00 88.36 149 SER D O 1
ATOM 5307 N N . LEU D 1 152 ? 0.568 101.593 127.011 1.00 101.52 150 LEU D N 1
ATOM 5308 C CA . LEU D 1 152 ? 0.288 100.172 126.856 1.00 86.44 150 LEU D CA 1
ATOM 5309 C C . LEU D 1 152 ? 1.386 99.362 127.515 1.00 88.44 150 LEU D C 1
ATOM 5310 O O . LEU D 1 152 ? 2.483 99.871 127.745 1.00 91.42 150 LEU D O 1
ATOM 5315 N N . THR D 1 153 ? 1.105 98.088 127.768 1.00 86.86 151 THR D N 1
ATOM 5316 C CA . THR D 1 153 ? 2.111 97.186 128.314 1.00 96.51 151 THR D CA 1
ATOM 5317 C C . THR D 1 153 ? 2.067 95.809 127.655 1.00 92.41 151 THR D C 1
ATOM 5318 O O . THR D 1 153 ? 0.997 95.312 127.285 1.00 91.17 151 THR D O 1
ATOM 5322 N N . PHE D 1 154 ? 3.242 95.206 127.500 1.00 82.48 152 PHE D N 1
ATOM 5323 C CA . PHE D 1 154 ? 3.369 93.885 126.895 1.00 78.27 152 PHE D CA 1
ATOM 5324 C C . PHE D 1 154 ? 4.660 93.229 127.366 1.00 87.89 152 PHE D C 1
ATOM 5325 O O . PHE D 1 154 ? 5.623 93.910 127.717 1.00 83.78 152 PHE D O 1
ATOM 5333 N N . SER D 1 155 ? 4.690 91.903 127.327 1.00 86.08 153 SER D N 1
ATOM 5334 C CA . SER D 1 155 ? 5.863 91.146 127.742 1.00 85.60 153 SER D CA 1
ATOM 5335 C C . SER D 1 155 ? 6.941 91.129 126.659 1.00 90.05 153 SER D C 1
ATOM 5336 O O . SER D 1 155 ? 6.626 91.036 125.456 1.00 73.14 153 SER D O 1
ATOM 5339 N N . GLY D 1 156 ? 8.202 91.232 127.083 1.00 81.13 154 GLY D N 1
ATOM 5340 C CA . GLY D 1 156 ? 9.329 91.011 126.188 1.00 79.25 154 GLY D CA 1
ATOM 5341 C C . GLY D 1 156 ? 9.865 92.212 125.422 1.00 83.13 154 GLY D C 1
ATOM 5342 O O . GLY D 1 156 ? 9.568 93.364 125.760 1.00 83.27 154 GLY D O 1
ATOM 5343 N N . GLU D 1 157 ? 10.671 91.933 124.397 1.00 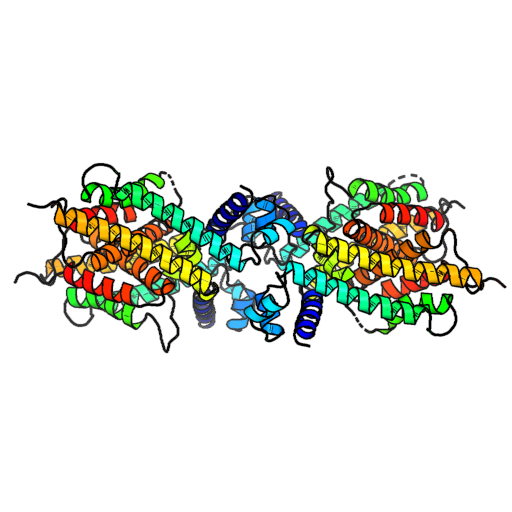76.28 155 GLU D N 1
ATOM 5344 C CA . GLU D 1 157 ? 11.267 92.974 123.556 1.00 84.53 155 GLU D CA 1
ATOM 5345 C C . GLU D 1 157 ? 10.303 93.443 122.462 1.00 83.18 155 GLU D C 1
ATOM 5346 O O . GLU D 1 157 ? 9.500 92.659 121.948 1.00 67.63 155 GLU D O 1
ATOM 5348 N N . PRO D 1 158 ? 10.380 94.735 122.108 1.00 74.29 156 PRO D N 1
ATOM 5349 C CA . PRO D 1 158 ? 9.436 95.337 121.156 1.00 68.56 156 PRO D CA 1
ATOM 5350 C C . PRO D 1 158 ? 9.539 94.691 119.780 1.00 71.21 156 PRO D C 1
ATOM 5351 O O . PRO D 1 158 ? 8.515 94.438 119.138 1.00 77.70 156 PRO D O 1
ATOM 5355 N N . LEU D 1 159 ? 10.764 94.418 119.340 1.00 68.48 157 LEU D N 1
ATOM 5356 C CA . LEU D 1 159 ? 10.989 93.867 118.009 1.00 66.57 157 LEU D CA 1
ATOM 5357 C C . LEU D 1 159 ? 10.375 92.484 117.874 1.00 63.52 157 LEU D C 1
ATOM 5358 O O . LEU D 1 159 ? 9.686 92.190 116.894 1.00 67.79 157 LEU D O 1
ATOM 5363 N N . GLN D 1 160 ? 10.632 91.638 118.864 1.00 58.29 158 GLN D N 1
ATOM 5364 C CA . GLN D 1 160 ? 10.115 90.283 118.843 1.00 58.84 158 GLN D CA 1
ATOM 5365 C C . GLN D 1 160 ? 8.599 90.317 118.869 1.00 58.25 158 GLN D C 1
ATOM 5366 O O . GLN D 1 160 ? 7.945 89.559 118.142 1.00 54.18 158 GLN D O 1
ATOM 5368 N N . GLN D 1 161 ? 8.042 91.206 119.690 1.00 56.06 159 GLN D N 1
ATOM 5369 C CA . GLN D 1 161 ? 6.587 91.335 119.776 1.00 55.16 159 GLN D CA 1
ATOM 5370 C C . GLN D 1 161 ? 5.993 91.826 118.441 1.00 50.88 159 GLN D C 1
ATOM 5371 O O . GLN D 1 161 ? 5.007 91.284 117.960 1.00 46.22 159 GLN D O 1
ATOM 5377 N N . ALA D 1 162 ? 6.606 92.848 117.855 1.00 46.77 160 ALA D N 1
ATOM 5378 C CA . ALA D 1 162 ? 6.130 93.392 116.593 1.00 49.71 160 ALA D CA 1
ATOM 5379 C C . ALA D 1 162 ? 6.158 92.296 115.536 1.00 48.45 160 ALA D C 1
ATOM 5380 O O . ALA D 1 162 ? 5.275 92.221 114.688 1.00 45.25 160 ALA D O 1
ATOM 5382 N N . GLN D 1 163 ? 7.174 91.442 115.612 1.00 44.81 161 GLN D N 1
ATOM 5383 C CA . GLN D 1 163 ? 7.291 90.333 114.697 1.00 44.85 161 GLN D CA 1
ATOM 5384 C C . GLN D 1 163 ? 6.155 89.335 114.868 1.00 40.79 161 GLN D C 1
ATOM 5385 O O . GLN D 1 163 ? 5.594 88.852 113.874 1.00 40.05 161 GLN D O 1
ATOM 5391 N N . VAL D 1 164 ? 5.807 89.019 116.113 1.00 36.45 162 VAL D N 1
ATOM 5392 C CA . VAL D 1 164 ? 4.650 88.174 116.357 1.00 35.77 162 VAL D CA 1
ATOM 5393 C C . VAL D 1 164 ? 3.375 88.795 115.788 1.00 36.30 162 VAL D C 1
ATOM 5394 O O . VAL D 1 164 ? 2.542 88.092 115.191 1.00 31.35 162 VAL D O 1
ATOM 5398 N N . LEU D 1 165 ? 3.214 90.099 116.003 1.00 36.37 163 LEU D N 1
ATOM 5399 C CA . LEU D 1 165 ? 2.027 90.813 115.524 1.00 39.23 163 LEU D CA 1
ATOM 5400 C C . LEU D 1 165 ? 1.948 90.707 114.007 1.00 35.37 163 LEU D C 1
ATOM 5401 O O . LEU D 1 165 ? 0.876 90.489 113.424 1.00 34.84 163 LEU D O 1
ATOM 5406 N N . TYR D 1 166 ? 3.097 90.851 113.367 1.00 35.62 164 TYR D N 1
ATOM 5407 C CA . TYR D 1 166 ? 3.141 90.776 111.926 1.00 37.65 164 TYR D CA 1
ATOM 5408 C C . TYR D 1 166 ? 2.751 89.365 111.474 1.00 30.82 164 TYR D C 1
ATOM 5409 O O . TYR D 1 166 ? 1.934 89.214 110.570 1.00 31.24 164 TYR D O 1
ATOM 5418 N N . ALA D 1 167 ? 3.291 88.335 112.126 1.00 33.63 165 ALA D N 1
ATOM 5419 C CA . ALA D 1 167 ? 2.969 86.961 111.734 1.00 34.28 165 ALA D CA 1
ATOM 5420 C C . ALA D 1 167 ? 1.488 86.638 111.941 1.00 34.85 165 ALA D C 1
ATOM 5421 O O . ALA D 1 167 ? 0.862 85.895 111.147 1.00 28.70 165 ALA D O 1
ATOM 5423 N N . LEU D 1 168 ? 0.917 87.213 112.993 1.00 30.11 166 LEU D N 1
ATOM 5424 C CA . LEU D 1 168 ? -0.477 86.973 113.314 1.00 32.33 166 LEU D CA 1
ATOM 5425 C C . LEU D 1 168 ? -1.326 87.627 112.246 1.00 34.00 166 LEU D C 1
ATOM 5426 O O . LEU D 1 168 ? -2.316 87.065 111.782 1.00 34.91 166 LEU D O 1
ATOM 5431 N N . TRP D 1 169 ? -0.961 88.855 111.907 1.00 30.25 167 TRP D N 1
ATOM 5432 C CA . TRP D 1 169 ? -1.681 89.625 110.903 1.00 38.58 167 TRP D CA 1
ATOM 5433 C C . TRP D 1 169 ? -1.658 88.888 109.541 1.00 29.58 167 TRP D C 1
ATOM 5434 O O . TRP D 1 169 ? -2.690 88.723 108.899 1.00 32.93 167 TRP D O 1
ATOM 5445 N N . LEU D 1 170 ? -0.492 88.398 109.142 1.00 32.91 168 LEU D N 1
ATOM 5446 C CA . LEU D 1 170 ? -0.377 87.622 107.899 1.00 32.86 168 LEU D CA 1
ATOM 5447 C C . LEU D 1 170 ? -1.235 86.371 107.949 1.00 29.39 168 LEU D C 1
ATOM 5448 O O . LEU D 1 170 ? -1.980 86.087 107.008 1.00 30.44 168 LEU D O 1
ATOM 5453 N N . GLY D 1 171 ? -1.107 85.621 109.049 1.00 30.17 169 GLY D N 1
ATOM 5454 C CA . GLY D 1 171 ? -1.820 84.366 109.220 1.00 26.52 169 GLY D CA 1
ATOM 5455 C C . GLY D 1 171 ? -3.317 84.583 109.263 1.00 30.71 169 GLY D C 1
ATOM 5456 O O . GLY D 1 171 ? -4.089 83.831 108.643 1.00 29.58 169 GLY D O 1
ATOM 5457 N N . ALA D 1 172 ? -3.752 85.614 109.977 1.00 27.39 170 ALA D N 1
ATOM 5458 C CA . ALA D 1 172 ? -5.185 85.867 110.026 1.00 28.68 170 ALA D CA 1
ATOM 5459 C C . ALA D 1 172 ? -5.682 86.255 108.626 1.00 30.79 170 ALA D C 1
ATOM 5460 O O . ALA D 1 172 ? -6.811 85.933 108.262 1.00 31.80 170 ALA D O 1
ATOM 5462 N N . ASN D 1 173 ? -4.849 86.944 107.848 1.00 32.42 171 ASN D N 1
ATOM 5463 C CA . ASN D 1 173 ? -5.267 87.311 106.489 1.00 36.77 171 ASN D CA 1
ATOM 5464 C C . ASN D 1 173 ? -5.434 86.094 105.605 1.00 34.39 171 ASN D C 1
ATOM 5465 O O . ASN D 1 173 ? -6.431 85.993 104.885 1.00 33.05 171 ASN D O 1
ATOM 5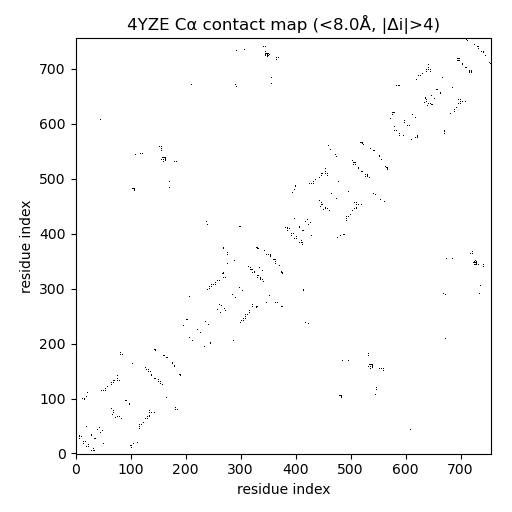470 N N . LEU D 1 174 ? -4.484 85.166 105.673 1.00 34.69 172 LEU D N 1
ATOM 5471 C CA . LEU D 1 174 ? -4.590 83.933 104.893 1.00 35.99 172 LEU D CA 1
ATOM 5472 C C . LEU D 1 174 ? -5.846 83.179 105.296 1.00 40.25 172 LEU D C 1
ATOM 5473 O O . LEU D 1 174 ? -6.580 82.698 104.446 1.00 37.18 172 LEU D O 1
ATOM 5478 N N . GLN D 1 175 ? -6.103 83.088 106.599 1.00 30.91 173 GLN D N 1
ATOM 5479 C CA . GLN D 1 175 ? -7.261 82.342 107.070 1.00 33.64 173 GLN D CA 1
ATOM 5480 C C . GLN D 1 175 ? -8.584 82.985 106.639 1.00 34.45 173 GLN D C 1
ATOM 5481 O O . GLN D 1 175 ? -9.545 82.289 106.346 1.00 33.26 173 GLN D O 1
ATOM 5487 N N . ALA D 1 176 ? -8.628 84.314 106.619 1.00 32.26 174 ALA D N 1
ATOM 5488 C CA . ALA D 1 176 ? -9.807 85.035 106.180 1.00 34.25 174 ALA D CA 1
ATOM 5489 C C . ALA D 1 176 ? -10.068 84.749 104.685 1.00 36.54 174 ALA D C 1
ATOM 5490 O O . ALA D 1 176 ? -11.205 84.551 104.277 1.00 36.70 174 ALA D O 1
ATOM 5492 N N . LYS D 1 177 ? -9.007 84.747 103.885 1.00 34.89 175 LYS D N 1
ATOM 5493 C CA . LYS D 1 177 ? -9.138 84.452 102.455 1.00 40.35 175 LYS D CA 1
ATOM 5494 C C . LYS D 1 177 ? -9.665 83.034 102.262 1.00 37.40 175 LYS D C 1
ATOM 5495 O O . LYS D 1 177 ? -10.660 82.821 101.589 1.00 40.55 175 LYS D O 1
ATOM 5501 N N . ILE D 1 178 ? -9.014 82.066 102.897 1.00 38.15 176 ILE D N 1
ATOM 5502 C CA . ILE D 1 178 ? -9.435 80.667 102.802 1.00 43.19 176 ILE D CA 1
ATOM 5503 C C . ILE D 1 178 ? -10.867 80.434 103.307 1.00 47.36 176 ILE D C 1
ATOM 5504 O O . ILE D 1 178 ? -11.635 79.667 102.724 1.00 42.37 176 ILE D O 1
ATOM 5509 N N . SER D 1 179 ? -11.244 81.096 104.385 1.00 41.14 177 SER D N 1
ATOM 5510 C CA . SER D 1 179 ? -12.548 80.798 104.952 1.00 43.66 177 SER D CA 1
ATOM 5511 C C . SER D 1 179 ? -13.607 81.714 104.366 1.00 45.22 177 SER D C 1
ATOM 5512 O O . SER D 1 179 ? -14.806 81.468 104.539 1.00 48.43 177 SER D O 1
ATOM 5515 N N . ARG D 1 180 ? -13.166 82.766 103.680 1.00 44.51 178 ARG D N 1
ATOM 5516 C CA . ARG D 1 180 ? -14.069 83.838 103.236 1.00 46.57 178 ARG D CA 1
ATOM 5517 C C . ARG D 1 180 ? -14.874 84.383 104.406 1.00 45.85 178 ARG D C 1
ATOM 5518 O O . ARG D 1 180 ? -16.085 84.529 104.321 1.00 50.40 178 ARG D O 1
ATOM 5526 N N . SER D 1 181 ? -14.201 84.687 105.500 1.00 43.10 179 SER D N 1
ATOM 5527 C CA . SER D 1 181 ? -14.885 85.194 106.689 1.00 43.06 179 SER D CA 1
ATOM 5528 C C . SER D 1 181 ? -13.936 86.178 107.314 1.00 41.07 179 SER D C 1
ATOM 5529 O O . SER D 1 181 ? -12.712 86.011 107.191 1.00 41.90 179 SER D O 1
ATOM 5532 N N . PHE D 1 182 ? -14.444 87.219 107.959 1.00 42.19 180 PHE D N 1
ATOM 5533 C CA . PHE D 1 182 ? -13.496 88.066 108.671 1.00 48.33 180 PHE D CA 1
ATOM 5534 C C . PHE D 1 182 ? -13.328 87.693 110.163 1.00 42.42 180 PHE D C 1
ATOM 5535 O O . PHE D 1 182 ? -12.622 88.383 110.917 1.00 38.12 180 PHE D O 1
ATOM 5543 N N . GLU D 1 183 ? -13.950 86.584 110.565 1.00 45.53 181 GLU D N 1
ATOM 5544 C CA . GLU D 1 183 ? -13.765 86.046 111.920 1.00 45.01 181 GLU D CA 1
ATOM 5545 C C . GLU D 1 183 ? -12.287 85.904 112.304 1.00 35.84 181 GLU D C 1
ATOM 5546 O O . GLU D 1 183 ? -11.925 86.353 113.392 1.00 35.66 181 GLU D O 1
ATOM 5552 N N . PRO D 1 184 ? -11.429 85.317 111.425 1.00 34.15 182 PRO D N 1
ATOM 5553 C CA . PRO D 1 184 ? -10.019 85.231 111.846 1.00 32.76 182 PRO D CA 1
ATOM 5554 C C . PRO D 1 184 ? -9.435 86.591 112.161 1.00 35.24 182 PRO D C 1
ATOM 5555 O O . PRO D 1 184 ? -8.605 86.682 113.069 1.00 38.39 182 PRO D O 1
ATOM 5559 N N . LEU D 1 185 ? -9.858 87.621 111.429 1.00 32.87 183 LEU D N 1
ATOM 5560 C CA . LEU D 1 185 ? -9.305 88.955 111.615 1.00 33.08 183 LEU D CA 1
ATOM 5561 C C . LEU D 1 185 ? -9.882 89.581 112.894 1.00 34.43 183 LEU D C 1
ATOM 5562 O O . LEU D 1 185 ? -9.164 90.204 113.661 1.00 34.14 183 LEU D O 1
ATOM 5567 N N . GLU D 1 186 ? -11.181 89.407 113.108 1.00 36.51 184 GLU D N 1
ATOM 5568 C CA . GLU D 1 186 ? -11.798 89.837 114.357 1.00 48.92 184 GLU D CA 1
ATOM 5569 C C . GLU D 1 186 ? -11.126 89.116 115.504 1.00 47.78 184 GLU D C 1
ATOM 5570 O O . GLU D 1 186 ? -10.739 89.739 116.484 1.00 43.41 184 GLU D O 1
ATOM 5576 N N . ASN D 1 187 ? -10.958 87.805 115.363 1.00 47.91 185 ASN D N 1
ATOM 5577 C CA . ASN D 1 187 ? -10.353 87.017 116.429 1.00 43.89 185 ASN D CA 1
ATOM 5578 C C . ASN D 1 187 ? -8.938 87.507 116.712 1.00 42.40 185 ASN D C 1
ATOM 5579 O O . ASN D 1 187 ? -8.566 87.668 117.871 1.00 35.83 185 ASN D O 1
ATOM 5584 N N . ALA D 1 188 ? -8.154 87.798 115.674 1.00 38.74 186 ALA D N 1
ATOM 5585 C CA . ALA D 1 188 ? -6.792 88.279 115.935 1.00 39.24 186 ALA D CA 1
ATOM 5586 C C . ALA D 1 188 ? -6.794 89.638 116.664 1.00 36.64 186 ALA D C 1
ATOM 5587 O O . ALA D 1 188 ? -6.011 89.851 117.593 1.00 37.50 186 ALA D O 1
ATOM 5589 N N . LEU D 1 189 ? -7.670 90.544 116.237 1.00 38.79 187 LEU D N 1
ATOM 5590 C CA . LEU D 1 189 ? -7.795 91.857 116.874 1.00 42.76 187 LEU D CA 1
ATOM 5591 C C . LEU D 1 189 ? -8.057 91.702 118.361 1.00 43.13 187 LEU D C 1
ATOM 5592 O O . LEU D 1 189 ? -7.380 92.321 119.180 1.00 46.71 187 LEU D O 1
ATOM 5597 N N . ALA D 1 190 ? -9.070 90.907 118.694 1.00 39.28 188 ALA D N 1
ATOM 5598 C CA . ALA D 1 190 ? -9.407 90.639 120.089 1.00 56.22 188 ALA D CA 1
ATOM 5599 C C . ALA D 1 190 ? -8.173 90.193 120.867 1.00 52.11 188 ALA D C 1
ATOM 5600 O O . ALA D 1 190 ? -7.958 90.622 121.996 1.00 55.17 188 ALA D O 1
ATOM 5602 N N . HIS D 1 191 ? -7.352 89.344 120.259 1.00 48.22 189 HIS D N 1
ATOM 5603 C CA . HIS D 1 191 ? -6.162 88.855 120.951 1.00 47.90 189 HIS D CA 1
ATOM 5604 C C . HIS D 1 191 ? -5.057 89.903 121.058 1.00 50.58 189 HIS D C 1
ATOM 5605 O O . HIS D 1 191 ? -4.342 89.954 122.061 1.00 51.41 189 HIS D O 1
ATOM 5612 N N . VAL D 1 192 ? -4.936 90.756 120.044 1.00 50.48 190 VAL D N 1
ATOM 5613 C CA . VAL D 1 192 ? -4.024 91.888 120.147 1.00 52.86 190 VAL D CA 1
ATOM 5614 C C . VAL D 1 192 ? -4.387 92.789 121.350 1.00 55.08 190 VAL D C 1
ATOM 5615 O O . VAL D 1 192 ? -3.503 93.236 122.077 1.00 48.66 190 VAL D O 1
ATOM 5619 N N . LYS D 1 193 ? -5.682 93.019 121.581 1.00 58.85 191 LYS D N 1
ATOM 5620 C CA . LYS D 1 193 ? -6.128 93.843 122.714 1.00 58.94 191 LYS D CA 1
ATOM 5621 C C . LYS D 1 193 ? -5.628 93.314 124.057 1.00 60.17 191 LYS D C 1
ATOM 5622 O O . LYS D 1 193 ? -5.308 94.084 124.965 1.00 66.89 191 LYS D O 1
ATOM 5628 N N . ASN D 1 194 ? -5.550 91.994 124.172 1.00 63.71 192 ASN D N 1
ATOM 5629 C CA . ASN D 1 194 ? -5.063 91.354 125.385 1.00 66.06 192 ASN D CA 1
ATOM 5630 C C . ASN D 1 194 ? -3.542 91.371 125.503 1.00 70.00 192 ASN D C 1
ATOM 5631 O O . ASN D 1 194 ? -3.002 91.724 126.558 1.00 76.73 192 ASN D O 1
ATOM 5636 N N . ILE D 1 195 ? -2.854 90.980 124.430 1.00 64.33 193 ILE D N 1
ATOM 5637 C CA . ILE D 1 195 ? -1.392 90.999 124.413 1.00 66.44 193 ILE D CA 1
ATOM 5638 C C . ILE D 1 195 ? -0.853 92.427 124.574 1.00 70.85 193 ILE D C 1
ATOM 5639 O O . ILE D 1 195 ? 0.225 92.628 125.141 1.00 71.09 193 ILE D O 1
ATOM 5641 N N . ILE D 1 196 ? -1.608 93.409 124.083 1.00 64.26 194 ILE D N 1
ATOM 5642 C CA . ILE D 1 196 ? -1.211 94.812 124.198 1.00 68.76 194 ILE D CA 1
ATOM 5643 C C . ILE D 1 196 ? -2.233 95.595 125.037 1.00 74.64 194 ILE D C 1
ATOM 5644 O O . ILE D 1 196 ? -3.050 96.350 124.497 1.00 77.81 194 ILE D O 1
ATOM 5649 N N . ALA D 1 197 ? -2.175 95.416 126.358 1.00 74.17 195 ALA D N 1
ATOM 5650 C CA . ALA D 1 197 ? -3.220 95.927 127.251 1.00 77.54 195 ALA D CA 1
ATOM 5651 C C . ALA D 1 197 ? -2.881 97.260 127.892 1.00 79.01 195 ALA D C 1
ATOM 5652 O O . ALA D 1 197 ? -1.717 97.659 127.945 1.00 75.97 195 ALA D O 1
ATOM 5654 N N . THR D 1 198 ? -3.916 97.938 128.384 1.00 86.37 196 THR D N 1
ATOM 5655 C CA . THR D 1 198 ? -3.738 99.135 129.198 1.00 88.98 196 THR D CA 1
ATOM 5656 C C . THR D 1 198 ? -3.109 98.709 130.521 1.00 88.31 196 THR D C 1
ATOM 5657 O O . THR D 1 198 ? -3.481 97.677 131.084 1.00 82.38 196 THR D O 1
ATOM 5661 N N . PRO D 1 199 ? -2.122 99.481 131.001 1.00 96.19 197 PRO D N 1
ATOM 5662 C CA . PRO D 1 199 ? -1.511 99.232 132.315 1.00 100.73 197 PRO D CA 1
ATOM 5663 C C . PRO D 1 199 ? -2.518 99.401 133.449 1.00 101.54 197 PRO D C 1
ATOM 5664 O O . PRO D 1 199 ? -3.545 100.046 133.231 1.00 101.93 197 PRO D O 1
#

Nearest PDB structures (foldseek):
  4yze-assembly2_D  TM=1.005E+00  e=2.584E-27  Escherichia coli K-12
  4yze-assembly1_A  TM=9.915E-01  e=1.477E-24  Escherichia coli K-12
  4yze-assembly2_B  TM=9.671E-01  e=1.276E-22  Escherichia coli K-12
  4yze-assembly1_C  TM=9.708E-01  e=3.204E-22  Escherichia coli K-12
  6zui-assembly1_A  TM=9.293E-01  e=2.113E-15  Escherichia coli K-12

Solvent-accessible surface area: 32392 Å² total; per-residue (Å²): 91,129,51,90,79,88,0,2,39,14,0,38,56,12,0,50,109,118,5,9,69,52,3,34,35,90,66,0,18,76,76,2,153,13,93,107,54,36,0,74,138,68,9,173,4,37,25,16,2,0,26,15,1,0,95,78,29,22,66,47,53,71,106,133,8,22,108,33,3,105,93,21,100,46,63,44,33,64,35,0,23,26,7,6,75,74,20,31,95,122,24,34,66,118,74,73,65,59,31,39,4,8,3,19,0,0,7,17,12,75,55,25,5,98,75,1,37,45,8,1,18,122,6,1,128,18,6,14,57,20,0,15,94,3,0,57,40,0,86,134,85,117,11,4,66,19,64,44,130,27,94,36,6,0,28,7,3,5,4,4,16,0,0,0,16,0,21,0,28,6,22,117,37,107,70,12,6,79,15,2,12,57,11,1,100,89,31,0,31,82,26,119,115,114,62,104,54,87,0,3,40,14,0,39,57,26,0,65,88,61,4,11,45,58,2,36,34,85,79,0,21,103,74,3,112,17,97,92,52,39,0,31,143,77,10,124,4,30,22,33,0,0,29,17,0,0,102,90,32,19,67,62,59,76,114,115,7,36,67,45,3,65,78,25,95,50,53,48,30,70,28,0,19,28,6,1,66,67,38,19,90,95,228,148,45,29,6,7,3,10,0,0,2,19,11,99,32,14,4,89,92,2,29,49,13,0,23,143,7,0,128,18,5,9,55,14,0,17,100,3,0,54,44,0,80,125,90,98,15,0,60,17,87,50,97,25,96,69,2,0,34,10,1,6,6,2,17,0,0,0,25,0,13,13,42,8,35,114,43,56,86,4,15,63,19,1,16,54,30,0,87,101,55,0,35,82,30,112,118,110,57,106,98,83,0,2,34,13,0,29,76,39,0,64,94,78,5,11,74,50,2,26,32,35,72,1,14,75,82,3,155,18,97,31,42,34,0,22,137,79,9,110,12,60,44,31,0,0,27,16,0,0,100,82,36,24,65,57,68,73,119,84,6,35,103,30,3,76,90,33,84,55,67,46,38,67,30,0,20,28,7,4,70,108,9,20,100,101,18,124,74,64,6,23,21,26,1,10,0,11,0,0,18,21,4,87,101,15,36,113,75,2,18,62,14,2,28,89,9,10,144,19,7,9,54,17,0,15,83,3,0,50,38,0,68,119,85,135,8,3,65,16,72,47,126,22,92,47,3,0,30,5,2,9,4,3,7,1,0,0,1,0,12,0,14,0,25,138,36,98,73,15,3,90,18,0,14,56,20,0,90,73,26,0,32,90,55,156,110,86,45,20,56,86,1,22,60,12,0,40,62,37,0,57,63,70,1,8,68,52,12,35,54,74,77,5,23,72,75,4,157,25,93,114,68,26,16,95,133,69,22,74,25,80,55,47,3,0,30,30,0,0,105,65,39,24,61,67,77,77,64,65,6,44,66,55,2,62,89,80,38,48,87,63,0,23,29,5,10,74,45,22,27,102,79,17,53,49,203,84,55,72,54,37,38,4,11,1,19,0,1,20,17,18,90,92,17,29,102,93,1,43,49,9,0,18,89,6,13,131,16,8,14,45,23,0,14,76,7,0,57,64,0,90,67,90,146,24,4,69,15,83,52,58,36,107,41,16,0,15,7,2,9,2,10,24,2,0,0,15,0,15,0,16,0,26,141,44,114,71,12,10,85,14,2,16,49,36,1,92,103,29,0,35,95,100

Organism: Escherichia coli (strain K12) (NCBI:txid83333)

Radius of gyration: 33.07 Å; Cα contacts (8 Å, |Δi|>4): 942; chains: 4; bounding box: 60×58×121 Å

Foldseek 3Di:
DVLLVLLLVLQQVVCQVQNLVRDDPVNSCVSSVHDPVVVCVNAVDSQRSLLVSLLVVLVVVLVVLLCLQVPNPDALLVSLLVVLVVCLVQQADPPHGRGDNLLSHVVCCVPHDPSNVVSSVVSLVSQLVSQLVSLVRCVVVQAWDADDHSSVVSNVLSVLSSVLSNVCVVVVHNVSSVVSSVVSPVHTDRPPD/DLLVLLLVLQLVVCQVPRLVPQDPVNSCVRSVHDPVVVCVNAVDSLRSLLVSLLVVLVVVLVVLLCLQPVNDPALLVSLLVVLVVQLVPPATDSLLSHVVCLVVHDPSNNVSSVVSLLSQLVSQLVSLVVCVVVQQWDADDHSSVVSVVLSVQSSVLRVVCVVVVHCVSSVVSSVVSPVRTDGRPD/DLLVLLLVLQLVVCLPQHLVPCDPVNSCVVSVHDPVVVCVNAVDSLRSLLVSLLVVLVVVLVVLLCQQPPHPDALLVSLLVVLVVQLVVPCPAGPCSNVVSHVVCLVVRDPSNVVSSVVSLLSQLVSQLVSLVRCVVVQQWDADDHSSVVSVVSSVQSVVLRVVCVVVVHCVSSVVSSVVVPVRGDRDD/DVLLVLLLVLCLVVCQPQHLVPDDVVCSCVSSVHDPVCPCVNAVDSLRSLLVSLLVVLVVVLVVLCCLQVVCLLVSLLVVLVVCLVQCADPNHGRGDNLVSHVVPPVPRDPSNVVSSVVSLLSQLVSQLVSLVVCVVVQVWDADDHSSVVSVVLSVLSVVLSVVCVVVVHNVSSVVSSVVSCVRTDRD

GO terms:
  GO:0005515 protein binding (F, IPI)
  GO:0003700 DNA-binding transcription factor activity (F, IDA)
  GO:0045892 negative regulation of DNA-templated transcription (P, IDA)

InterPro domains:
  IPR001647 DNA-binding HTH domain, TetR-type [PF00440] (13-55)
  IPR001647 DNA-binding HTH domain, TetR-type [PS50977] (7-67)
  IPR009057 Homedomain-like superfamily [SSF46689] (7-78)
  IPR011075 Tetracyclin repressor-like, C-terminal domain [PF16925] (84-189)
  IPR036271 Tetracyclin repressor-like, C-terminal domain superfamily [SSF48498] (81-194)